Protein AF-A0A942UYP1-F1 (afdb_monomer_lite)

Structure (mmCIF, N/CA/C/O backbone):
data_AF-A0A942UYP1-F1
#
_entry.id   AF-A0A942UYP1-F1
#
loop_
_atom_site.group_PDB
_atom_site.id
_atom_site.type_symbol
_atom_site.label_atom_id
_atom_site.label_alt_id
_atom_site.label_comp_id
_atom_site.label_asym_id
_atom_site.label_entity_id
_atom_site.label_seq_id
_atom_site.pdbx_PDB_ins_code
_atom_site.Cartn_x
_atom_site.Cartn_y
_atom_site.Cartn_z
_atom_site.occupancy
_atom_site.B_iso_or_equiv
_atom_site.auth_seq_id
_atom_site.auth_comp_id
_atom_site.auth_asym_id
_atom_site.auth_atom_id
_atom_site.pdbx_PDB_model_num
ATOM 1 N N . MET A 1 1 ? 33.630 -5.503 1.774 1.00 28.89 1 MET A N 1
ATOM 2 C CA . MET A 1 1 ? 32.478 -6.294 1.281 1.00 28.89 1 MET A CA 1
ATOM 3 C C . MET A 1 1 ? 32.388 -7.596 2.057 1.00 28.89 1 MET A C 1
ATOM 5 O O . MET A 1 1 ? 33.402 -8.263 2.219 1.00 28.89 1 MET A O 1
ATOM 9 N N . ILE A 1 2 ? 31.202 -7.919 2.576 1.00 23.61 2 ILE A N 1
ATOM 10 C CA . ILE A 1 2 ? 30.919 -9.161 3.307 1.00 23.61 2 ILE A CA 1
ATOM 11 C C . ILE A 1 2 ? 31.262 -10.349 2.395 1.00 23.61 2 ILE A C 1
ATOM 13 O O . ILE A 1 2 ? 30.694 -10.474 1.311 1.00 23.61 2 ILE A O 1
ATOM 17 N N . ARG A 1 3 ? 32.218 -11.189 2.818 1.00 21.17 3 ARG A N 1
ATOM 18 C CA . ARG A 1 3 ? 32.547 -12.465 2.167 1.00 21.17 3 ARG A CA 1
ATOM 19 C C . ARG A 1 3 ? 31.289 -13.334 2.144 1.00 21.17 3 ARG A C 1
ATOM 21 O O . ARG A 1 3 ? 30.814 -13.743 3.200 1.00 21.17 3 ARG A O 1
ATOM 28 N N . ILE A 1 4 ? 30.767 -13.625 0.958 1.00 25.39 4 ILE A N 1
ATOM 29 C CA . ILE A 1 4 ? 29.778 -14.687 0.780 1.00 25.39 4 ILE A CA 1
ATOM 30 C C . ILE A 1 4 ? 30.574 -15.964 0.528 1.00 25.39 4 ILE A C 1
ATOM 32 O O . ILE A 1 4 ? 31.126 -16.160 -0.552 1.00 25.39 4 ILE A O 1
ATOM 36 N N . ASN A 1 5 ? 30.675 -16.797 1.564 1.00 22.98 5 ASN A N 1
ATOM 37 C CA . ASN A 1 5 ? 31.061 -18.194 1.412 1.00 22.98 5 ASN A CA 1
ATOM 38 C C . ASN A 1 5 ? 30.050 -18.875 0.482 1.00 22.98 5 ASN A C 1
ATOM 40 O O . ASN A 1 5 ? 28.842 -18.794 0.708 1.00 22.98 5 ASN A O 1
ATOM 44 N N . ASN A 1 6 ? 30.559 -19.572 -0.530 1.00 27.86 6 ASN A N 1
ATOM 45 C CA . ASN A 1 6 ? 29.803 -20.363 -1.505 1.00 27.86 6 ASN A CA 1
ATOM 46 C C . ASN A 1 6 ? 29.171 -21.651 -0.922 1.00 27.86 6 ASN A C 1
ATOM 48 O O . ASN A 1 6 ? 28.859 -22.561 -1.678 1.00 27.86 6 ASN A O 1
ATOM 52 N N . ASP A 1 7 ? 28.912 -21.715 0.389 1.00 24.36 7 ASP A N 1
ATOM 53 C CA . ASP A 1 7 ? 28.390 -22.911 1.079 1.00 24.36 7 ASP A CA 1
ATOM 54 C C . ASP A 1 7 ? 26.941 -22.768 1.579 1.00 24.36 7 ASP A C 1
ATOM 56 O O . ASP A 1 7 ? 26.494 -23.477 2.481 1.00 24.36 7 ASP A O 1
ATOM 60 N N . PHE A 1 8 ? 26.148 -21.874 0.986 1.00 28.23 8 PHE A N 1
ATOM 61 C CA . PHE A 1 8 ? 24.704 -21.860 1.234 1.00 28.23 8 PHE A CA 1
ATOM 62 C C . PHE A 1 8 ? 23.998 -22.889 0.343 1.00 28.23 8 PHE A C 1
ATOM 64 O O . PHE A 1 8 ? 23.429 -22.560 -0.698 1.00 28.23 8 PHE A O 1
ATOM 71 N N . SER A 1 9 ? 24.031 -24.157 0.762 1.00 30.97 9 SER A N 1
ATOM 72 C CA . SER A 1 9 ? 23.191 -25.196 0.168 1.00 30.97 9 SER A CA 1
ATOM 73 C C . SER A 1 9 ? 21.706 -24.878 0.406 1.00 30.97 9 SER A C 1
ATOM 75 O O . SER A 1 9 ? 21.277 -24.504 1.503 1.00 30.97 9 SER A O 1
ATOM 77 N N . TYR A 1 10 ? 20.911 -25.030 -0.654 1.00 33.62 10 TYR A N 1
ATOM 78 C CA . TYR A 1 10 ? 19.473 -24.737 -0.733 1.00 33.62 10 TYR A CA 1
ATOM 79 C C . TYR A 1 10 ? 18.621 -25.433 0.358 1.00 33.62 10 TYR A C 1
ATOM 81 O O . TYR A 1 10 ? 17.510 -24.995 0.648 1.00 33.62 10 TYR A O 1
ATOM 89 N N . GLN A 1 11 ? 19.141 -26.478 1.013 1.00 29.27 11 GLN A N 1
ATOM 90 C CA . GLN A 1 11 ? 18.455 -27.245 2.061 1.00 29.27 11 GLN A CA 1
ATOM 91 C C . GLN A 1 11 ? 18.391 -26.543 3.427 1.00 29.27 11 GLN A C 1
ATOM 93 O O . GLN A 1 11 ? 17.412 -26.713 4.154 1.00 29.27 11 GLN A O 1
ATOM 98 N N . ASN A 1 12 ? 19.366 -25.699 3.782 1.00 29.81 12 ASN A N 1
ATOM 99 C CA . ASN A 1 12 ? 19.384 -25.063 5.108 1.00 29.81 12 ASN A CA 1
ATOM 100 C C . ASN A 1 12 ? 18.363 -23.920 5.262 1.00 29.81 12 ASN A C 1
ATOM 102 O O . ASN A 1 12 ? 18.037 -23.524 6.381 1.00 29.81 12 ASN A O 1
ATOM 106 N N . TYR A 1 13 ? 17.799 -23.420 4.157 1.00 33.75 13 TYR A N 1
ATOM 107 C CA . TYR A 1 13 ? 16.750 -22.397 4.178 1.00 33.75 13 TYR A CA 1
ATOM 108 C C . TYR A 1 13 ? 15.371 -22.963 4.572 1.00 33.75 13 TYR A C 1
ATOM 110 O O . TYR A 1 13 ? 14.548 -22.240 5.132 1.00 33.75 13 TYR A O 1
ATOM 118 N N . TYR A 1 14 ? 15.136 -24.262 4.343 1.00 33.25 14 TYR A N 1
ATOM 119 C CA . TYR A 1 14 ? 13.863 -24.932 4.642 1.00 33.25 14 TYR A CA 1
ATOM 120 C C . TYR A 1 14 ? 13.693 -25.261 6.136 1.00 33.25 14 TYR A C 1
ATOM 122 O O . TYR A 1 14 ? 12.599 -25.121 6.683 1.00 33.25 14 TYR A O 1
ATOM 130 N N . ASN A 1 15 ? 14.776 -25.619 6.834 1.00 30.41 15 ASN A N 1
ATOM 131 C CA . ASN A 1 15 ? 14.701 -26.066 8.232 1.00 30.41 15 ASN A CA 1
ATOM 132 C C . ASN A 1 15 ? 14.490 -24.930 9.250 1.00 30.41 15 ASN A C 1
ATOM 134 O O . ASN A 1 15 ? 13.972 -25.170 10.338 1.00 30.41 15 ASN A O 1
ATOM 138 N N . LEU A 1 16 ? 14.813 -23.679 8.905 1.00 29.95 16 LEU A N 1
ATOM 139 C CA . LEU A 1 16 ? 14.657 -22.533 9.815 1.00 29.95 16 LEU A CA 1
ATOM 140 C C . LEU A 1 16 ? 13.214 -22.004 9.925 1.00 29.95 16 LEU A C 1
ATOM 142 O O . LEU A 1 16 ? 12.932 -21.207 10.819 1.00 29.95 16 LEU A O 1
ATOM 146 N N . LEU A 1 17 ? 12.294 -22.447 9.059 1.00 30.95 17 LEU A N 1
ATOM 147 C CA . LEU A 1 17 ? 10.883 -22.037 9.093 1.00 30.95 17 LEU A CA 1
ATOM 148 C C . LEU A 1 17 ? 9.957 -23.034 9.814 1.00 30.95 17 LEU A C 1
ATOM 150 O O . LEU A 1 17 ? 8.815 -22.675 10.092 1.00 30.95 17 LEU A O 1
ATOM 154 N N . TYR A 1 18 ? 10.419 -24.243 10.161 1.00 36.41 18 TYR A N 1
ATOM 155 C CA . TYR A 1 18 ? 9.525 -25.328 10.599 1.00 36.41 18 TYR A CA 1
ATOM 156 C C . TYR A 1 18 ? 10.048 -26.206 11.747 1.00 36.41 18 TYR A C 1
ATOM 158 O O . TYR A 1 18 ? 9.911 -27.425 11.735 1.00 36.41 18 TYR A O 1
ATOM 166 N N . THR A 1 19 ? 10.522 -25.595 12.833 1.00 30.91 19 THR A N 1
ATOM 167 C CA . THR A 1 19 ? 10.559 -26.278 14.139 1.00 30.91 19 THR A CA 1
ATOM 168 C C . THR A 1 19 ? 9.730 -25.530 15.172 1.00 30.91 19 THR A C 1
ATOM 170 O O . THR A 1 19 ? 10.252 -24.731 15.949 1.00 30.91 19 THR A O 1
ATOM 173 N N . LYS A 1 20 ? 8.423 -25.815 15.189 1.00 30.75 20 LYS A N 1
ATOM 174 C CA . LYS A 1 20 ? 7.624 -25.940 16.419 1.00 30.75 20 LYS A CA 1
ATOM 175 C C . LYS A 1 20 ? 6.321 -26.696 16.132 1.00 30.75 20 LYS A C 1
ATOM 177 O O . LYS A 1 20 ? 5.358 -26.127 15.637 1.00 30.75 20 LYS A O 1
ATOM 182 N N . ASN A 1 21 ? 6.376 -27.994 16.435 1.00 34.41 21 ASN A N 1
ATOM 183 C CA . ASN A 1 21 ? 5.303 -28.930 16.778 1.00 34.41 21 ASN A CA 1
ATOM 184 C C . ASN A 1 21 ? 3.865 -28.517 16.435 1.00 34.41 21 ASN A C 1
ATOM 186 O O . ASN A 1 21 ? 3.233 -27.774 17.185 1.00 34.41 21 ASN A O 1
ATOM 190 N N . ILE A 1 22 ? 3.304 -29.147 15.401 1.00 29.05 22 ILE A N 1
ATOM 191 C CA . ILE A 1 22 ? 1.862 -29.378 15.318 1.00 29.05 22 ILE A CA 1
ATOM 192 C C . ILE A 1 22 ? 1.651 -30.888 15.284 1.00 29.05 22 ILE A C 1
ATOM 194 O O . ILE A 1 22 ? 2.068 -31.579 14.355 1.00 29.05 22 ILE A O 1
ATOM 198 N N . ASN A 1 23 ? 1.045 -31.381 16.363 1.00 27.30 23 ASN A N 1
ATOM 199 C CA . ASN A 1 23 ? 0.582 -32.750 16.503 1.00 27.30 23 ASN A CA 1
ATOM 200 C C . ASN A 1 23 ? -0.397 -33.099 15.378 1.00 27.30 23 ASN A C 1
ATOM 202 O O . ASN A 1 23 ? -1.292 -32.324 15.038 1.00 27.30 23 ASN A O 1
ATOM 206 N N . LYS A 1 24 ? -0.215 -34.305 14.839 1.00 36.44 24 LYS A N 1
ATOM 207 C CA . LYS A 1 24 ? -1.120 -34.979 13.911 1.00 36.44 24 LYS A CA 1
ATOM 208 C C . LYS A 1 24 ? -2.517 -35.077 14.524 1.00 36.44 24 LYS A C 1
ATOM 210 O O . LYS A 1 24 ? -2.667 -35.683 15.578 1.00 36.44 24 LYS A O 1
ATOM 215 N N . ASN A 1 25 ? -3.506 -34.510 13.840 1.00 33.94 25 ASN A N 1
ATOM 216 C CA . ASN A 1 25 ? -4.802 -35.119 13.519 1.00 33.94 25 ASN A CA 1
ATOM 217 C C . ASN A 1 25 ? -5.828 -34.021 13.250 1.00 33.94 25 ASN A C 1
ATOM 219 O O . ASN A 1 25 ? -6.285 -33.350 14.166 1.00 33.94 25 ASN A O 1
ATOM 223 N N . THR A 1 26 ? -6.215 -33.874 11.988 1.00 26.30 26 THR A N 1
ATOM 224 C CA . THR A 1 26 ? -7.598 -33.599 11.573 1.00 26.30 26 THR A CA 1
ATOM 225 C C . THR A 1 26 ? -7.652 -33.752 10.057 1.00 26.30 26 THR A C 1
ATOM 227 O O . THR A 1 26 ? -7.012 -33.021 9.306 1.00 26.30 26 THR A O 1
ATOM 230 N N . LYS A 1 27 ? -8.355 -34.797 9.617 1.00 34.25 27 LYS A N 1
ATOM 231 C CA . LYS A 1 27 ? -8.715 -35.020 8.219 1.00 34.25 27 LYS A CA 1
ATOM 232 C C . LYS A 1 27 ? -9.798 -34.018 7.798 1.00 34.25 27 LYS A C 1
ATOM 234 O O . LYS A 1 27 ? -10.674 -33.695 8.592 1.00 34.25 27 LYS A O 1
ATOM 239 N N . HIS A 1 28 ? -9.743 -33.688 6.508 1.00 33.47 28 HIS A N 1
ATOM 240 C CA . HIS A 1 28 ? -10.755 -33.062 5.649 1.00 33.47 28 HIS A CA 1
ATOM 241 C C . HIS A 1 28 ? -10.955 -31.539 5.722 1.00 33.47 28 HIS A C 1
ATOM 243 O O . HIS A 1 28 ? -11.710 -31.031 6.541 1.00 33.47 28 HIS A O 1
ATOM 249 N N . SER A 1 29 ? -10.444 -30.848 4.695 1.00 29.17 29 SER A N 1
ATOM 250 C CA . SER A 1 29 ? -11.296 -30.011 3.838 1.00 29.17 29 SER A CA 1
ATOM 251 C C . SER A 1 29 ? -10.717 -29.862 2.418 1.00 29.17 29 SER A C 1
ATOM 253 O O . SER A 1 29 ? -9.527 -29.626 2.223 1.00 29.17 29 SER A O 1
ATOM 255 N N . SER A 1 30 ? -11.595 -30.103 1.437 1.00 34.62 30 SER A N 1
ATOM 256 C CA . SER A 1 30 ? -11.577 -29.694 0.020 1.00 34.62 30 SER A CA 1
ATOM 257 C C . SER A 1 30 ? -10.226 -29.356 -0.635 1.00 34.62 30 SER A C 1
ATOM 259 O O . SER A 1 30 ? -9.868 -28.189 -0.807 1.00 34.62 30 SER A O 1
ATOM 261 N N . THR A 1 31 ? -9.518 -30.370 -1.124 1.00 31.19 31 THR A N 1
ATOM 262 C CA . THR A 1 31 ? -8.586 -30.194 -2.243 1.00 31.19 31 THR A CA 1
ATOM 263 C C . THR A 1 31 ? -9.382 -30.258 -3.543 1.00 31.19 31 THR A C 1
ATOM 265 O O . THR A 1 31 ? -9.951 -31.308 -3.841 1.00 31.19 31 THR A O 1
ATOM 268 N N . ASN A 1 32 ? -9.406 -29.174 -4.328 1.00 31.98 32 ASN A N 1
ATOM 269 C CA . ASN A 1 32 ? -9.738 -29.283 -5.753 1.00 31.98 32 ASN A CA 1
ATOM 270 C C . ASN A 1 32 ? -8.881 -30.416 -6.352 1.00 31.98 32 ASN A C 1
ATOM 272 O O . ASN A 1 32 ? -7.693 -30.491 -6.006 1.00 31.98 32 ASN A O 1
ATOM 276 N N . PRO A 1 33 ? -9.446 -31.305 -7.189 1.00 30.64 33 PRO A N 1
ATOM 277 C CA . PRO A 1 33 ? -8.673 -32.374 -7.807 1.00 30.64 33 PRO A CA 1
ATOM 278 C C . PRO A 1 33 ? -7.471 -31.778 -8.545 1.00 30.64 33 PRO A C 1
ATOM 280 O O . PRO A 1 33 ? -7.566 -30.689 -9.111 1.00 30.64 33 PRO A O 1
ATOM 283 N N . ILE A 1 34 ? -6.339 -32.483 -8.526 1.00 42.53 34 ILE A N 1
ATOM 284 C CA . ILE A 1 34 ? -5.062 -32.028 -9.106 1.00 42.53 34 ILE A CA 1
ATOM 285 C C . ILE A 1 34 ? -5.237 -31.568 -10.568 1.00 42.53 34 ILE A C 1
ATOM 287 O O . ILE A 1 34 ? -4.615 -30.590 -10.968 1.00 42.53 34 ILE A O 1
ATOM 291 N N . SER A 1 35 ? -6.156 -32.195 -11.312 1.00 36.09 35 SER A N 1
ATOM 292 C CA . SER A 1 35 ? -6.497 -31.860 -12.701 1.00 36.09 35 SER A CA 1
ATOM 293 C C . SER A 1 35 ? -7.104 -30.465 -12.902 1.00 36.09 35 SER A C 1
ATOM 295 O O . SER A 1 35 ? -6.873 -29.850 -13.935 1.00 36.09 35 SER A O 1
ATOM 297 N N . PHE A 1 36 ? -7.854 -29.935 -11.930 1.00 39.41 36 PHE A N 1
ATOM 298 C CA . PHE A 1 36 ? -8.491 -28.614 -12.052 1.00 39.41 36 PHE A CA 1
ATOM 299 C C . PHE A 1 36 ? -7.519 -27.464 -11.764 1.00 39.41 36 PHE A C 1
ATOM 301 O O . PHE A 1 36 ? -7.704 -26.359 -12.265 1.00 39.41 36 PHE A O 1
ATOM 308 N N . LYS A 1 37 ? -6.479 -27.706 -10.956 1.00 56.03 37 LYS A N 1
ATOM 309 C CA . LYS A 1 37 ? -5.437 -26.702 -10.687 1.00 56.03 37 LYS A CA 1
ATOM 310 C C . LYS A 1 37 ? -4.553 -26.477 -11.913 1.00 56.03 37 LYS A C 1
ATOM 312 O O . LYS A 1 37 ? -4.340 -25.333 -12.302 1.00 56.03 37 LYS A O 1
ATOM 317 N N . SER A 1 38 ? -4.145 -27.563 -12.576 1.00 61.38 38 SER A N 1
ATOM 318 C CA . SER A 1 38 ? -3.373 -27.481 -13.820 1.00 61.38 38 SER A CA 1
ATOM 319 C C . SER A 1 38 ? -4.124 -26.729 -14.919 1.00 61.38 38 SER A C 1
ATOM 321 O O . SER A 1 38 ? -3.530 -25.885 -15.579 1.00 61.38 38 SER A O 1
ATOM 323 N N . GLU A 1 39 ? -5.432 -26.958 -15.061 1.00 68.62 39 GLU A N 1
ATOM 324 C CA . GLU A 1 39 ? -6.259 -26.290 -16.075 1.00 68.62 39 GLU A CA 1
ATOM 325 C C . GLU A 1 39 ? -6.380 -24.773 -15.831 1.00 68.62 39 GLU A C 1
ATOM 327 O O . GLU A 1 39 ? -6.242 -23.973 -16.757 1.00 68.62 39 GLU A O 1
ATOM 332 N N . GLN A 1 40 ? -6.549 -24.351 -14.572 1.00 78.19 40 GLN A N 1
ATOM 333 C CA . GLN A 1 40 ? -6.568 -22.929 -14.196 1.00 78.19 40 GLN A CA 1
ATOM 334 C C . GLN A 1 40 ? -5.213 -22.256 -14.437 1.00 78.19 40 GLN A C 1
ATOM 336 O O . GLN A 1 40 ? -5.143 -21.155 -14.984 1.00 78.19 40 GLN A O 1
ATOM 341 N N . LEU A 1 41 ? -4.112 -22.919 -14.073 1.00 84.00 41 LEU A N 1
ATOM 342 C CA . LEU A 1 41 ? -2.776 -22.390 -14.329 1.00 84.00 41 LEU A CA 1
ATOM 343 C C . LEU A 1 41 ? -2.496 -22.247 -15.831 1.00 84.00 41 LEU A C 1
ATOM 345 O O . LEU A 1 41 ? -1.959 -21.223 -16.258 1.00 84.00 41 LEU A O 1
ATOM 349 N N . GLU A 1 42 ? -2.861 -23.245 -16.633 1.00 87.00 42 GLU A N 1
ATOM 350 C CA . GLU A 1 42 ? -2.698 -23.210 -18.087 1.00 87.00 42 GLU A CA 1
ATOM 351 C C . GLU A 1 42 ? -3.504 -22.075 -18.717 1.00 87.00 42 GLU A C 1
ATOM 353 O O . GLU A 1 42 ? -2.946 -21.296 -19.497 1.00 87.00 42 GLU A O 1
ATOM 358 N N . LYS A 1 43 ? -4.770 -21.913 -18.312 1.00 89.56 43 LYS A N 1
ATOM 359 C CA . LYS A 1 43 ? -5.618 -20.801 -18.751 1.00 89.56 43 LYS A CA 1
ATOM 360 C C . LYS A 1 43 ? -4.991 -19.451 -18.398 1.00 89.56 43 LYS A C 1
ATOM 362 O O . LYS A 1 43 ? -4.823 -18.612 -19.280 1.00 89.56 43 LYS A O 1
ATOM 367 N N . PHE A 1 44 ? -4.579 -19.259 -17.144 1.00 91.50 44 PHE A N 1
ATOM 368 C CA . PHE A 1 44 ? -3.925 -18.027 -16.695 1.00 91.50 44 PHE A CA 1
ATOM 369 C C . PHE A 1 44 ? -2.651 -17.717 -17.493 1.00 91.50 44 PHE A C 1
ATOM 371 O O . PHE A 1 44 ? -2.444 -16.584 -17.927 1.00 91.50 44 PHE A O 1
ATOM 378 N N . ILE A 1 45 ? -1.788 -18.715 -17.708 1.00 91.25 45 ILE A N 1
ATOM 379 C CA . ILE A 1 45 ? -0.555 -18.548 -18.489 1.00 91.25 45 ILE A CA 1
ATOM 380 C C . ILE A 1 45 ? -0.873 -18.194 -19.944 1.00 91.25 45 ILE A C 1
ATOM 382 O O . ILE A 1 45 ? -0.152 -17.382 -20.526 1.00 91.25 45 ILE A O 1
ATOM 386 N N . SER A 1 46 ? -1.913 -18.792 -20.529 1.00 89.88 46 SER A N 1
ATOM 387 C CA . SER A 1 46 ? -2.354 -18.478 -21.889 1.00 89.88 46 SER A CA 1
ATOM 388 C C . SER A 1 46 ? -2.827 -17.029 -21.991 1.00 89.88 46 SER A C 1
ATOM 390 O O . SER A 1 46 ? -2.241 -16.268 -22.754 1.00 89.88 46 SER A O 1
ATOM 392 N N . GLU A 1 47 ? -3.786 -16.619 -21.150 1.00 92.62 47 GLU A N 1
ATOM 393 C CA . GLU A 1 47 ? -4.299 -15.239 -21.110 1.00 92.62 47 GLU A CA 1
ATOM 394 C C . GLU A 1 47 ? -3.153 -14.229 -20.925 1.00 92.62 47 GLU A C 1
ATOM 396 O O . GLU A 1 47 ? -3.068 -13.231 -21.637 1.00 92.62 47 GLU A O 1
ATOM 401 N N . MET A 1 48 ? -2.206 -14.521 -20.025 1.00 92.31 48 MET A N 1
ATOM 402 C CA . MET A 1 48 ? -1.048 -13.662 -19.765 1.00 92.31 48 MET A CA 1
ATOM 403 C C . MET A 1 48 ? -0.103 -13.508 -20.967 1.00 92.31 48 MET A C 1
ATOM 405 O O . MET A 1 48 ? 0.499 -12.447 -21.119 1.00 92.31 48 MET A O 1
ATOM 409 N N . LYS A 1 49 ? 0.080 -14.537 -21.806 1.00 88.81 49 LYS A N 1
ATOM 410 C CA . LYS A 1 49 ? 0.973 -14.467 -22.985 1.00 88.81 49 LYS A CA 1
ATOM 411 C C . LYS A 1 49 ? 0.434 -13.556 -24.082 1.00 88.81 49 LYS A C 1
ATOM 413 O O . LYS A 1 49 ? 1.238 -12.953 -24.804 1.00 88.81 49 LYS A O 1
ATOM 418 N N . ASP A 1 50 ? -0.888 -13.472 -24.170 1.00 88.94 50 ASP A N 1
ATOM 419 C CA . ASP A 1 50 ? -1.611 -12.731 -25.201 1.00 88.94 50 ASP A CA 1
ATOM 420 C C . ASP A 1 50 ? -1.812 -11.255 -24.829 1.00 88.94 50 ASP A C 1
ATOM 422 O O . ASP A 1 50 ? -2.191 -10.439 -25.671 1.00 88.94 50 ASP A O 1
ATOM 426 N N . LEU A 1 51 ? -1.496 -10.870 -23.586 1.00 92.44 51 LEU A N 1
ATOM 427 C CA . LEU A 1 51 ? -1.559 -9.476 -23.164 1.00 92.44 51 LEU A CA 1
ATOM 428 C C . LEU A 1 51 ? -0.579 -8.601 -23.955 1.00 92.44 51 LEU A C 1
ATOM 430 O O . LEU A 1 51 ? 0.621 -8.867 -24.045 1.00 92.44 51 LEU A O 1
ATOM 434 N N . GLU A 1 52 ? -1.100 -7.487 -24.463 1.00 89.38 52 GLU A N 1
ATOM 435 C CA . GLU A 1 52 ? -0.313 -6.443 -25.114 1.00 89.38 52 GLU A CA 1
ATOM 436 C C . GLU A 1 52 ? -0.031 -5.260 -24.188 1.00 89.38 52 GLU A C 1
ATOM 438 O O . GLU A 1 52 ? -0.750 -5.016 -23.221 1.00 89.38 52 GLU A O 1
ATOM 443 N N . ASP A 1 53 ? 0.985 -4.472 -24.537 1.00 88.69 53 ASP A N 1
ATOM 444 C CA . ASP A 1 53 ? 1.312 -3.198 -23.888 1.00 88.69 53 ASP A CA 1
ATOM 445 C C . ASP A 1 53 ? 1.617 -3.317 -22.385 1.00 88.69 53 ASP A C 1
ATOM 447 O O . ASP A 1 53 ? 1.382 -2.393 -21.609 1.00 88.69 53 ASP A O 1
ATOM 451 N N . ILE A 1 54 ? 2.165 -4.464 -21.976 1.00 95.12 54 ILE A N 1
ATOM 452 C CA . ILE A 1 54 ? 2.618 -4.706 -20.605 1.00 95.12 54 ILE A CA 1
ATOM 453 C C . ILE A 1 54 ? 4.100 -4.361 -20.489 1.00 95.12 54 ILE A C 1
ATOM 455 O O . ILE A 1 54 ? 4.924 -4.922 -21.217 1.00 95.12 54 ILE A O 1
ATOM 459 N N . HIS A 1 55 ? 4.471 -3.486 -19.558 1.00 94.94 55 HIS A N 1
ATOM 460 C CA . HIS A 1 55 ? 5.871 -3.170 -19.292 1.00 94.94 55 HIS A CA 1
ATOM 461 C C . HIS A 1 55 ? 6.559 -4.305 -18.536 1.00 94.94 55 HIS A C 1
ATOM 463 O O . HIS A 1 55 ? 6.077 -4.786 -17.517 1.00 94.94 55 HIS A O 1
ATOM 469 N N . CYS A 1 56 ? 7.742 -4.708 -18.995 1.00 93.44 56 CYS A N 1
ATOM 470 C CA . CYS A 1 56 ? 8.554 -5.708 -18.322 1.00 93.44 56 CYS A CA 1
ATOM 471 C C . CYS A 1 56 ? 8.893 -5.236 -16.896 1.00 93.44 56 CYS A C 1
ATOM 473 O O . CYS A 1 56 ? 9.520 -4.184 -16.736 1.00 93.44 56 CYS A O 1
ATOM 475 N N . PRO A 1 57 ? 8.591 -6.033 -15.858 1.00 90.94 57 PRO A N 1
ATOM 476 C CA . PRO A 1 57 ? 8.794 -5.623 -14.473 1.00 90.94 57 PRO A CA 1
ATOM 477 C C . PRO A 1 57 ? 10.275 -5.454 -14.116 1.00 90.94 57 PRO A C 1
ATOM 479 O O . PRO A 1 57 ? 10.584 -4.767 -13.152 1.00 90.94 57 PRO A O 1
ATOM 482 N N . LEU A 1 58 ? 11.206 -6.033 -14.887 1.00 89.00 58 LEU A N 1
ATOM 483 C CA . LEU A 1 58 ? 12.642 -5.842 -14.671 1.00 89.00 58 LEU A CA 1
ATOM 484 C C . LEU A 1 58 ? 13.198 -4.605 -15.374 1.00 89.00 58 LEU A C 1
ATOM 486 O O . LEU A 1 58 ? 13.792 -3.756 -14.720 1.00 89.00 58 LEU A O 1
ATOM 490 N N . CYS A 1 59 ? 13.051 -4.511 -16.696 1.00 89.19 59 CYS A N 1
ATOM 491 C CA . CYS A 1 59 ? 13.744 -3.486 -17.483 1.00 89.19 59 CYS A CA 1
ATOM 492 C C . CYS A 1 59 ? 12.844 -2.346 -17.973 1.00 89.19 59 CYS A C 1
ATOM 494 O O . CYS A 1 59 ? 13.340 -1.453 -18.652 1.00 89.19 59 CYS A O 1
ATOM 496 N N . GLY A 1 60 ? 11.537 -2.399 -17.702 1.00 91.69 60 GLY A N 1
ATOM 497 C CA . GLY A 1 60 ? 10.578 -1.365 -18.094 1.00 91.69 60 GLY A CA 1
ATOM 498 C C . GLY A 1 60 ? 10.293 -1.273 -19.596 1.00 91.69 60 GLY A C 1
ATOM 499 O O . GLY A 1 60 ? 9.573 -0.374 -20.005 1.00 91.69 60 GLY A O 1
ATOM 500 N N . VAL A 1 61 ? 10.829 -2.168 -20.438 1.00 93.25 61 VAL A N 1
ATOM 501 C CA . VAL A 1 61 ? 10.489 -2.191 -21.874 1.00 93.25 61 VAL A CA 1
ATOM 502 C C . VAL A 1 61 ? 9.075 -2.725 -22.054 1.00 93.25 61 VAL A C 1
ATOM 504 O O . VAL A 1 61 ? 8.700 -3.684 -21.378 1.00 93.25 61 VAL A O 1
ATOM 507 N N . MET A 1 62 ? 8.307 -2.151 -22.971 1.00 95.62 62 MET A N 1
ATOM 508 C CA . MET A 1 62 ? 6.991 -2.682 -23.299 1.00 95.62 62 MET A CA 1
ATOM 509 C C . MET A 1 62 ? 7.147 -4.020 -24.026 1.00 95.62 62 MET A C 1
ATOM 511 O O . MET A 1 62 ? 7.970 -4.155 -24.935 1.00 95.62 62 MET A O 1
ATOM 515 N N . THR A 1 63 ? 6.407 -5.030 -23.584 1.00 94.75 63 THR A N 1
ATOM 516 C CA . THR A 1 63 ? 6.436 -6.363 -24.188 1.00 94.75 63 THR A CA 1
ATOM 517 C C . THR A 1 63 ? 5.602 -6.409 -25.465 1.00 94.75 63 THR A C 1
ATOM 519 O O . THR A 1 63 ? 4.662 -5.632 -25.642 1.00 94.75 63 THR A O 1
ATOM 522 N N . VAL A 1 64 ? 5.969 -7.314 -26.371 1.00 92.56 64 VAL A N 1
ATOM 523 C CA . VAL A 1 64 ? 5.311 -7.509 -27.668 1.00 92.56 64 VAL A CA 1
ATOM 524 C C . VAL A 1 64 ? 4.724 -8.917 -27.707 1.00 92.56 64 VAL A C 1
ATOM 526 O O . VAL A 1 64 ? 5.478 -9.887 -27.624 1.00 92.56 64 VAL A O 1
ATOM 529 N N . SER A 1 65 ? 3.401 -9.044 -27.835 1.00 91.38 65 SER A N 1
ATOM 530 C CA . SER A 1 65 ? 2.739 -10.345 -28.015 1.00 91.38 65 SER A CA 1
ATOM 531 C C . SER A 1 65 ? 3.230 -11.038 -29.293 1.00 91.38 65 SER A C 1
ATOM 533 O O . SER A 1 65 ? 3.768 -10.395 -30.198 1.00 91.38 65 SER A O 1
ATOM 535 N N . GLN A 1 66 ? 3.045 -12.355 -29.406 1.00 89.88 66 GLN A N 1
ATOM 536 C CA . GLN A 1 66 ? 3.437 -13.082 -30.622 1.00 89.88 66 GLN A CA 1
ATOM 537 C C . GLN A 1 66 ? 2.702 -12.566 -31.868 1.00 89.88 66 GLN A C 1
ATOM 539 O O . GLN A 1 66 ? 3.300 -12.454 -32.938 1.00 89.88 66 GLN A O 1
ATOM 544 N N . GLU A 1 67 ? 1.425 -12.208 -31.729 1.00 90.56 67 GLU A N 1
ATOM 545 C CA . GLU A 1 67 ? 0.631 -11.645 -32.821 1.00 90.56 67 GLU A CA 1
ATOM 546 C C . GLU A 1 67 ? 1.132 -10.252 -33.227 1.00 90.56 67 GLU A C 1
ATOM 548 O O . GLU A 1 67 ? 1.402 -10.009 -34.406 1.00 90.56 67 GLU A O 1
ATOM 553 N N . LYS A 1 68 ? 1.340 -9.353 -32.257 1.00 92.38 68 LYS A N 1
ATOM 554 C CA . LYS A 1 68 ? 1.871 -8.007 -32.512 1.00 92.38 68 LYS A CA 1
ATOM 555 C C . LYS A 1 68 ? 3.273 -8.051 -33.099 1.00 92.38 68 LYS A C 1
ATOM 557 O O . LYS A 1 68 ? 3.589 -7.261 -33.981 1.00 92.38 68 LYS A O 1
ATOM 562 N N . TYR A 1 69 ? 4.101 -8.996 -32.652 1.00 92.69 69 TYR A N 1
ATOM 563 C CA . TYR A 1 69 ? 5.433 -9.206 -33.203 1.00 92.69 69 TYR A CA 1
ATOM 564 C C . TYR A 1 69 ? 5.345 -9.502 -34.698 1.00 92.69 69 TYR A C 1
ATOM 566 O O . TYR A 1 69 ? 5.971 -8.791 -35.475 1.00 92.69 69 TYR A O 1
ATOM 574 N N . LYS A 1 70 ? 4.518 -10.475 -35.109 1.00 92.06 70 LYS A N 1
ATOM 575 C CA . LYS A 1 70 ? 4.309 -10.804 -36.530 1.00 92.06 70 LYS A CA 1
ATOM 576 C C . LYS A 1 70 ? 3.838 -9.588 -37.331 1.00 92.06 70 LYS A C 1
ATOM 578 O O . LYS A 1 70 ? 4.493 -9.239 -38.303 1.00 92.06 70 LYS A O 1
ATOM 583 N N . LYS A 1 71 ? 2.811 -8.871 -36.851 1.00 94.06 71 LYS A N 1
ATOM 584 C CA . LYS A 1 71 ? 2.299 -7.649 -37.503 1.00 94.06 71 LYS A CA 1
ATOM 585 C C . LYS A 1 71 ? 3.383 -6.588 -37.707 1.00 94.06 71 LYS A C 1
ATOM 587 O O . LYS A 1 71 ? 3.473 -6.004 -38.780 1.00 94.06 71 LYS A O 1
ATOM 592 N N . LEU A 1 72 ? 4.222 -6.352 -36.696 1.00 94.38 72 LEU A N 1
ATOM 593 C CA . LEU A 1 72 ? 5.325 -5.392 -36.785 1.00 94.38 72 LEU A CA 1
ATOM 594 C C . LEU A 1 72 ? 6.418 -5.846 -37.762 1.00 94.38 72 LEU A C 1
ATOM 596 O O . LEU A 1 72 ? 7.025 -5.002 -38.416 1.00 94.38 72 LEU A O 1
ATOM 600 N N . ILE A 1 73 ? 6.674 -7.154 -37.873 1.00 93.00 73 ILE A N 1
ATOM 601 C CA . ILE A 1 73 ? 7.615 -7.692 -38.865 1.00 93.00 73 ILE A CA 1
ATOM 602 C C . ILE A 1 73 ? 7.041 -7.556 -40.277 1.00 93.00 73 ILE A C 1
ATOM 604 O O . ILE A 1 73 ? 7.770 -7.159 -41.182 1.00 93.00 73 ILE A O 1
ATOM 608 N N . ASP A 1 74 ? 5.756 -7.831 -40.477 1.00 91.94 74 ASP A N 1
ATOM 609 C CA . ASP A 1 74 ? 5.103 -7.686 -41.782 1.00 91.94 74 ASP A CA 1
ATOM 610 C C . ASP A 1 74 ? 5.056 -6.215 -42.218 1.00 91.94 74 ASP A C 1
ATOM 612 O O . ASP A 1 74 ? 5.372 -5.885 -43.361 1.00 91.94 74 ASP A O 1
ATOM 616 N N . GLU A 1 75 ? 4.749 -5.301 -41.294 1.00 93.81 75 GLU A N 1
ATOM 617 C CA . GLU A 1 75 ? 4.813 -3.861 -41.544 1.00 93.81 75 GLU A CA 1
ATOM 618 C C . GLU A 1 75 ? 6.237 -3.416 -41.911 1.00 93.81 75 GLU A C 1
ATOM 620 O O . GLU A 1 75 ? 6.421 -2.659 -42.862 1.00 93.81 75 GLU A O 1
ATOM 625 N N . ALA A 1 76 ? 7.252 -3.937 -41.216 1.00 91.81 76 ALA A N 1
ATOM 626 C CA . ALA A 1 76 ? 8.648 -3.652 -41.525 1.00 91.81 76 ALA A CA 1
ATOM 627 C C . ALA A 1 76 ? 9.068 -4.127 -42.927 1.00 91.81 76 ALA A C 1
ATOM 629 O O . ALA A 1 76 ? 9.874 -3.468 -43.580 1.00 91.81 76 ALA A O 1
ATOM 630 N N . GLY A 1 77 ? 8.489 -5.228 -43.419 1.00 88.50 77 GLY A N 1
ATOM 631 C CA . GLY A 1 77 ? 8.709 -5.721 -44.784 1.00 88.50 77 GLY A CA 1
ATOM 632 C C . GLY A 1 77 ? 8.183 -4.787 -45.879 1.00 88.50 77 GLY A C 1
ATOM 633 O O . GLY A 1 77 ? 8.621 -4.883 -47.022 1.00 88.50 77 GLY A O 1
ATOM 634 N N . ASN A 1 78 ? 7.286 -3.859 -45.535 1.00 89.88 78 ASN A N 1
ATOM 635 C CA . ASN A 1 78 ? 6.700 -2.896 -46.467 1.00 89.88 78 ASN A CA 1
ATOM 636 C C . ASN A 1 78 ? 7.414 -1.535 -46.486 1.00 89.88 78 ASN A C 1
ATOM 638 O O . ASN A 1 78 ? 6.992 -0.647 -47.225 1.00 89.88 78 ASN A O 1
ATOM 642 N N . ILE A 1 79 ? 8.475 -1.355 -45.694 1.00 90.31 79 ILE A N 1
ATOM 643 C CA . ILE A 1 79 ? 9.260 -0.116 -45.656 1.00 90.31 79 ILE A CA 1
ATOM 644 C C . ILE A 1 79 ? 10.010 0.054 -46.983 1.00 90.31 79 ILE A C 1
ATOM 646 O O . ILE A 1 79 ? 10.769 -0.826 -47.389 1.00 90.31 79 ILE A O 1
ATOM 650 N N . LYS A 1 80 ? 9.808 1.197 -47.648 1.00 86.81 80 LYS A N 1
ATOM 651 C CA . LYS A 1 80 ? 10.421 1.531 -48.946 1.00 86.81 80 LYS A CA 1
ATOM 652 C C . LYS A 1 80 ? 11.393 2.699 -48.863 1.00 86.81 80 LYS A C 1
ATOM 654 O O . LYS A 1 80 ? 12.298 2.794 -49.689 1.00 86.81 80 LYS A O 1
ATOM 659 N N . THR A 1 81 ? 11.209 3.591 -47.893 1.00 92.44 81 THR A N 1
ATOM 660 C CA . THR A 1 81 ? 12.031 4.799 -47.741 1.00 92.44 81 THR A CA 1
ATOM 661 C C . THR A 1 81 ? 12.757 4.835 -46.401 1.00 92.44 81 THR A C 1
ATOM 663 O O . THR A 1 81 ? 12.336 4.239 -45.407 1.00 92.44 81 THR A O 1
ATOM 666 N N . SER A 1 82 ? 13.862 5.573 -46.352 1.00 93.75 82 SER A N 1
ATOM 667 C CA . SER A 1 82 ? 14.627 5.782 -45.123 1.00 93.75 82 SER A CA 1
ATOM 668 C C . SER A 1 82 ? 13.833 6.602 -44.088 1.00 93.75 82 SER A C 1
ATOM 670 O O . SER A 1 82 ? 13.919 6.335 -42.886 1.00 93.75 82 SER A O 1
ATOM 672 N N . GLN A 1 83 ? 12.955 7.510 -44.535 1.00 94.69 83 GLN A N 1
ATOM 673 C CA . GLN A 1 83 ? 12.009 8.236 -43.680 1.00 94.69 83 GLN A CA 1
ATOM 674 C C . GLN A 1 83 ? 10.969 7.309 -43.045 1.00 94.69 83 GLN A C 1
ATOM 676 O O . GLN A 1 83 ? 10.674 7.454 -41.857 1.00 94.69 83 GLN A O 1
ATOM 681 N N . GLU A 1 84 ? 10.404 6.363 -43.802 1.00 94.25 84 GLU A N 1
ATOM 682 C CA . GLU A 1 84 ? 9.498 5.340 -43.259 1.00 94.25 84 GLU A CA 1
ATOM 683 C C . GLU A 1 84 ? 10.205 4.476 -42.216 1.00 94.25 84 GLU A C 1
ATOM 685 O O . GLU A 1 84 ? 9.647 4.240 -41.145 1.00 94.25 84 GLU A O 1
ATOM 690 N N . PHE A 1 85 ? 11.455 4.082 -42.480 1.00 94.81 85 PHE A N 1
ATOM 691 C CA . PHE A 1 85 ? 12.263 3.318 -41.533 1.00 94.81 85 PHE A CA 1
ATOM 692 C C . PHE A 1 85 ? 12.479 4.072 -40.213 1.00 94.81 85 PHE A C 1
ATOM 694 O O . PHE A 1 85 ? 12.170 3.553 -39.139 1.00 94.81 85 PHE A O 1
ATOM 701 N N . SER A 1 86 ? 12.937 5.327 -40.269 1.00 95.88 86 SER A N 1
ATOM 702 C CA . SER A 1 86 ? 13.147 6.139 -39.062 1.00 95.88 86 SER A CA 1
ATOM 703 C C . SER A 1 86 ? 11.837 6.409 -38.306 1.00 95.88 86 SER A C 1
ATOM 705 O O . SER A 1 86 ? 11.787 6.280 -37.077 1.00 95.88 86 SER A O 1
ATOM 707 N N . LYS A 1 87 ? 10.734 6.685 -39.021 1.00 95.88 87 LYS A N 1
ATOM 708 C CA . LYS A 1 87 ? 9.396 6.825 -38.418 1.00 95.88 87 LYS A CA 1
ATOM 709 C C . LYS A 1 87 ? 8.939 5.538 -37.733 1.00 95.88 87 LYS A C 1
ATOM 711 O O . LYS A 1 87 ? 8.378 5.607 -36.639 1.00 95.88 87 LYS A O 1
ATOM 716 N N . PHE A 1 88 ? 9.195 4.376 -38.337 1.00 96.25 88 PHE A N 1
ATOM 717 C CA . PHE A 1 88 ? 8.876 3.081 -37.742 1.00 96.25 88 PHE A CA 1
ATOM 718 C C . PHE A 1 88 ? 9.627 2.881 -36.422 1.00 96.25 88 PHE A C 1
ATOM 720 O O . PHE A 1 88 ? 9.008 2.509 -35.419 1.00 96.25 88 PHE A O 1
ATOM 727 N N . LEU A 1 89 ? 10.938 3.154 -36.405 1.00 95.56 89 LEU A N 1
ATOM 728 C CA . LEU A 1 89 ? 11.765 3.046 -35.201 1.00 95.56 89 LEU A CA 1
ATOM 729 C C . LEU A 1 89 ? 11.249 3.956 -34.080 1.00 95.56 89 LEU A C 1
ATOM 731 O O . LEU A 1 89 ? 11.090 3.512 -32.943 1.00 95.56 89 LEU A O 1
ATOM 735 N N . GLU A 1 90 ? 10.930 5.210 -34.403 1.00 95.50 90 GLU A N 1
ATOM 736 C CA . GLU A 1 90 ? 10.439 6.182 -33.427 1.00 95.50 90 GLU A CA 1
ATOM 737 C C . GLU A 1 90 ? 9.070 5.799 -32.857 1.00 95.50 90 GLU A C 1
ATOM 739 O O . GLU A 1 90 ? 8.877 5.827 -31.639 1.00 95.50 90 GLU A O 1
ATOM 744 N N . ARG A 1 91 ? 8.123 5.407 -33.715 1.00 95.88 91 ARG A N 1
ATOM 745 C CA . ARG A 1 91 ? 6.769 5.021 -33.292 1.00 95.88 91 ARG A CA 1
ATOM 746 C C . ARG A 1 91 ? 6.791 3.796 -32.375 1.00 95.88 91 ARG A C 1
ATOM 748 O O . ARG A 1 91 ? 6.015 3.729 -31.428 1.00 95.88 91 ARG A O 1
ATOM 755 N N . ASN A 1 92 ? 7.700 2.855 -32.626 1.00 95.19 92 ASN A N 1
ATOM 756 C CA . ASN A 1 92 ? 7.799 1.586 -31.901 1.00 95.19 92 ASN A CA 1
ATOM 757 C C . ASN A 1 92 ? 8.872 1.579 -30.798 1.00 95.19 92 ASN A C 1
ATOM 759 O O . ASN A 1 92 ? 9.196 0.528 -30.240 1.00 95.19 92 ASN A O 1
ATOM 763 N N . LYS A 1 93 ? 9.420 2.745 -30.442 1.00 94.62 93 LYS A N 1
ATOM 764 C CA . LYS A 1 93 ? 10.546 2.875 -29.506 1.00 94.62 93 LYS A CA 1
ATOM 765 C C . LYS A 1 93 ? 10.281 2.334 -28.095 1.00 94.62 93 LYS A C 1
ATOM 767 O O . LYS A 1 93 ? 11.225 2.048 -27.365 1.00 94.62 93 LYS A O 1
ATOM 772 N N . SER A 1 94 ? 9.021 2.244 -27.663 1.00 94.06 94 SER A N 1
ATOM 773 C CA . SER A 1 94 ? 8.622 1.675 -26.361 1.00 94.06 94 SER A CA 1
ATOM 774 C C . SER A 1 94 ? 8.864 0.164 -26.283 1.00 94.06 94 SER A C 1
ATOM 776 O O . SER A 1 94 ? 9.129 -0.353 -25.198 1.00 94.06 94 SER A O 1
ATOM 778 N N . TYR A 1 95 ? 8.834 -0.522 -27.428 1.00 94.19 95 TYR A N 1
ATOM 779 C CA . TYR A 1 95 ? 9.097 -1.955 -27.561 1.00 94.19 95 TYR A CA 1
ATOM 780 C C . TYR A 1 95 ? 10.585 -2.275 -27.739 1.00 94.19 95 TYR A C 1
ATOM 782 O O . T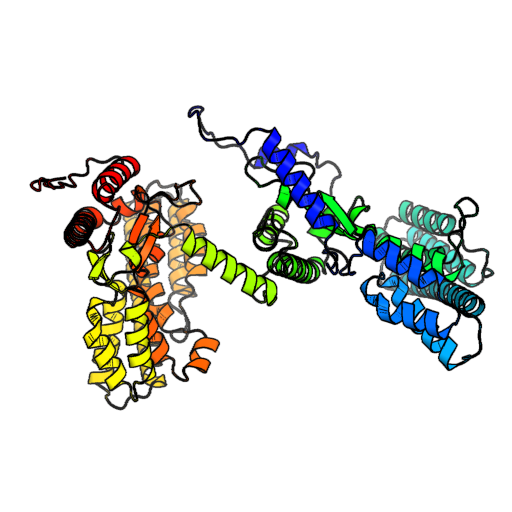YR A 1 95 ? 10.954 -3.437 -27.884 1.00 94.19 95 TYR A O 1
ATOM 790 N N . MET A 1 96 ? 11.463 -1.273 -27.761 1.00 92.06 96 MET A N 1
ATOM 791 C CA . MET A 1 96 ? 12.892 -1.463 -28.000 1.00 92.06 96 MET A CA 1
ATOM 792 C C . MET A 1 96 ? 13.676 -1.286 -26.704 1.00 92.06 96 MET A C 1
ATOM 794 O O . MET A 1 96 ? 13.408 -0.385 -25.907 1.00 92.06 96 MET A O 1
ATOM 798 N N . LYS A 1 97 ? 14.675 -2.148 -26.483 1.00 88.38 97 LYS A N 1
ATOM 799 C CA . LYS A 1 97 ? 15.579 -2.022 -25.332 1.00 88.38 97 LYS A CA 1
ATOM 800 C C . LYS A 1 97 ? 16.254 -0.643 -25.359 1.00 88.38 97 LYS A C 1
ATOM 802 O O . LYS A 1 97 ? 16.633 -0.160 -26.421 1.00 88.38 97 LYS A O 1
ATOM 807 N N . ASN A 1 98 ? 16.484 -0.049 -24.186 1.00 84.94 98 ASN A N 1
ATOM 808 C CA . ASN A 1 98 ? 17.119 1.270 -24.071 1.00 84.94 98 ASN A CA 1
ATOM 809 C C . ASN A 1 98 ? 18.486 1.372 -24.772 1.00 84.94 98 ASN A C 1
ATOM 811 O O . ASN A 1 98 ? 18.848 2.443 -25.245 1.00 84.94 98 ASN A O 1
ATOM 815 N N . SER A 1 99 ? 19.211 0.261 -24.927 1.00 85.19 99 SER A N 1
ATOM 816 C CA . SER A 1 99 ? 20.474 0.228 -25.674 1.00 85.19 99 SER A CA 1
ATOM 817 C C . SER A 1 99 ? 20.329 0.503 -27.179 1.00 85.19 99 SER A C 1
ATOM 819 O O . SER A 1 99 ? 21.346 0.667 -27.848 1.00 85.19 99 SER A O 1
ATOM 821 N N . PHE A 1 100 ? 19.105 0.549 -27.716 1.00 89.88 100 PHE A N 1
ATOM 822 C CA . PHE A 1 100 ? 18.811 0.932 -29.101 1.00 89.88 100 PHE A CA 1
ATOM 823 C C . PHE A 1 100 ? 18.373 2.393 -29.252 1.00 89.88 100 PHE A C 1
ATOM 825 O O . PHE A 1 100 ? 18.231 2.845 -30.381 1.00 89.88 100 PHE A O 1
ATOM 832 N N . ARG A 1 101 ? 18.191 3.161 -28.164 1.00 89.81 101 ARG A N 1
ATOM 833 C CA . ARG A 1 101 ? 17.817 4.590 -28.249 1.00 89.81 101 ARG A CA 1
ATOM 834 C C . ARG A 1 101 ? 18.755 5.400 -29.151 1.00 89.81 101 ARG A C 1
ATOM 836 O O . ARG A 1 101 ? 18.228 6.085 -30.024 1.00 89.81 101 ARG A O 1
ATOM 843 N N . PRO A 1 102 ? 20.090 5.231 -29.063 1.00 89.88 102 PRO A N 1
ATOM 844 C CA . PRO A 1 102 ? 20.998 5.961 -29.941 1.00 89.88 102 PRO A CA 1
ATOM 845 C C . PRO A 1 102 ? 20.818 5.609 -31.416 1.00 89.88 102 PRO A C 1
ATOM 847 O O . PRO A 1 102 ? 20.998 6.461 -32.268 1.00 89.88 102 PRO A O 1
ATOM 850 N N . VAL A 1 103 ? 20.408 4.379 -31.753 1.00 91.56 103 VAL A N 1
ATOM 851 C CA . VAL A 1 103 ? 20.112 4.007 -33.149 1.00 91.56 103 VAL A CA 1
ATOM 852 C C . VAL A 1 103 ? 18.924 4.812 -33.679 1.00 91.56 103 VAL A C 1
ATOM 854 O O . VAL A 1 103 ? 18.948 5.281 -34.813 1.00 91.56 103 VAL A O 1
ATOM 857 N N . ILE A 1 104 ? 17.897 5.009 -32.850 1.00 93.44 104 ILE A N 1
ATOM 858 C CA . ILE A 1 104 ? 16.711 5.794 -33.209 1.00 93.44 104 ILE A CA 1
ATOM 859 C C . ILE A 1 104 ? 17.089 7.271 -33.380 1.00 93.44 104 ILE A C 1
ATOM 861 O O . ILE A 1 104 ? 16.710 7.884 -34.374 1.00 93.44 104 ILE A O 1
ATOM 865 N N . GLU A 1 105 ? 17.863 7.826 -32.446 1.00 94.12 105 GLU A N 1
ATOM 866 C CA . GLU A 1 105 ? 18.343 9.215 -32.481 1.00 94.12 105 GLU A CA 1
ATOM 867 C C . GLU A 1 105 ? 19.243 9.466 -33.699 1.00 94.12 105 GLU A C 1
ATOM 869 O O . GLU A 1 105 ? 18.919 10.315 -34.529 1.00 94.12 105 GLU A O 1
ATOM 874 N N . ASN A 1 106 ? 20.269 8.632 -33.891 1.00 94.44 106 ASN A N 1
ATOM 875 C CA . ASN A 1 106 ? 21.172 8.698 -35.041 1.00 94.44 106 ASN A CA 1
ATOM 876 C C . ASN A 1 106 ? 20.415 8.579 -36.369 1.00 94.44 106 ASN A C 1
ATOM 878 O O . ASN A 1 106 ? 20.792 9.227 -37.340 1.00 94.44 106 ASN A O 1
ATOM 882 N N . SER A 1 107 ? 19.329 7.794 -36.433 1.00 95.75 107 SER A N 1
ATOM 883 C CA . SER A 1 107 ? 18.552 7.671 -37.674 1.00 95.75 107 SER A CA 1
ATOM 884 C C . SER A 1 107 ? 17.945 9.006 -38.100 1.00 95.75 107 SER A C 1
ATOM 886 O O . SER A 1 107 ? 17.915 9.321 -39.286 1.00 95.75 107 SER A O 1
ATOM 888 N N . LYS A 1 108 ? 17.507 9.817 -37.132 1.00 95.56 108 LYS A N 1
ATOM 889 C CA . LYS A 1 108 ? 16.951 11.147 -37.390 1.00 95.56 108 LYS A CA 1
ATOM 890 C C . LYS A 1 108 ? 18.046 12.140 -37.742 1.00 95.56 108 LYS A C 1
ATOM 892 O O . LYS A 1 108 ? 17.859 12.933 -38.656 1.00 95.56 108 LYS A O 1
ATOM 897 N N . GLU A 1 109 ? 19.174 12.088 -37.037 1.00 95.12 109 GLU A N 1
ATOM 898 C CA . GLU A 1 109 ? 20.318 12.967 -37.298 1.00 95.12 109 GLU A CA 1
ATOM 899 C C . GLU A 1 109 ? 20.879 12.764 -38.709 1.00 95.12 109 GLU A C 1
ATOM 901 O O . GLU A 1 109 ? 21.078 13.735 -39.436 1.00 95.12 109 GLU A O 1
ATOM 906 N N . ILE A 1 110 ? 21.056 11.508 -39.129 1.00 95.38 110 ILE A N 1
ATOM 907 C CA . ILE A 1 110 ? 21.527 11.170 -40.477 1.00 95.38 110 ILE A CA 1
ATOM 908 C C . ILE A 1 110 ? 20.533 11.672 -41.530 1.00 95.38 110 ILE A C 1
ATOM 910 O O . ILE A 1 110 ? 20.942 12.282 -42.513 1.00 95.38 110 ILE A O 1
ATOM 914 N N . LEU A 1 111 ? 19.227 11.483 -41.325 1.00 95.25 111 LEU A N 1
ATOM 915 C CA . LEU A 1 111 ? 18.213 11.954 -42.276 1.00 95.25 111 LEU A CA 1
ATOM 916 C C . LEU A 1 111 ? 18.063 13.476 -42.316 1.00 95.25 111 LEU A C 1
ATOM 918 O O . LEU A 1 111 ? 17.668 14.016 -43.344 1.00 95.25 111 LEU A O 1
ATOM 922 N N . ALA A 1 112 ? 18.387 14.175 -41.228 1.00 94.25 112 ALA A N 1
ATOM 923 C CA . ALA A 1 112 ? 18.426 15.633 -41.219 1.00 94.25 112 ALA A CA 1
ATOM 924 C C . ALA A 1 112 ? 19.591 16.182 -42.062 1.00 94.25 112 ALA A C 1
ATOM 926 O O . ALA A 1 112 ? 19.467 17.252 -42.650 1.00 94.25 112 ALA A O 1
ATOM 927 N N . GLN A 1 113 ? 20.710 15.453 -42.126 1.00 93.81 113 GLN A N 1
ATOM 928 C CA . GLN A 1 113 ? 21.899 15.837 -42.897 1.00 93.81 113 GLN A CA 1
ATOM 929 C C . GLN A 1 113 ? 21.849 15.335 -44.345 1.00 93.81 113 GLN A C 1
ATOM 931 O O . GLN A 1 113 ? 22.312 16.011 -45.259 1.00 93.81 113 GLN A O 1
ATOM 936 N N . THR A 1 114 ? 21.282 14.149 -44.548 1.00 92.06 114 THR A N 1
ATOM 937 C CA . THR A 1 114 ? 21.226 13.431 -45.826 1.00 92.06 114 THR A CA 1
ATOM 938 C C . THR A 1 114 ? 19.832 12.822 -46.020 1.00 92.06 114 THR A C 1
ATOM 940 O O . THR A 1 114 ? 19.639 11.631 -45.775 1.00 92.06 114 THR A O 1
ATOM 943 N N . PRO A 1 115 ? 18.828 13.626 -46.419 1.00 89.06 115 PRO A N 1
ATOM 944 C CA . PRO A 1 115 ? 17.443 13.165 -46.526 1.00 89.06 115 PRO A CA 1
ATOM 945 C C . PRO A 1 115 ? 17.219 12.163 -47.671 1.00 89.06 115 PRO A C 1
ATOM 947 O O . PRO A 1 115 ? 16.383 11.272 -47.541 1.00 89.06 115 PRO A O 1
ATOM 950 N N . ASP A 1 116 ? 17.988 12.243 -48.759 1.00 90.06 116 ASP A N 1
ATOM 951 C CA . ASP A 1 116 ? 17.754 11.467 -49.989 1.00 90.06 116 ASP A CA 1
ATOM 952 C C . ASP A 1 116 ? 18.559 10.154 -50.060 1.00 90.06 116 ASP A C 1
ATOM 954 O O . ASP A 1 116 ? 19.063 9.763 -51.112 1.00 90.06 116 ASP A O 1
ATOM 958 N N . ILE A 1 117 ? 18.707 9.456 -48.931 1.00 93.12 117 ILE A N 1
ATOM 959 C CA . ILE A 1 117 ? 19.387 8.151 -48.869 1.00 93.12 117 ILE A CA 1
ATOM 960 C C . ILE A 1 117 ? 18.391 6.991 -48.849 1.00 93.12 117 ILE A C 1
ATOM 962 O O . ILE A 1 117 ? 17.271 7.109 -48.343 1.00 93.12 117 ILE A O 1
ATOM 966 N N . THR A 1 118 ? 18.813 5.833 -49.356 1.00 90.50 118 THR A N 1
ATOM 967 C CA . THR A 1 118 ? 18.015 4.601 -49.272 1.00 90.50 118 THR A CA 1
ATOM 968 C C . THR A 1 118 ? 17.977 4.059 -47.840 1.00 90.50 118 THR A C 1
ATOM 970 O O . THR A 1 118 ? 18.835 4.386 -47.015 1.00 90.50 118 THR A O 1
ATOM 973 N N . ALA A 1 119 ? 16.991 3.214 -47.531 1.00 87.19 119 ALA A N 1
ATOM 974 C CA . ALA A 1 119 ? 16.900 2.575 -46.219 1.00 87.19 119 ALA A CA 1
ATOM 975 C C . ALA A 1 119 ? 18.110 1.657 -45.925 1.00 87.19 119 ALA A C 1
ATOM 977 O O . ALA A 1 119 ? 18.622 1.683 -44.805 1.00 87.19 119 ALA A O 1
ATOM 978 N N . ASP A 1 120 ? 18.651 0.967 -46.936 1.00 85.31 120 ASP A N 1
ATOM 979 C CA . ASP A 1 120 ? 19.863 0.146 -46.800 1.00 85.31 120 ASP A CA 1
ATOM 980 C C . ASP A 1 120 ? 21.097 1.004 -46.490 1.00 85.31 120 ASP A C 1
ATOM 982 O O . ASP A 1 120 ? 21.872 0.689 -45.585 1.00 85.31 120 ASP A O 1
ATOM 986 N N . THR A 1 121 ? 21.248 2.138 -47.184 1.00 89.38 121 THR A N 1
ATOM 987 C CA . THR A 1 121 ? 22.325 3.101 -46.912 1.00 89.38 121 THR A CA 1
ATOM 988 C C . THR A 1 121 ? 22.214 3.659 -45.494 1.00 89.38 121 THR A C 1
ATOM 990 O O . THR A 1 121 ? 23.204 3.677 -44.765 1.00 89.38 121 THR A O 1
ATOM 993 N N . LEU A 1 122 ? 21.009 4.043 -45.056 1.00 92.75 122 LEU A N 1
ATOM 994 C CA . LEU A 1 122 ? 20.775 4.489 -43.682 1.00 92.75 122 LEU A CA 1
ATOM 995 C C . LEU A 1 122 ? 21.151 3.399 -42.667 1.00 92.75 122 LEU A C 1
ATOM 997 O O . LEU A 1 122 ? 21.803 3.684 -41.665 1.00 92.75 122 LEU A O 1
ATOM 1001 N N . LEU A 1 123 ? 20.770 2.145 -42.918 1.00 89.81 123 LEU A N 1
ATOM 1002 C CA . LEU A 1 123 ? 21.090 1.026 -42.035 1.00 89.81 123 LEU A CA 1
ATOM 1003 C C . LEU A 1 123 ? 22.607 0.780 -41.946 1.00 89.81 123 LEU A C 1
ATOM 1005 O O . LEU A 1 123 ? 23.115 0.471 -40.865 1.00 89.81 123 LEU A O 1
ATOM 1009 N N . HIS A 1 124 ? 23.335 0.960 -43.051 1.00 88.81 124 HIS A N 1
ATOM 1010 C CA . HIS A 1 124 ? 24.795 0.895 -43.079 1.00 88.81 124 HIS A CA 1
ATOM 1011 C C . HIS A 1 124 ? 25.447 2.016 -42.253 1.00 88.81 124 HIS A C 1
ATOM 1013 O O . HIS A 1 124 ? 26.324 1.743 -41.431 1.00 88.81 124 HIS A O 1
ATOM 1019 N N . GLU A 1 125 ? 24.981 3.257 -42.395 1.00 91.06 125 GLU A N 1
ATOM 1020 C CA . GLU A 1 125 ? 25.475 4.392 -41.603 1.00 91.06 125 GLU A CA 1
ATOM 1021 C C . GLU A 1 125 ? 25.180 4.221 -40.105 1.00 91.06 125 GLU A C 1
ATOM 1023 O O . GLU A 1 125 ? 26.037 4.461 -39.250 1.00 91.06 125 GLU A O 1
ATOM 1028 N N . LEU A 1 126 ? 23.996 3.707 -39.761 1.00 92.50 126 LEU A N 1
ATOM 1029 C CA . LEU A 1 126 ? 23.644 3.358 -38.383 1.00 92.50 126 LEU A CA 1
ATOM 1030 C C . LEU A 1 126 ? 24.557 2.273 -37.805 1.00 92.50 126 LEU A C 1
ATOM 1032 O O . LEU A 1 126 ? 24.945 2.345 -36.634 1.00 92.50 126 LEU A O 1
ATOM 1036 N N . TYR A 1 127 ? 24.933 1.283 -38.616 1.00 89.69 127 TYR A N 1
ATOM 1037 C CA . TYR A 1 127 ? 25.917 0.283 -38.223 1.00 89.69 127 TYR A CA 1
ATOM 1038 C C . TYR A 1 127 ? 27.274 0.936 -37.924 1.00 89.69 127 TYR A C 1
ATOM 1040 O O . TYR A 1 127 ? 27.829 0.686 -36.849 1.00 89.69 127 TYR A O 1
ATOM 1048 N N . ILE A 1 128 ? 27.769 1.820 -38.799 1.00 87.00 128 ILE A N 1
ATOM 1049 C CA . ILE A 1 128 ? 29.025 2.561 -38.586 1.00 87.00 128 ILE A CA 1
ATOM 1050 C C . ILE A 1 128 ? 28.965 3.355 -37.276 1.00 87.00 128 ILE A C 1
ATOM 1052 O O . ILE A 1 128 ? 29.853 3.206 -36.433 1.00 87.00 128 ILE A O 1
ATOM 1056 N N . LYS A 1 129 ? 27.887 4.114 -37.048 1.00 89.69 129 LYS A N 1
ATOM 1057 C CA . LYS A 1 129 ? 27.659 4.852 -35.794 1.00 89.69 129 LYS A CA 1
ATOM 1058 C C . LYS A 1 129 ? 27.676 3.936 -34.572 1.00 89.69 129 LYS A C 1
ATOM 1060 O O . LYS A 1 129 ? 28.274 4.272 -33.555 1.00 89.69 129 LYS A O 1
ATOM 1065 N N . SER A 1 130 ? 27.079 2.747 -34.659 1.00 87.19 130 SER A N 1
ATOM 1066 C CA . SER A 1 130 ? 27.084 1.790 -33.544 1.00 87.19 130 SER A CA 1
ATOM 1067 C C . SER A 1 130 ? 28.492 1.259 -33.214 1.00 87.19 130 SER A C 1
ATOM 1069 O O . SER A 1 130 ? 28.809 1.031 -32.046 1.00 87.19 130 SER A O 1
ATOM 1071 N N . ILE A 1 131 ? 29.367 1.115 -34.217 1.00 84.50 131 ILE A N 1
ATOM 1072 C CA . ILE A 1 131 ? 30.783 0.762 -34.023 1.00 84.50 131 ILE A CA 1
ATOM 1073 C C . ILE A 1 131 ? 31.537 1.911 -33.339 1.00 84.50 131 ILE A C 1
ATOM 1075 O O . ILE A 1 131 ? 32.356 1.669 -32.448 1.00 84.50 131 ILE A O 1
ATOM 1079 N N . GLU A 1 132 ? 31.238 3.161 -33.699 1.00 86.06 132 GLU A N 1
ATOM 1080 C CA . GLU A 1 132 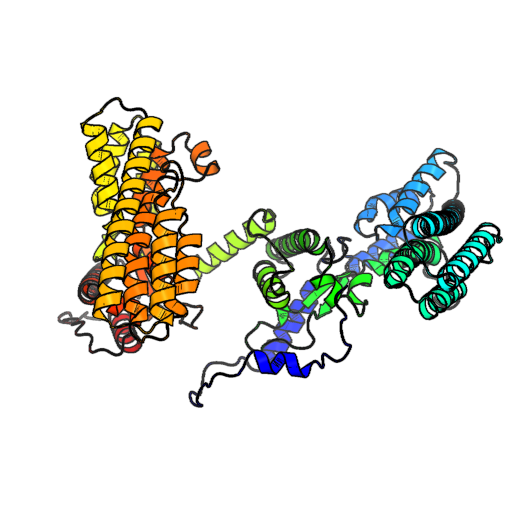? 31.785 4.342 -33.018 1.00 86.06 132 GLU A CA 1
ATOM 1081 C C . GLU A 1 132 ? 31.377 4.384 -31.539 1.00 86.06 132 GLU A C 1
ATOM 1083 O O . GLU A 1 132 ? 32.213 4.673 -30.682 1.00 86.06 132 GLU A O 1
ATOM 1088 N N . GLU A 1 133 ? 30.140 4.003 -31.202 1.00 86.81 133 GLU A N 1
ATOM 1089 C CA . GLU A 1 133 ? 29.702 3.899 -29.805 1.00 86.81 133 GLU A CA 1
ATOM 1090 C C . GLU A 1 133 ? 30.467 2.829 -29.011 1.00 86.81 133 GLU A C 1
ATOM 1092 O O . GLU A 1 133 ? 30.773 3.043 -27.837 1.00 86.81 133 GLU A O 1
ATOM 1097 N N . ILE A 1 134 ? 30.803 1.689 -29.629 1.00 85.81 134 ILE A N 1
ATOM 1098 C CA . ILE A 1 134 ? 31.647 0.662 -28.994 1.00 85.81 134 ILE A CA 1
ATOM 1099 C C . ILE A 1 134 ? 33.036 1.235 -28.706 1.00 85.81 134 ILE A C 1
ATOM 1101 O O . ILE A 1 134 ? 33.547 1.083 -27.597 1.00 85.81 134 ILE A O 1
ATOM 1105 N N . ARG A 1 135 ? 33.640 1.928 -29.678 1.00 83.69 135 ARG A N 1
ATOM 1106 C CA . ARG A 1 135 ? 34.954 2.567 -29.504 1.00 83.69 135 ARG A CA 1
ATOM 1107 C C . ARG A 1 135 ? 34.929 3.618 -28.403 1.00 83.69 135 ARG A C 1
ATOM 1109 O O . ARG A 1 135 ? 35.838 3.642 -27.575 1.00 83.69 135 ARG A O 1
ATOM 1116 N N . LYS A 1 136 ? 33.872 4.430 -28.347 1.00 86.69 136 LYS A N 1
ATOM 1117 C CA . LYS A 1 136 ? 33.659 5.389 -27.261 1.00 86.69 136 LYS A CA 1
ATOM 1118 C C . LYS A 1 136 ? 33.579 4.680 -25.908 1.00 86.69 136 LYS A C 1
ATOM 1120 O O . LYS A 1 136 ? 34.323 5.040 -25.009 1.00 86.69 136 LYS A O 1
ATOM 1125 N N . ALA A 1 137 ? 32.797 3.606 -25.789 1.00 87.38 137 ALA A N 1
ATOM 1126 C CA . ALA A 1 137 ? 32.708 2.828 -24.550 1.00 87.38 137 ALA A CA 1
ATOM 1127 C C . ALA A 1 137 ? 34.054 2.200 -24.127 1.00 87.38 137 ALA A C 1
ATOM 1129 O O . ALA A 1 137 ? 34.356 2.127 -22.936 1.00 87.38 137 ALA A O 1
ATOM 1130 N N . ILE A 1 138 ? 34.885 1.766 -25.083 1.00 87.12 138 ILE A N 1
ATOM 1131 C CA . ILE A 1 138 ? 36.258 1.293 -24.823 1.00 87.12 138 ILE A CA 1
ATOM 1132 C C . ILE A 1 138 ? 37.154 2.449 -24.357 1.00 87.12 138 ILE A C 1
ATOM 1134 O O . ILE A 1 138 ? 37.985 2.262 -23.470 1.00 87.12 138 ILE A O 1
ATOM 1138 N N . SER A 1 139 ? 36.985 3.644 -24.924 1.00 85.44 139 SER A N 1
ATOM 1139 C CA . SER A 1 139 ? 37.680 4.860 -24.488 1.00 85.44 139 SER A CA 1
ATOM 1140 C C . SER A 1 139 ? 37.308 5.262 -23.070 1.00 85.44 139 SER A C 1
ATOM 1142 O O . SER A 1 139 ? 38.194 5.458 -22.241 1.00 85.44 139 SER A O 1
ATOM 1144 N N . ASP A 1 140 ? 36.017 5.281 -22.762 1.00 85.75 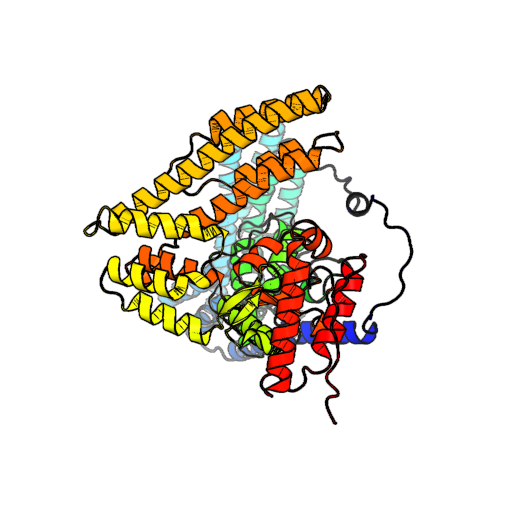140 ASP A N 1
ATOM 1145 C CA . ASP A 1 140 ? 35.508 5.569 -21.423 1.00 85.75 140 ASP A CA 1
ATOM 1146 C C . ASP A 1 140 ? 36.004 4.517 -20.415 1.00 85.75 140 ASP A C 1
ATOM 1148 O O . ASP A 1 140 ? 36.381 4.847 -19.293 1.00 85.75 140 ASP A O 1
ATOM 1152 N N . SER A 1 141 ? 36.093 3.250 -20.837 1.00 86.75 141 SER A N 1
ATOM 1153 C CA . SER A 1 141 ? 36.669 2.158 -20.041 1.00 86.75 141 SER A CA 1
ATOM 1154 C C . SER A 1 141 ? 38.158 2.374 -19.738 1.00 86.75 141 SER A C 1
ATOM 1156 O O . SER A 1 141 ? 38.603 2.130 -18.618 1.00 86.75 141 SER A O 1
ATOM 1158 N N . ALA A 1 142 ? 38.937 2.846 -20.715 1.00 85.12 142 ALA A N 1
ATOM 1159 C CA . ALA A 1 142 ? 40.350 3.161 -20.516 1.00 85.12 142 ALA A CA 1
ATOM 1160 C C . ALA A 1 142 ? 40.534 4.348 -19.555 1.00 85.12 142 ALA A C 1
ATOM 1162 O O . ALA A 1 142 ? 41.331 4.250 -18.624 1.00 85.12 142 ALA A O 1
ATOM 1163 N N . ALA A 1 143 ? 39.740 5.410 -19.723 1.00 84.75 143 ALA A N 1
ATOM 1164 C CA . ALA A 1 143 ? 39.746 6.569 -18.832 1.00 84.75 143 ALA A CA 1
ATOM 1165 C C . ALA A 1 143 ? 39.327 6.200 -17.397 1.00 84.75 143 ALA A C 1
ATOM 1167 O O . ALA A 1 143 ? 39.929 6.664 -16.431 1.00 84.75 143 ALA A O 1
ATOM 1168 N N . TYR A 1 144 ? 38.341 5.311 -17.238 1.00 87.44 144 TYR A N 1
ATOM 1169 C CA . TYR A 1 144 ? 37.960 4.790 -15.924 1.00 87.44 144 TYR A CA 1
ATOM 1170 C C . TYR A 1 144 ? 39.112 4.039 -15.242 1.00 87.44 144 TYR A C 1
ATOM 1172 O O . TYR A 1 144 ? 39.291 4.184 -14.036 1.00 87.44 144 TYR A O 1
ATOM 1180 N N . LEU A 1 145 ? 39.919 3.270 -15.983 1.00 86.06 145 LEU A N 1
ATOM 1181 C CA . LEU A 1 145 ? 41.103 2.618 -15.412 1.00 86.06 145 LEU A CA 1
ATOM 1182 C C . LEU A 1 145 ? 42.153 3.624 -14.933 1.00 86.06 145 LEU A C 1
ATOM 1184 O O . LEU A 1 145 ? 42.762 3.378 -13.895 1.00 86.06 145 LEU A O 1
ATOM 1188 N N . ASP A 1 146 ? 42.348 4.739 -15.647 1.00 83.00 146 ASP A N 1
ATOM 1189 C CA . ASP A 1 146 ? 43.267 5.803 -15.214 1.00 83.00 146 ASP A CA 1
ATOM 1190 C C . ASP A 1 146 ? 42.820 6.397 -13.872 1.00 83.00 146 ASP A C 1
ATOM 1192 O O . ASP A 1 146 ? 43.619 6.503 -12.940 1.00 83.00 146 ASP A O 1
ATOM 1196 N N . ILE A 1 147 ? 41.524 6.697 -13.744 1.00 82.69 147 ILE A N 1
ATOM 1197 C CA . ILE A 1 147 ? 40.920 7.196 -12.501 1.00 82.69 147 ILE A CA 1
ATOM 1198 C C . ILE A 1 147 ? 41.049 6.150 -11.389 1.00 82.69 147 ILE A C 1
ATOM 1200 O O . ILE A 1 147 ? 41.569 6.443 -10.314 1.00 82.69 147 ILE A O 1
ATOM 1204 N N . ALA A 1 148 ? 40.657 4.901 -11.655 1.00 81.94 148 ALA A N 1
ATOM 1205 C CA . ALA A 1 148 ? 40.729 3.830 -10.671 1.00 81.94 148 ALA A CA 1
ATOM 1206 C C . ALA A 1 148 ? 42.166 3.630 -10.165 1.00 81.94 148 ALA A C 1
ATOM 1208 O O . ALA A 1 148 ? 42.355 3.433 -8.965 1.00 81.94 148 ALA A O 1
ATOM 1209 N N . LYS A 1 149 ? 43.171 3.714 -11.050 1.00 83.69 149 LYS A N 1
ATOM 1210 C CA . LYS A 1 149 ? 44.597 3.611 -10.704 1.00 83.69 149 LYS A CA 1
ATOM 1211 C C . LYS A 1 149 ? 45.068 4.749 -9.794 1.00 83.69 149 LYS A C 1
ATOM 1213 O O . LYS A 1 149 ? 45.911 4.504 -8.939 1.00 83.69 149 LYS A O 1
ATOM 1218 N N . GLN A 1 150 ? 44.538 5.961 -9.966 1.00 80.69 150 GLN A N 1
ATOM 1219 C CA . GLN A 1 150 ? 44.862 7.123 -9.127 1.00 80.69 150 GLN A CA 1
ATOM 1220 C C . GLN A 1 150 ? 44.161 7.078 -7.763 1.00 80.69 150 GLN A C 1
ATOM 1222 O O . GLN A 1 150 ? 44.750 7.451 -6.753 1.00 80.69 150 GLN A O 1
ATOM 1227 N N . GLU A 1 151 ? 42.913 6.614 -7.726 1.00 77.56 151 GLU A N 1
ATOM 1228 C CA . GLU A 1 151 ? 42.072 6.641 -6.523 1.00 77.56 151 GLU A CA 1
ATOM 1229 C C . GLU A 1 151 ? 42.284 5.441 -5.587 1.00 77.56 151 GLU A C 1
ATOM 1231 O O . GLU A 1 151 ? 41.908 5.493 -4.416 1.00 77.56 151 GLU A O 1
ATOM 1236 N N . ASN A 1 152 ? 42.873 4.345 -6.076 1.00 73.94 152 ASN A N 1
ATOM 1237 C CA . ASN A 1 152 ? 43.033 3.112 -5.308 1.00 73.94 152 ASN A CA 1
ATOM 1238 C C . ASN A 1 152 ? 44.509 2.765 -5.081 1.00 73.94 152 ASN A C 1
ATOM 1240 O O . ASN A 1 152 ? 45.313 2.731 -6.010 1.00 73.94 152 ASN A O 1
ATOM 1244 N N . ASN A 1 153 ? 44.846 2.373 -3.848 1.00 80.44 153 ASN A N 1
ATOM 1245 C CA . ASN A 1 153 ? 46.167 1.840 -3.503 1.00 80.44 153 ASN A CA 1
ATOM 1246 C C . ASN A 1 153 ? 46.329 0.389 -3.995 1.00 80.44 153 ASN A C 1
ATOM 1248 O O . ASN A 1 153 ? 46.210 -0.564 -3.223 1.00 80.44 153 ASN A O 1
ATOM 1252 N N . PHE A 1 154 ? 46.581 0.212 -5.293 1.00 86.50 154 PHE A N 1
ATOM 1253 C CA . PHE A 1 154 ? 46.874 -1.094 -5.889 1.00 86.50 154 PHE A CA 1
ATOM 1254 C C . PHE A 1 154 ? 48.298 -1.570 -5.587 1.00 86.50 154 PHE A C 1
ATOM 1256 O O . PHE A 1 154 ? 49.237 -0.772 -5.553 1.00 86.50 154 PHE A O 1
ATOM 1263 N N . SER A 1 155 ? 48.472 -2.889 -5.448 1.00 89.00 155 SER A N 1
ATOM 1264 C CA . SER A 1 155 ? 49.799 -3.507 -5.377 1.00 89.00 155 SER A CA 1
ATOM 1265 C C . SER A 1 155 ? 50.572 -3.293 -6.683 1.00 89.00 155 SER A C 1
ATOM 1267 O O . SER A 1 155 ? 49.984 -3.086 -7.744 1.00 89.00 155 SER A O 1
ATOM 1269 N N . LEU A 1 156 ? 51.902 -3.396 -6.638 1.00 89.56 156 LEU A N 1
ATOM 1270 C CA . LEU A 1 156 ? 52.744 -3.243 -7.832 1.00 89.56 156 LEU A CA 1
ATOM 1271 C C . LEU A 1 156 ? 52.376 -4.250 -8.944 1.00 89.56 156 LEU A C 1
ATOM 1273 O O . LEU A 1 156 ? 52.496 -3.954 -10.131 1.00 89.56 156 LEU A O 1
ATOM 1277 N N . LYS A 1 157 ? 51.906 -5.441 -8.557 1.00 91.31 157 LYS A N 1
ATOM 1278 C CA . LYS A 1 157 ? 51.404 -6.470 -9.475 1.00 91.31 157 LYS A CA 1
ATOM 1279 C C . LYS A 1 157 ? 50.080 -6.052 -10.119 1.00 91.31 157 LYS A C 1
ATOM 1281 O O . LYS A 1 157 ? 49.956 -6.138 -11.337 1.00 91.31 157 LYS A O 1
ATOM 1286 N N . ASP A 1 158 ? 49.130 -5.556 -9.330 1.00 90.56 158 ASP A N 1
ATOM 1287 C CA . ASP A 1 158 ? 47.844 -5.070 -9.839 1.00 90.56 158 ASP A CA 1
ATOM 1288 C C . ASP A 1 158 ? 48.017 -3.850 -10.753 1.00 90.56 158 ASP A C 1
ATOM 1290 O O . ASP A 1 158 ? 47.352 -3.764 -11.781 1.00 90.56 158 ASP A O 1
ATOM 1294 N N . GLN A 1 159 ? 48.954 -2.948 -10.443 1.00 89.44 159 GLN A N 1
ATOM 1295 C CA . GLN A 1 159 ? 49.283 -1.811 -11.310 1.00 89.44 159 GLN A CA 1
ATOM 1296 C C . GLN A 1 159 ? 49.786 -2.270 -12.685 1.00 89.44 159 GLN A C 1
ATOM 1298 O O . GLN A 1 159 ? 49.316 -1.756 -13.696 1.00 89.44 159 GLN A O 1
ATOM 1303 N N . LYS A 1 160 ? 50.661 -3.287 -12.742 1.00 92.69 160 LYS A N 1
ATOM 1304 C CA . LYS A 1 160 ? 51.123 -3.872 -14.014 1.00 92.69 160 LYS A CA 1
ATOM 1305 C C . LYS A 1 160 ? 49.980 -4.490 -14.822 1.00 92.69 160 LYS A C 1
ATOM 1307 O O . LYS A 1 160 ? 49.937 -4.320 -16.035 1.00 92.69 160 LYS A O 1
ATOM 1312 N N . LEU A 1 161 ? 49.054 -5.186 -14.160 1.00 93.06 161 LEU A N 1
ATOM 1313 C CA . LEU A 1 161 ? 47.873 -5.770 -14.807 1.00 93.06 161 LEU A CA 1
ATOM 1314 C C . LEU A 1 161 ? 46.917 -4.690 -15.340 1.00 93.06 161 LEU A C 1
ATOM 1316 O O . LEU A 1 161 ? 46.352 -4.841 -16.424 1.00 93.06 161 LEU A O 1
ATOM 1320 N N . ILE A 1 162 ? 46.751 -3.588 -14.605 1.00 90.50 162 ILE A N 1
ATOM 1321 C CA . ILE A 1 162 ? 45.980 -2.426 -15.063 1.00 90.50 162 ILE A CA 1
ATOM 1322 C C . ILE A 1 162 ? 46.650 -1.794 -16.286 1.00 90.50 162 ILE A C 1
ATOM 1324 O O . ILE A 1 162 ? 45.963 -1.565 -17.279 1.00 90.50 162 ILE A O 1
ATOM 1328 N N . ASP A 1 163 ? 47.968 -1.591 -16.261 1.00 90.88 163 ASP A N 1
ATOM 1329 C CA . ASP A 1 163 ? 48.726 -1.035 -17.391 1.00 90.88 163 ASP A CA 1
ATOM 1330 C C . ASP A 1 163 ? 48.639 -1.927 -18.637 1.00 90.88 163 ASP A C 1
ATOM 1332 O O . ASP A 1 163 ? 48.450 -1.444 -19.756 1.00 90.88 163 ASP A O 1
ATOM 1336 N N . GLU A 1 164 ? 48.711 -3.247 -18.454 1.00 92.38 164 GLU A N 1
ATOM 1337 C CA . GLU A 1 164 ? 48.495 -4.220 -19.524 1.00 92.38 164 GLU A CA 1
ATOM 1338 C C . GLU A 1 164 ? 47.088 -4.087 -20.126 1.00 92.38 164 GLU A C 1
ATOM 1340 O O . GLU A 1 164 ? 46.933 -4.001 -21.348 1.00 92.38 164 GLU A O 1
ATOM 1345 N N . CYS A 1 165 ? 46.065 -4.022 -19.269 1.00 91.19 165 CYS A N 1
ATOM 1346 C CA . CYS A 1 165 ? 44.682 -3.841 -19.692 1.00 91.19 165 CYS A CA 1
ATOM 1347 C C . CYS A 1 165 ? 44.516 -2.526 -20.468 1.00 91.19 165 CYS A C 1
ATOM 1349 O O . CYS A 1 165 ? 43.984 -2.528 -21.576 1.00 91.19 165 CYS A O 1
ATOM 1351 N N . GLN A 1 166 ? 45.048 -1.416 -19.953 1.00 88.94 166 GLN A N 1
ATOM 1352 C CA . GLN A 1 166 ? 45.003 -0.107 -20.606 1.00 88.94 166 GLN A CA 1
ATOM 1353 C C . GLN A 1 166 ? 45.670 -0.111 -21.982 1.00 88.94 166 GLN A C 1
ATOM 1355 O O . GLN A 1 166 ? 45.111 0.430 -22.938 1.00 88.94 166 GLN A O 1
ATOM 1360 N N . ASN A 1 167 ? 46.840 -0.737 -22.111 1.00 88.56 167 ASN A N 1
ATOM 1361 C CA . ASN A 1 167 ? 47.533 -0.850 -23.392 1.00 88.56 167 ASN A CA 1
ATOM 1362 C C . ASN A 1 167 ? 46.713 -1.655 -24.405 1.00 88.56 167 ASN A C 1
ATOM 1364 O O . ASN A 1 167 ? 46.586 -1.250 -25.561 1.00 88.56 167 ASN A O 1
ATOM 1368 N N . ALA A 1 168 ? 46.081 -2.746 -23.968 1.00 88.62 168 ALA A N 1
ATOM 1369 C CA . ALA A 1 168 ? 45.182 -3.510 -24.821 1.00 88.62 168 ALA A CA 1
ATOM 1370 C C . ALA A 1 168 ? 43.946 -2.692 -25.247 1.00 88.62 168 ALA A C 1
ATOM 1372 O O . ALA A 1 168 ? 43.591 -2.702 -26.425 1.00 88.62 168 ALA A O 1
ATOM 1373 N N . LEU A 1 169 ? 43.332 -1.918 -24.340 1.00 86.56 169 LEU A N 1
ATOM 1374 C CA . LEU A 1 169 ? 42.216 -1.020 -24.678 1.00 86.56 169 LEU A CA 1
ATOM 1375 C C . LEU A 1 169 ? 42.626 0.056 -25.697 1.00 86.56 169 LEU A C 1
ATOM 1377 O O . LEU A 1 169 ? 41.899 0.288 -26.661 1.00 86.56 169 LEU A O 1
ATOM 1381 N N . LYS A 1 170 ? 43.810 0.662 -25.543 1.00 84.06 170 LYS A N 1
ATOM 1382 C CA . LYS A 1 170 ? 44.366 1.633 -26.505 1.00 84.06 170 LYS A CA 1
ATOM 1383 C C . LYS A 1 170 ? 44.621 1.006 -27.877 1.00 84.06 170 LYS A C 1
ATOM 1385 O O . LYS A 1 170 ? 44.395 1.651 -28.898 1.00 84.06 170 LYS A O 1
ATOM 1390 N N . ASN A 1 171 ? 45.045 -0.255 -27.926 1.00 83.56 171 ASN A N 1
ATOM 1391 C CA . ASN A 1 171 ? 45.203 -0.976 -29.189 1.00 83.56 171 ASN A CA 1
ATOM 1392 C C . ASN A 1 171 ? 43.849 -1.245 -29.859 1.00 83.56 171 ASN A C 1
ATOM 1394 O O . ASN A 1 171 ? 43.719 -1.044 -31.064 1.00 83.56 171 ASN A O 1
ATOM 1398 N N . TYR A 1 172 ? 42.816 -1.597 -29.088 1.00 81.38 172 TYR A N 1
ATOM 1399 C CA . TYR A 1 172 ? 41.461 -1.755 -29.622 1.00 81.38 172 TYR A CA 1
ATOM 1400 C C . TYR A 1 172 ? 40.862 -0.451 -30.165 1.00 81.38 172 TYR A C 1
ATOM 1402 O O . TYR A 1 172 ? 40.098 -0.493 -31.125 1.00 81.38 172 TYR A O 1
ATOM 1410 N N . GLN A 1 173 ? 41.232 0.708 -29.611 1.00 75.56 173 GLN A N 1
ATOM 1411 C CA . GLN A 1 173 ? 40.831 2.013 -30.157 1.00 75.56 173 GLN A CA 1
ATOM 1412 C C . GLN A 1 173 ? 41.448 2.288 -31.536 1.00 75.56 173 GLN A C 1
ATOM 1414 O O . GLN A 1 173 ? 40.814 2.926 -32.373 1.00 75.56 173 GLN A O 1
ATOM 1419 N N . LYS A 1 174 ? 42.679 1.811 -31.764 1.00 74.50 174 LYS A N 1
ATOM 1420 C CA . LYS A 1 174 ? 43.448 2.023 -33.002 1.00 74.50 174 LYS A CA 1
ATOM 1421 C C . LYS A 1 174 ? 43.181 0.970 -34.080 1.00 74.50 174 LYS A C 1
ATOM 1423 O O . LYS A 1 174 ? 43.514 1.202 -35.238 1.00 74.50 174 LYS A O 1
ATOM 1428 N N . ALA A 1 175 ? 42.618 -0.181 -33.713 1.00 67.00 175 ALA A N 1
ATOM 1429 C CA . ALA A 1 175 ? 42.326 -1.265 -34.642 1.00 67.00 175 ALA A CA 1
ATOM 1430 C C . ALA A 1 175 ? 41.246 -0.873 -35.669 1.00 67.00 175 ALA A C 1
ATOM 1432 O O . ALA A 1 175 ? 40.286 -0.156 -35.355 1.00 67.00 175 ALA A O 1
ATOM 1433 N N . ASP A 1 176 ? 41.389 -1.373 -36.900 1.00 64.19 176 ASP A N 1
ATOM 1434 C CA . ASP A 1 176 ? 40.423 -1.158 -37.981 1.00 64.19 176 ASP A CA 1
ATOM 1435 C C . ASP A 1 176 ? 39.016 -1.676 -37.605 1.00 64.19 176 ASP A C 1
ATOM 1437 O O . ASP A 1 176 ? 38.865 -2.575 -36.771 1.00 64.19 176 ASP A O 1
ATOM 1441 N N . ARG A 1 177 ? 37.974 -1.084 -38.208 1.00 59.00 177 ARG A N 1
ATOM 1442 C CA . ARG A 1 177 ? 36.541 -1.268 -37.905 1.00 59.00 177 ARG A CA 1
ATOM 1443 C C . ARG A 1 177 ? 36.105 -2.743 -37.896 1.00 59.00 177 ARG A C 1
ATOM 1445 O O . ARG A 1 177 ? 35.116 -3.065 -37.244 1.00 59.00 177 ARG A O 1
ATOM 1452 N N . SER A 1 178 ? 36.828 -3.627 -38.583 1.00 55.91 178 SER A N 1
ATOM 1453 C CA . SER A 1 178 ? 36.523 -5.055 -38.734 1.00 55.91 178 SER A CA 1
ATOM 1454 C C . SER A 1 178 ? 37.152 -5.991 -37.690 1.00 55.91 178 SER A C 1
ATOM 1456 O O . SER A 1 178 ? 36.764 -7.154 -37.642 1.00 55.91 178 SER A O 1
ATOM 1458 N N . ASN A 1 179 ? 38.100 -5.534 -36.860 1.00 59.12 179 ASN A N 1
ATOM 1459 C CA . ASN A 1 179 ? 38.991 -6.439 -36.105 1.00 59.12 179 ASN A CA 1
ATOM 1460 C C . ASN A 1 179 ? 38.708 -6.540 -34.592 1.00 59.12 179 ASN A C 1
ATOM 1462 O O . ASN A 1 179 ? 39.490 -7.150 -33.863 1.00 59.12 179 ASN A O 1
ATOM 1466 N N . PHE A 1 180 ? 37.613 -5.960 -34.089 1.00 70.19 180 PHE A N 1
ATOM 1467 C CA . PHE A 1 180 ? 37.273 -6.046 -32.664 1.00 70.19 180 PHE A CA 1
ATOM 1468 C C . PHE A 1 180 ? 36.414 -7.280 -32.341 1.00 70.19 180 PHE A C 1
ATOM 1470 O O . PHE A 1 180 ? 35.216 -7.308 -32.634 1.00 70.19 180 PHE A O 1
ATOM 1477 N N . ASP A 1 181 ? 37.007 -8.281 -31.683 1.00 76.38 181 ASP A N 1
ATOM 1478 C CA . ASP A 1 181 ? 36.300 -9.465 -31.183 1.00 76.38 181 ASP A CA 1
ATOM 1479 C C . ASP A 1 181 ? 35.947 -9.354 -29.688 1.00 76.38 181 ASP A C 1
ATOM 1481 O O . ASP A 1 181 ? 36.801 -9.164 -28.816 1.00 76.38 181 ASP A O 1
ATOM 1485 N N . ILE A 1 182 ? 34.662 -9.551 -29.368 1.00 76.75 182 ILE A N 1
ATOM 1486 C CA . ILE A 1 182 ? 34.179 -9.520 -27.982 1.00 76.75 182 ILE A CA 1
ATOM 1487 C C . ILE A 1 182 ? 34.729 -10.670 -27.149 1.00 76.75 182 ILE A C 1
ATOM 1489 O O . ILE A 1 182 ? 34.805 -10.536 -25.928 1.00 76.75 182 ILE A O 1
ATOM 1493 N N . ASN A 1 183 ? 35.011 -11.824 -27.760 1.00 81.06 183 ASN A N 1
ATOM 1494 C CA . ASN A 1 183 ? 35.482 -12.968 -26.995 1.00 81.06 183 ASN A CA 1
ATOM 1495 C C . ASN A 1 183 ? 36.911 -12.694 -26.539 1.00 81.06 183 ASN A C 1
ATOM 1497 O O . ASN A 1 183 ? 37.153 -12.760 -25.338 1.00 81.06 183 ASN A O 1
ATOM 1501 N N . THR A 1 184 ? 37.773 -12.195 -27.432 1.00 84.25 184 THR A N 1
ATOM 1502 C CA . THR A 1 184 ? 39.113 -11.714 -27.056 1.00 84.25 184 THR A CA 1
ATOM 1503 C C . THR A 1 184 ? 39.050 -10.615 -25.983 1.00 84.25 184 THR A C 1
ATOM 1505 O O . THR A 1 184 ? 39.794 -10.654 -25.003 1.00 84.25 184 THR A O 1
ATOM 1508 N N . TYR A 1 185 ? 38.116 -9.660 -26.090 1.00 86.12 185 TYR A N 1
ATOM 1509 C CA . TYR A 1 185 ? 37.914 -8.632 -25.058 1.00 86.12 185 TYR A CA 1
ATOM 1510 C C . TYR A 1 185 ? 37.489 -9.222 -23.699 1.00 86.12 185 TYR A C 1
ATOM 1512 O O . TYR A 1 185 ? 38.032 -8.864 -22.653 1.00 86.12 185 TYR A O 1
ATOM 1520 N N . LYS A 1 186 ? 36.528 -10.154 -23.689 1.00 84.50 186 LYS A N 1
ATOM 1521 C CA . LYS A 1 186 ? 36.064 -10.825 -22.464 1.00 84.50 186 LYS A CA 1
ATOM 1522 C C . LYS A 1 186 ? 37.154 -11.686 -21.838 1.00 84.50 186 LYS A C 1
ATOM 1524 O O . LYS A 1 186 ? 37.264 -11.691 -20.616 1.00 84.50 186 LYS A O 1
ATOM 1529 N N . GLU A 1 187 ? 37.926 -12.398 -22.651 1.00 88.69 187 GLU A N 1
ATOM 1530 C CA . GLU A 1 187 ? 39.048 -13.230 -22.217 1.00 88.69 187 GLU A CA 1
ATOM 1531 C C . GLU A 1 187 ? 40.148 -12.385 -21.587 1.00 88.69 187 GLU A C 1
ATOM 1533 O O . GLU A 1 187 ? 40.603 -12.715 -20.493 1.00 88.69 187 GLU A O 1
ATOM 1538 N N . LEU A 1 188 ? 40.500 -11.253 -22.208 1.00 89.94 188 LEU A N 1
ATOM 1539 C CA . LEU A 1 188 ? 41.410 -10.267 -21.629 1.00 89.94 188 LEU A CA 1
ATOM 1540 C C . LEU A 1 188 ? 40.930 -9.834 -20.241 1.00 89.94 188 LEU A C 1
ATOM 1542 O O . LEU A 1 188 ? 41.661 -9.995 -19.266 1.00 89.94 188 LEU A O 1
ATOM 1546 N N . LEU A 1 189 ? 39.694 -9.334 -20.131 1.00 90.00 189 LEU A N 1
ATOM 1547 C CA . LEU A 1 189 ? 39.163 -8.865 -18.850 1.00 90.00 189 LEU A CA 1
ATOM 1548 C C . LEU A 1 189 ? 39.127 -9.984 -17.802 1.00 90.00 189 LEU A C 1
ATOM 1550 O O . LEU A 1 189 ? 39.533 -9.780 -16.662 1.00 90.00 189 LEU A O 1
ATOM 1554 N N . SER A 1 190 ? 38.660 -11.177 -18.173 1.00 88.31 190 SER A N 1
ATOM 1555 C CA . SER A 1 190 ? 38.599 -12.322 -17.263 1.00 88.31 190 SER A CA 1
ATOM 1556 C C . SER A 1 190 ? 39.986 -12.761 -16.790 1.00 88.31 190 SER A C 1
ATOM 1558 O O . SER A 1 190 ? 40.157 -13.038 -15.601 1.00 88.31 190 SER A O 1
ATOM 1560 N N . ARG A 1 191 ? 40.986 -12.770 -17.679 1.00 93.62 191 ARG A N 1
ATOM 1561 C CA . ARG A 1 191 ? 42.377 -13.079 -17.336 1.00 93.62 191 ARG A CA 1
ATOM 1562 C C . ARG A 1 191 ? 42.942 -12.055 -16.360 1.00 93.62 191 ARG A C 1
ATOM 1564 O O . ARG A 1 191 ? 43.420 -12.456 -15.301 1.00 93.62 191 ARG A O 1
ATOM 1571 N N . ILE A 1 192 ? 42.830 -10.763 -16.668 1.00 90.75 192 ILE A N 1
ATOM 1572 C CA . ILE A 1 192 ? 43.323 -9.678 -15.807 1.00 90.75 192 ILE A CA 1
ATOM 1573 C C . ILE A 1 192 ? 42.712 -9.786 -14.404 1.00 90.75 192 ILE A C 1
ATOM 1575 O O . ILE A 1 192 ? 43.432 -9.878 -13.413 1.00 90.75 192 ILE A O 1
ATOM 1579 N N . ILE A 1 193 ? 41.388 -9.904 -14.308 1.00 87.75 193 ILE A N 1
ATOM 1580 C CA . ILE A 1 193 ? 40.679 -9.981 -13.021 1.00 87.75 193 ILE A CA 1
ATOM 1581 C C . ILE A 1 193 ? 41.017 -11.239 -12.220 1.00 87.75 193 ILE A C 1
ATOM 1583 O O . ILE A 1 193 ? 41.064 -11.194 -10.988 1.00 87.75 193 ILE A O 1
ATOM 1587 N N . SER A 1 194 ? 41.266 -12.368 -12.888 1.00 88.31 194 SER A N 1
ATOM 1588 C CA . SER A 1 194 ? 41.669 -13.598 -12.199 1.00 88.31 194 SER A CA 1
ATOM 1589 C C . SER A 1 194 ? 43.017 -13.455 -11.485 1.00 88.31 194 SER A C 1
ATOM 1591 O O . SER A 1 194 ? 43.210 -14.057 -10.430 1.00 88.31 194 SER A O 1
ATOM 1593 N N . GLN A 1 195 ? 43.911 -12.616 -12.019 1.00 91.88 195 GLN A N 1
ATOM 1594 C CA . GLN A 1 195 ? 45.268 -12.411 -11.508 1.00 91.88 195 GLN A CA 1
ATOM 1595 C C . GLN A 1 195 ? 45.380 -11.251 -10.512 1.00 91.88 195 GLN A C 1
ATOM 1597 O O . GLN A 1 195 ? 46.363 -11.198 -9.769 1.00 91.88 195 GLN A O 1
ATOM 1602 N N . MET A 1 196 ? 44.383 -10.359 -10.478 1.00 88.62 196 MET A N 1
ATOM 1603 C CA . MET A 1 196 ? 44.343 -9.234 -9.546 1.00 88.62 196 MET A CA 1
ATOM 1604 C C . MET A 1 196 ? 44.093 -9.673 -8.100 1.00 88.62 196 MET A C 1
ATOM 1606 O O . MET A 1 196 ? 43.233 -10.518 -7.812 1.00 88.62 196 MET A O 1
ATOM 1610 N N . GLU A 1 197 ? 44.795 -9.025 -7.178 1.00 89.06 197 GLU A N 1
ATOM 1611 C CA . GLU A 1 197 ? 44.702 -9.242 -5.731 1.00 89.06 197 GLU A CA 1
ATOM 1612 C C . GLU A 1 197 ? 43.716 -8.277 -5.062 1.00 89.06 197 GLU A C 1
ATOM 1614 O O . GLU A 1 197 ? 43.119 -8.614 -4.036 1.00 89.06 197 GLU A O 1
ATOM 1619 N N . SER A 1 198 ? 43.486 -7.109 -5.666 1.00 81.81 198 SER A N 1
ATOM 1620 C CA . SER A 1 198 ? 42.588 -6.084 -5.144 1.00 81.81 198 SER A CA 1
ATOM 1621 C C . SER A 1 198 ? 41.173 -6.594 -4.891 1.00 81.81 198 SER A C 1
ATOM 1623 O O . SER A 1 198 ? 40.553 -7.280 -5.707 1.00 81.81 198 SER A O 1
ATOM 1625 N N . THR A 1 199 ? 40.611 -6.161 -3.764 1.00 80.44 199 THR A N 1
ATOM 1626 C CA . THR A 1 199 ? 39.208 -6.422 -3.420 1.00 80.44 199 THR A CA 1
ATOM 1627 C C . THR A 1 199 ? 38.221 -5.687 -4.337 1.00 80.44 199 THR A C 1
ATOM 1629 O O . THR A 1 199 ? 37.092 -6.152 -4.486 1.00 80.44 199 THR A O 1
ATOM 1632 N N . ASN A 1 200 ? 38.662 -4.627 -5.030 1.00 77.88 200 ASN A N 1
ATOM 1633 C CA . ASN A 1 200 ? 37.845 -3.829 -5.957 1.00 77.88 200 ASN A CA 1
ATOM 1634 C C . ASN A 1 200 ? 37.825 -4.389 -7.390 1.00 77.88 200 ASN A C 1
ATOM 1636 O O . ASN A 1 200 ? 37.149 -3.850 -8.264 1.00 77.88 200 ASN A O 1
ATOM 1640 N N . LYS A 1 201 ? 38.523 -5.502 -7.656 1.00 82.88 201 LYS A N 1
ATOM 1641 C CA . LYS A 1 201 ? 38.645 -6.078 -9.004 1.00 82.88 201 LYS A CA 1
ATOM 1642 C C . LYS A 1 201 ? 37.299 -6.374 -9.678 1.00 82.88 201 LYS A C 1
ATOM 1644 O O . LYS A 1 201 ? 37.149 -6.175 -10.878 1.00 82.88 201 LYS A O 1
ATOM 1649 N N . TRP A 1 202 ? 36.286 -6.797 -8.922 1.00 79.75 202 TRP A N 1
ATOM 1650 C CA . TRP A 1 202 ? 34.966 -7.099 -9.488 1.00 79.75 202 TRP A CA 1
ATOM 1651 C C . TRP A 1 202 ? 34.201 -5.856 -9.934 1.00 79.75 202 TRP A C 1
ATOM 1653 O O . TRP A 1 202 ? 33.541 -5.899 -10.967 1.00 79.75 202 TRP A O 1
ATOM 1663 N N . GLU A 1 203 ? 34.330 -4.750 -9.205 1.00 80.81 203 GLU A N 1
ATOM 1664 C CA . GLU A 1 203 ? 33.740 -3.476 -9.611 1.00 80.81 203 GLU A CA 1
ATOM 1665 C C . GLU A 1 203 ? 34.376 -2.985 -10.914 1.00 80.81 203 GLU A C 1
ATOM 1667 O O . GLU A 1 203 ? 33.669 -2.655 -11.867 1.00 80.81 203 GLU A O 1
ATOM 1672 N N . ILE A 1 204 ? 35.709 -3.049 -10.993 1.00 82.75 204 ILE A N 1
ATOM 1673 C CA . ILE A 1 204 ? 36.463 -2.703 -12.201 1.00 82.75 204 ILE A CA 1
ATOM 1674 C C . ILE A 1 204 ? 36.001 -3.571 -13.374 1.00 82.75 204 ILE A C 1
ATOM 1676 O O . ILE A 1 204 ? 35.664 -3.054 -14.436 1.00 82.75 204 ILE A O 1
ATOM 1680 N N . TYR A 1 205 ? 35.903 -4.887 -13.177 1.00 86.56 205 TYR A N 1
ATOM 1681 C CA . TYR A 1 205 ? 35.416 -5.806 -14.204 1.00 86.56 205 TYR A CA 1
ATOM 1682 C C . TYR A 1 205 ? 34.042 -5.412 -14.748 1.00 86.56 205 TYR A C 1
ATOM 1684 O O . TYR A 1 205 ? 33.841 -5.391 -15.962 1.00 86.56 205 TYR A O 1
ATOM 1692 N N . GLU A 1 206 ? 33.088 -5.121 -13.863 1.00 81.25 206 GLU A N 1
ATOM 1693 C CA . GLU A 1 206 ? 31.722 -4.769 -14.246 1.00 81.25 206 GLU A CA 1
ATOM 1694 C C . GLU A 1 206 ? 31.666 -3.433 -14.993 1.00 81.25 206 GLU A C 1
ATOM 1696 O O . GLU A 1 206 ? 31.001 -3.346 -16.030 1.00 81.25 206 GLU A O 1
ATOM 1701 N N . LYS A 1 207 ? 32.412 -2.426 -14.520 1.00 83.50 207 LYS A N 1
ATOM 1702 C CA . LYS A 1 207 ? 32.492 -1.094 -15.136 1.00 83.50 207 LYS A CA 1
ATOM 1703 C C . LYS A 1 207 ? 33.117 -1.114 -16.528 1.00 83.50 207 LYS A C 1
ATOM 1705 O O . LYS A 1 207 ? 32.652 -0.377 -17.389 1.00 83.50 207 LYS A O 1
ATOM 1710 N N . LEU A 1 208 ? 34.097 -1.985 -16.774 1.00 87.62 208 LEU A N 1
ATOM 1711 C CA . LEU A 1 208 ? 34.682 -2.168 -18.107 1.00 87.62 208 LEU A CA 1
ATOM 1712 C C . LEU A 1 208 ? 33.768 -3.004 -19.011 1.00 87.62 208 LEU A C 1
ATOM 1714 O O . LEU A 1 208 ? 33.481 -2.649 -20.152 1.00 87.62 208 LEU A O 1
ATOM 1718 N N . LYS A 1 209 ? 33.270 -4.132 -18.497 1.00 87.69 209 LYS A N 1
ATOM 1719 C CA . LYS A 1 209 ? 32.561 -5.122 -19.310 1.00 87.69 209 LYS A CA 1
ATOM 1720 C C . LYS A 1 209 ? 31.182 -4.658 -19.756 1.00 87.69 209 LYS A C 1
ATOM 1722 O O . LYS A 1 209 ? 30.828 -4.878 -20.915 1.00 87.69 209 LYS A O 1
ATOM 1727 N N . PHE A 1 210 ? 30.359 -4.132 -18.848 1.00 83.75 210 PHE A N 1
ATOM 1728 C CA . PHE A 1 210 ? 28.940 -3.923 -19.144 1.00 83.75 210 PHE A CA 1
ATOM 1729 C C . PHE A 1 210 ? 28.687 -2.900 -20.258 1.00 83.75 210 PHE A C 1
ATOM 1731 O O . PHE A 1 210 ? 27.943 -3.261 -21.175 1.00 83.75 210 PHE A O 1
ATOM 1738 N N . PRO A 1 211 ? 29.320 -1.707 -20.268 1.00 85.44 211 PRO A N 1
ATOM 1739 C CA . PRO A 1 211 ? 29.095 -0.721 -21.324 1.00 85.44 211 PRO A CA 1
ATOM 1740 C C . PRO A 1 211 ? 29.451 -1.261 -22.715 1.00 85.44 211 PRO A C 1
ATOM 1742 O O . PRO A 1 211 ? 28.657 -1.156 -23.649 1.00 85.44 211 PRO A O 1
ATOM 1745 N N . VAL A 1 212 ? 30.608 -1.922 -22.842 1.00 87.56 212 VAL A N 1
ATOM 1746 C CA . VAL A 1 212 ? 31.081 -2.478 -24.120 1.00 87.56 212 VAL A CA 1
ATOM 1747 C C . VAL A 1 212 ? 30.190 -3.630 -24.586 1.00 87.56 212 VAL A C 1
ATOM 1749 O O . VAL A 1 212 ? 29.743 -3.648 -25.733 1.00 87.56 212 VAL A O 1
ATOM 1752 N N . VAL A 1 213 ? 29.874 -4.584 -23.701 1.00 84.38 213 VAL A N 1
ATOM 1753 C CA . VAL A 1 213 ? 29.019 -5.732 -24.047 1.00 84.38 213 VAL A CA 1
ATOM 1754 C C . VAL A 1 213 ? 27.620 -5.282 -24.458 1.00 84.38 213 VAL A C 1
ATOM 1756 O O . VAL A 1 213 ? 27.057 -5.852 -25.393 1.00 84.38 213 VAL A O 1
ATOM 1759 N N . GLU A 1 214 ? 27.056 -4.276 -23.792 1.00 83.88 214 GLU A N 1
ATOM 1760 C CA . GLU A 1 214 ? 25.739 -3.745 -24.134 1.00 83.88 214 GLU A CA 1
ATOM 1761 C C . GLU A 1 214 ? 25.718 -3.104 -25.527 1.00 83.88 214 GLU A C 1
ATOM 1763 O O . GLU A 1 214 ? 24.841 -3.437 -26.328 1.00 83.88 214 GLU A O 1
ATOM 1768 N N . LYS A 1 215 ? 26.702 -2.257 -25.854 1.00 86.56 215 LYS A N 1
ATOM 1769 C CA . LYS A 1 215 ? 26.817 -1.652 -27.191 1.00 86.56 215 LYS A CA 1
ATOM 1770 C C . LYS A 1 215 ? 27.037 -2.702 -28.277 1.00 86.56 215 LYS A C 1
ATOM 1772 O O . LYS A 1 215 ? 26.355 -2.685 -29.297 1.00 86.56 215 LYS A O 1
ATOM 1777 N N . MET A 1 216 ? 27.880 -3.702 -28.018 1.00 83.06 216 MET A N 1
ATOM 1778 C CA . MET A 1 216 ? 28.087 -4.809 -28.955 1.00 83.06 216 MET A CA 1
ATOM 1779 C C . MET A 1 216 ? 26.845 -5.664 -29.180 1.00 83.06 216 MET A C 1
ATOM 1781 O O . MET A 1 216 ? 26.637 -6.155 -30.287 1.00 83.06 216 MET A O 1
ATOM 1785 N N . GLN A 1 217 ? 26.015 -5.873 -28.157 1.00 81.31 217 GLN A N 1
ATOM 1786 C CA . GLN A 1 217 ? 24.739 -6.558 -28.343 1.00 81.31 217 GLN A CA 1
ATOM 1787 C C . GLN A 1 217 ? 23.831 -5.782 -29.298 1.00 81.31 217 GLN A C 1
ATOM 1789 O O . GLN A 1 217 ? 23.229 -6.413 -30.165 1.00 81.31 217 GLN A O 1
ATOM 1794 N N . SER A 1 218 ? 23.777 -4.450 -29.190 1.00 82.31 218 SER A N 1
ATOM 1795 C CA . SER A 1 218 ? 23.030 -3.610 -30.132 1.00 82.31 218 SER A CA 1
ATOM 1796 C C . SER A 1 218 ? 23.609 -3.692 -31.551 1.00 82.31 218 SER A C 1
ATOM 1798 O O . SER A 1 218 ? 22.878 -4.006 -32.488 1.00 82.31 218 SER A O 1
ATOM 1800 N N . THR A 1 219 ? 24.925 -3.521 -31.712 1.00 85.62 219 THR A N 1
ATOM 1801 C CA . THR A 1 219 ? 25.611 -3.604 -33.016 1.00 85.62 219 THR A CA 1
ATOM 1802 C C . THR A 1 219 ? 25.457 -4.969 -33.680 1.00 85.62 219 THR A C 1
ATOM 1804 O O . THR A 1 219 ? 25.331 -5.070 -34.897 1.00 85.62 219 THR A O 1
ATOM 1807 N N . ARG A 1 220 ? 25.401 -6.053 -32.897 1.00 84.12 220 ARG A N 1
ATOM 1808 C CA . ARG A 1 220 ? 25.234 -7.400 -33.451 1.00 84.12 220 ARG A CA 1
ATOM 1809 C C . ARG A 1 220 ? 23.922 -7.604 -34.202 1.00 84.12 220 ARG A C 1
ATOM 1811 O O . ARG A 1 220 ? 23.854 -8.501 -35.034 1.00 84.12 220 ARG A O 1
ATOM 1818 N N . GLN A 1 221 ? 22.907 -6.786 -33.927 1.00 85.94 221 GLN A N 1
ATOM 1819 C CA . GLN A 1 221 ? 21.602 -6.917 -34.574 1.00 85.94 221 GLN A CA 1
ATOM 1820 C C . GLN A 1 221 ? 21.611 -6.469 -36.040 1.00 85.94 221 GLN A C 1
ATOM 1822 O O . GLN A 1 221 ? 20.687 -6.826 -36.767 1.00 85.94 221 GLN A O 1
ATOM 1827 N N . PHE A 1 222 ? 22.656 -5.752 -36.472 1.00 84.06 222 PHE A N 1
ATOM 1828 C CA . PHE A 1 222 ? 22.888 -5.377 -37.869 1.00 84.06 222 PHE A CA 1
ATOM 1829 C C . PHE A 1 222 ? 23.460 -6.528 -38.717 1.00 84.06 222 PHE A C 1
ATOM 1831 O O . PHE A 1 222 ? 23.446 -6.439 -39.942 1.00 84.06 222 PHE A O 1
ATOM 1838 N N . PHE A 1 223 ? 23.964 -7.609 -38.101 1.00 74.25 223 PHE A N 1
ATOM 1839 C CA . PHE A 1 223 ? 24.496 -8.755 -38.842 1.00 74.25 223 PHE A CA 1
ATOM 1840 C C . PHE A 1 223 ? 23.419 -9.798 -39.151 1.00 74.25 223 PHE A C 1
ATOM 1842 O O . PHE A 1 223 ? 22.571 -10.132 -38.320 1.00 74.25 223 PHE A O 1
ATOM 1849 N N . TYR A 1 224 ? 23.529 -10.378 -40.346 1.00 67.19 224 TYR A N 1
ATOM 1850 C CA . TYR A 1 224 ? 22.668 -11.448 -40.841 1.00 67.19 224 TYR A CA 1
ATOM 1851 C C . TYR A 1 224 ? 23.363 -12.796 -40.660 1.00 67.19 224 TYR A C 1
ATOM 1853 O O . TYR A 1 224 ? 24.514 -12.975 -41.061 1.00 67.19 224 TYR A O 1
ATOM 1861 N N . ASN A 1 225 ? 22.672 -13.764 -40.065 1.00 50.91 225 ASN A N 1
ATOM 1862 C CA . ASN A 1 225 ? 23.184 -15.124 -39.978 1.00 50.91 225 ASN A CA 1
ATOM 1863 C C . ASN A 1 225 ? 22.854 -15.836 -41.301 1.00 50.91 225 ASN A C 1
ATOM 1865 O O . ASN A 1 225 ? 21.678 -16.035 -41.593 1.00 50.91 225 ASN A O 1
ATOM 1869 N N . LYS A 1 226 ? 23.869 -16.204 -42.100 1.00 43.22 226 LYS A N 1
ATOM 1870 C CA . LYS A 1 226 ? 23.716 -16.809 -43.446 1.00 43.22 226 LYS A CA 1
ATOM 1871 C C . LYS A 1 226 ? 22.860 -18.093 -43.482 1.00 43.22 226 LYS A C 1
ATOM 1873 O O . LYS A 1 226 ? 22.453 -18.502 -44.560 1.00 43.22 226 LYS A O 1
ATOM 1878 N N . ASN A 1 227 ? 22.579 -18.701 -42.325 1.00 42.16 227 ASN A N 1
ATOM 1879 C CA . ASN A 1 227 ? 21.866 -19.976 -42.187 1.00 42.16 227 ASN A CA 1
ATOM 1880 C C . ASN A 1 227 ? 20.378 -19.848 -41.795 1.00 42.16 227 ASN A C 1
ATOM 1882 O O . ASN A 1 227 ? 19.753 -20.863 -41.505 1.00 42.16 227 ASN A O 1
ATOM 1886 N N . TYR A 1 228 ? 19.809 -18.640 -41.729 1.00 46.62 228 TYR A N 1
ATOM 1887 C CA . TYR A 1 228 ? 18.370 -18.451 -41.496 1.00 46.62 228 TYR A CA 1
ATOM 1888 C C . TYR A 1 228 ? 17.689 -18.027 -42.798 1.00 46.62 228 TYR A C 1
ATOM 1890 O O . TYR A 1 228 ? 18.166 -17.109 -43.462 1.00 46.62 228 TYR A O 1
ATOM 1898 N N . GLU A 1 229 ? 16.584 -18.692 -43.145 1.00 46.88 229 GLU A N 1
ATOM 1899 C CA . GLU A 1 229 ? 15.729 -18.343 -44.284 1.00 46.88 229 GLU A CA 1
ATOM 1900 C C . GLU A 1 229 ? 15.461 -16.832 -44.313 1.00 46.88 229 GLU A C 1
ATOM 1902 O O . GLU A 1 229 ? 15.015 -16.238 -43.323 1.00 46.88 229 GLU A O 1
ATOM 1907 N N . PHE A 1 230 ? 15.787 -16.209 -45.447 1.00 51.50 230 PHE A N 1
ATOM 1908 C CA . PHE A 1 230 ? 15.604 -14.783 -45.691 1.00 51.50 230 PHE A CA 1
ATOM 1909 C C . PHE A 1 230 ? 14.122 -14.424 -45.499 1.00 51.50 230 PHE A C 1
ATOM 1911 O O . PHE A 1 230 ? 13.274 -14.795 -46.306 1.00 51.50 230 PHE A O 1
ATOM 1918 N N . CYS A 1 231 ? 13.791 -13.703 -44.426 1.00 51.28 231 CYS A N 1
ATOM 1919 C CA . CYS A 1 231 ? 12.493 -13.044 -44.296 1.00 51.28 231 CYS A CA 1
ATOM 1920 C C . CYS A 1 231 ? 12.635 -11.624 -44.861 1.00 51.28 231 CYS A C 1
ATOM 1922 O O . CYS A 1 231 ? 13.046 -10.726 -44.131 1.00 51.28 231 CYS A O 1
ATOM 1924 N N . GLY A 1 232 ? 12.353 -11.462 -46.156 1.00 65.62 232 GLY A N 1
ATOM 1925 C CA . GLY A 1 232 ? 12.257 -10.168 -46.848 1.00 65.62 232 GLY A CA 1
ATOM 1926 C C . GLY A 1 232 ? 13.531 -9.311 -46.868 1.00 65.62 232 GLY A C 1
ATOM 1927 O O . GLY A 1 232 ? 14.603 -9.814 -47.196 1.00 65.62 232 GLY A O 1
ATOM 1928 N N . ASN A 1 233 ? 13.406 -7.999 -46.633 1.00 80.81 233 ASN A N 1
ATOM 1929 C CA . ASN A 1 233 ? 14.496 -7.023 -46.794 1.00 80.81 233 ASN A CA 1
ATOM 1930 C C . ASN A 1 233 ? 15.367 -6.861 -45.523 1.00 80.81 233 ASN A C 1
ATOM 1932 O O . ASN A 1 233 ? 15.098 -7.428 -44.458 1.00 80.81 233 ASN A O 1
ATOM 1936 N N . ARG A 1 234 ? 16.470 -6.113 -45.641 1.00 83.44 234 ARG A N 1
ATOM 1937 C CA . ARG A 1 234 ? 17.469 -5.935 -44.571 1.00 83.44 234 ARG A CA 1
ATOM 1938 C C . ARG A 1 234 ? 16.895 -5.209 -43.351 1.00 83.44 234 ARG A C 1
ATOM 1940 O O . ARG A 1 234 ? 17.185 -5.573 -42.211 1.00 83.44 234 ARG A O 1
ATOM 1947 N N . GLU A 1 235 ? 16.028 -4.238 -43.595 1.00 86.88 235 GLU A N 1
ATOM 1948 C CA . GLU A 1 235 ? 15.301 -3.441 -42.614 1.00 86.88 235 GLU A CA 1
ATOM 1949 C C . GLU A 1 235 ? 14.374 -4.320 -41.771 1.00 86.88 235 GLU A C 1
ATOM 1951 O O . GLU A 1 235 ? 14.410 -4.268 -40.537 1.00 86.88 235 GLU A O 1
ATOM 1956 N N . GLN A 1 236 ? 13.596 -5.184 -42.431 1.00 89.81 236 GLN A N 1
ATOM 1957 C CA . GLN A 1 236 ? 12.709 -6.150 -41.795 1.00 89.81 236 GLN A CA 1
ATOM 1958 C C . GLN A 1 236 ? 13.490 -7.095 -40.885 1.00 89.81 236 GLN A C 1
ATOM 1960 O O . GLN A 1 236 ? 13.094 -7.331 -39.741 1.00 89.81 236 GLN A O 1
ATOM 1965 N N . GLN A 1 237 ? 14.631 -7.600 -41.351 1.00 87.50 237 GLN A N 1
ATOM 1966 C CA . GLN A 1 237 ? 15.458 -8.506 -40.564 1.00 87.50 237 GLN A CA 1
ATOM 1967 C C . GLN A 1 237 ? 16.133 -7.804 -39.370 1.00 87.50 237 GLN A C 1
ATOM 1969 O O . GLN A 1 237 ? 16.207 -8.387 -38.283 1.00 87.50 237 GLN A O 1
ATOM 1974 N N . PHE A 1 238 ? 16.564 -6.549 -39.519 1.00 90.12 238 PHE A N 1
ATOM 1975 C CA . PHE A 1 238 ? 17.045 -5.736 -38.398 1.00 90.12 238 PHE A CA 1
ATOM 1976 C C . PHE A 1 238 ? 15.940 -5.510 -37.352 1.00 90.12 238 PHE A C 1
ATOM 1978 O O . PHE A 1 238 ? 16.145 -5.759 -36.160 1.00 90.12 238 PHE A O 1
ATOM 1985 N N . ILE A 1 239 ? 14.737 -5.123 -37.788 1.00 91.94 239 ILE A N 1
ATOM 1986 C CA . ILE A 1 239 ? 13.573 -4.922 -36.911 1.00 91.94 239 ILE A CA 1
ATOM 1987 C C . ILE A 1 239 ? 13.191 -6.227 -36.190 1.00 91.94 239 ILE A C 1
ATOM 1989 O O . ILE A 1 239 ? 12.950 -6.236 -34.978 1.00 91.94 239 ILE A O 1
ATOM 1993 N N . LYS A 1 240 ? 13.225 -7.359 -36.900 1.00 91.38 240 LYS A N 1
ATOM 1994 C CA . LYS A 1 240 ? 13.017 -8.702 -36.339 1.00 91.38 240 LYS A CA 1
ATOM 1995 C C . LYS A 1 240 ? 13.988 -9.004 -35.204 1.00 91.38 240 LYS A C 1
ATOM 1997 O O . LYS A 1 240 ? 13.563 -9.497 -34.154 1.00 91.38 240 LYS A O 1
ATOM 2002 N N . ASN A 1 241 ? 15.263 -8.676 -35.393 1.00 89.44 241 ASN A N 1
ATOM 2003 C CA . ASN A 1 241 ? 16.318 -8.888 -34.409 1.00 89.44 241 ASN A CA 1
ATOM 2004 C C . ASN A 1 241 ? 16.108 -8.037 -33.144 1.00 89.44 241 ASN A C 1
ATOM 2006 O O . ASN A 1 241 ? 16.152 -8.571 -32.034 1.00 89.44 241 ASN A O 1
ATOM 2010 N N . ILE A 1 242 ? 15.816 -6.739 -33.284 1.00 91.75 242 ILE A N 1
ATOM 2011 C CA . ILE A 1 242 ? 15.645 -5.841 -32.127 1.00 91.75 242 ILE A CA 1
ATOM 2012 C C . ILE A 1 242 ? 14.349 -6.117 -31.343 1.00 91.75 242 ILE A C 1
ATOM 2014 O O . ILE A 1 242 ? 14.359 -6.079 -30.112 1.00 91.75 242 ILE A O 1
ATOM 2018 N N . LEU A 1 243 ? 13.245 -6.460 -32.018 1.00 92.44 243 LEU A N 1
ATOM 2019 C CA . LEU A 1 243 ? 11.965 -6.750 -31.356 1.00 92.44 243 LEU A CA 1
ATOM 2020 C C . LEU A 1 243 ? 11.952 -8.128 -30.676 1.00 92.44 243 LEU A C 1
ATOM 2022 O O . LEU A 1 243 ? 11.174 -8.368 -29.755 1.00 92.44 243 LEU A O 1
ATOM 2026 N N . LYS A 1 244 ? 12.847 -9.048 -31.061 1.00 91.25 244 LYS A N 1
ATOM 2027 C CA . LYS A 1 244 ? 12.952 -10.369 -30.417 1.00 91.25 244 LYS A CA 1
ATOM 202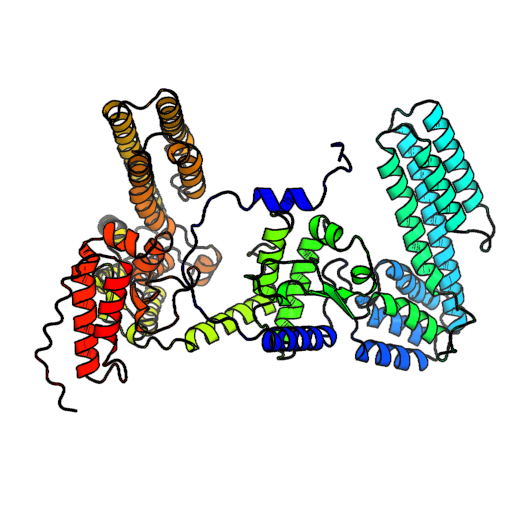8 C C . LYS A 1 244 ? 13.278 -10.270 -28.921 1.00 91.25 244 LYS A C 1
ATOM 2030 O O . LYS A 1 244 ? 12.909 -11.156 -28.149 1.00 91.25 244 LYS A O 1
ATOM 2035 N N . PHE A 1 245 ? 13.948 -9.196 -28.495 1.00 90.62 245 PHE A N 1
ATOM 2036 C CA . PHE A 1 245 ? 14.263 -8.949 -27.086 1.00 90.62 245 PHE A CA 1
ATOM 2037 C C . PHE A 1 245 ? 13.029 -8.594 -26.250 1.00 90.62 245 PHE A C 1
ATOM 2039 O O . PHE A 1 245 ? 13.012 -8.907 -25.057 1.00 90.62 245 PHE A O 1
ATOM 2046 N N . SER A 1 246 ? 12.026 -7.951 -26.854 1.00 92.81 246 SER A N 1
ATOM 2047 C CA . SER A 1 246 ? 10.804 -7.483 -26.192 1.00 92.81 246 SER A CA 1
ATOM 2048 C C . SER A 1 246 ? 9.621 -8.436 -26.311 1.00 92.81 246 SER A C 1
ATOM 2050 O O . SER A 1 246 ? 8.622 -8.212 -25.633 1.00 92.81 246 SER A O 1
ATOM 2052 N N . GLN A 1 247 ? 9.736 -9.521 -27.083 1.00 92.75 247 GLN A N 1
ATOM 2053 C CA . GLN A 1 247 ? 8.697 -10.552 -27.148 1.00 92.75 247 GLN A CA 1
ATOM 2054 C C . GLN A 1 247 ? 8.234 -10.995 -25.755 1.00 92.75 247 GLN A C 1
ATOM 2056 O O . GLN A 1 247 ? 9.053 -11.167 -24.845 1.00 92.75 247 GLN A O 1
ATOM 2061 N N . SER A 1 248 ? 6.925 -11.173 -25.606 1.00 92.94 248 SER A N 1
ATOM 2062 C CA . SER A 1 248 ? 6.290 -11.629 -24.379 1.00 92.94 248 SER A CA 1
ATOM 2063 C C . SER A 1 248 ? 6.785 -13.033 -24.020 1.00 92.94 248 SER A C 1
ATOM 2065 O O . SER A 1 248 ? 6.852 -13.942 -24.851 1.00 92.94 248 SER A O 1
ATOM 2067 N N . ASN A 1 249 ? 7.197 -13.209 -22.768 1.00 92.69 249 ASN A N 1
ATOM 2068 C CA . ASN A 1 249 ? 7.623 -14.491 -22.231 1.00 92.69 249 ASN A CA 1
ATOM 2069 C C . ASN A 1 249 ? 7.180 -14.602 -20.769 1.00 92.69 249 ASN A C 1
ATOM 2071 O O . ASN A 1 249 ? 7.278 -13.644 -20.002 1.00 92.69 249 ASN A O 1
ATOM 2075 N N . ILE A 1 250 ? 6.689 -15.775 -20.384 1.00 92.38 250 ILE A N 1
ATOM 2076 C CA . ILE A 1 250 ? 6.233 -16.045 -19.025 1.00 92.38 250 ILE A CA 1
ATOM 2077 C C . ILE A 1 250 ? 7.372 -16.687 -18.248 1.00 92.38 250 ILE A C 1
ATOM 2079 O O . ILE A 1 250 ? 7.876 -17.751 -18.608 1.00 92.38 250 ILE A O 1
ATOM 2083 N N . LYS A 1 251 ? 7.763 -16.045 -17.150 1.00 90.94 251 LYS A N 1
ATOM 2084 C CA . LYS A 1 251 ? 8.810 -16.534 -16.263 1.00 90.94 251 LYS A CA 1
ATOM 2085 C C . LYS A 1 251 ? 8.215 -16.999 -14.944 1.00 90.94 251 LYS A C 1
ATOM 2087 O O . LYS A 1 251 ? 7.564 -16.224 -14.247 1.00 90.94 251 LYS A O 1
ATOM 2092 N N . GLN A 1 252 ? 8.513 -18.242 -14.585 1.00 89.81 252 GLN A N 1
ATOM 2093 C CA . GLN A 1 252 ? 8.345 -18.736 -13.225 1.00 89.81 252 GLN A CA 1
ATOM 2094 C C . GLN A 1 252 ? 9.413 -18.105 -12.317 1.00 89.81 252 GLN A C 1
ATOM 2096 O O . GLN A 1 252 ? 10.605 -18.134 -12.646 1.00 89.81 252 GLN A O 1
ATOM 2101 N N . ILE A 1 253 ? 8.993 -17.518 -11.196 1.00 84.12 253 ILE A N 1
ATOM 2102 C CA . ILE A 1 253 ? 9.882 -16.785 -10.284 1.00 84.12 253 ILE A CA 1
ATOM 2103 C C . ILE A 1 253 ? 10.598 -17.732 -9.323 1.00 84.12 253 ILE A C 1
ATOM 2105 O O . ILE A 1 253 ? 11.795 -17.580 -9.098 1.00 84.12 253 ILE A O 1
ATOM 2109 N N . PHE A 1 254 ? 9.898 -18.728 -8.789 1.00 80.94 254 PHE A N 1
ATOM 2110 C CA . PHE A 1 254 ? 10.450 -19.735 -7.887 1.00 80.94 254 PHE A CA 1
ATOM 2111 C C . PHE A 1 254 ? 10.205 -21.133 -8.431 1.00 80.94 254 PHE A C 1
ATOM 2113 O O . PHE A 1 254 ? 9.105 -21.420 -8.893 1.00 80.94 254 PHE A O 1
ATOM 2120 N N . SER A 1 255 ? 11.192 -22.022 -8.333 1.00 78.81 255 SER A N 1
ATOM 2121 C CA . SER A 1 255 ? 11.013 -23.432 -8.704 1.00 78.81 255 SER A CA 1
ATOM 2122 C C . SER A 1 255 ? 9.927 -24.111 -7.871 1.00 78.81 255 SER A C 1
ATOM 2124 O O . SER A 1 255 ? 9.188 -24.939 -8.388 1.00 78.81 255 SER A O 1
ATOM 2126 N N . GLU A 1 256 ? 9.794 -23.712 -6.606 1.00 75.12 256 GLU A N 1
ATOM 2127 C CA . GLU A 1 256 ? 8.809 -24.233 -5.665 1.00 75.12 256 GLU A CA 1
ATOM 2128 C C . GLU A 1 256 ? 8.205 -23.091 -4.845 1.00 75.12 256 GLU A C 1
ATOM 2130 O O . GLU A 1 256 ? 8.899 -22.150 -4.452 1.00 75.12 256 GLU A O 1
ATOM 2135 N N . ILE A 1 257 ? 6.910 -23.193 -4.558 1.00 77.19 257 ILE A N 1
ATOM 2136 C CA . ILE A 1 257 ? 6.208 -22.322 -3.614 1.00 77.19 257 ILE A CA 1
ATOM 2137 C C . ILE A 1 257 ? 5.397 -23.180 -2.641 1.00 77.19 257 ILE A C 1
ATOM 2139 O O . ILE A 1 257 ? 5.111 -24.345 -2.909 1.00 77.19 257 ILE A O 1
ATOM 2143 N N . SER A 1 258 ? 5.015 -22.602 -1.501 1.00 70.62 258 SER A N 1
ATOM 2144 C CA . SER A 1 258 ? 4.164 -23.292 -0.527 1.00 70.62 258 SER A CA 1
ATOM 2145 C C . SER A 1 258 ? 2.856 -23.769 -1.178 1.00 70.62 258 SER A C 1
ATOM 2147 O O . SER A 1 258 ? 2.227 -22.977 -1.883 1.00 70.62 258 SER A O 1
ATOM 2149 N N . PRO A 1 259 ? 2.378 -24.996 -0.883 1.00 69.69 259 PRO A N 1
ATOM 2150 C CA . PRO A 1 259 ? 1.132 -25.530 -1.444 1.00 69.69 259 PRO A CA 1
ATOM 2151 C C . PRO A 1 259 ? -0.121 -24.746 -1.016 1.00 69.69 259 PRO A C 1
ATOM 2153 O O . PRO A 1 259 ? -1.205 -24.961 -1.556 1.00 69.69 259 PRO A O 1
ATOM 2156 N N . HIS A 1 260 ? 0.013 -23.846 -0.035 1.00 70.75 260 HIS A N 1
ATOM 2157 C CA . HIS A 1 260 ? -1.045 -22.945 0.425 1.00 70.75 260 HIS A CA 1
ATOM 2158 C C . HIS A 1 260 ? -1.089 -21.612 -0.341 1.00 70.75 260 HIS A C 1
ATOM 2160 O O . HIS A 1 260 ? -1.960 -20.785 -0.070 1.00 70.75 260 HIS A O 1
ATOM 2166 N N . ILE A 1 261 ? -0.145 -21.375 -1.255 1.00 71.69 261 ILE A N 1
ATOM 2167 C CA . ILE A 1 261 ? -0.098 -20.196 -2.121 1.00 71.69 261 ILE A CA 1
ATOM 2168 C C . ILE A 1 261 ? -0.649 -20.589 -3.492 1.00 71.69 261 ILE A C 1
ATOM 2170 O O . ILE A 1 261 ? -0.335 -21.656 -4.009 1.00 71.69 261 ILE A O 1
ATOM 2174 N N . ASP A 1 262 ? -1.471 -19.718 -4.075 1.00 79.06 262 ASP A N 1
ATOM 2175 C CA . ASP A 1 262 ? -1.970 -19.884 -5.440 1.00 79.06 262 ASP A CA 1
ATOM 2176 C C . ASP A 1 262 ? -0.805 -19.883 -6.441 1.00 79.06 262 ASP A C 1
ATOM 2178 O O . ASP A 1 262 ? -0.060 -18.906 -6.524 1.00 79.06 262 ASP A O 1
ATOM 2182 N N . GLU A 1 263 ? -0.637 -20.970 -7.190 1.00 85.94 263 GLU A N 1
ATOM 2183 C CA . GLU A 1 263 ? 0.501 -21.174 -8.093 1.00 85.94 263 GLU A CA 1
ATOM 2184 C C . GLU A 1 263 ? 0.623 -20.120 -9.194 1.00 85.94 263 GLU A C 1
ATOM 2186 O O . GLU A 1 263 ? 1.739 -19.760 -9.577 1.00 85.94 263 GLU A O 1
ATOM 2191 N N . ARG A 1 264 ? -0.496 -19.525 -9.621 1.00 89.75 264 ARG A N 1
ATOM 2192 C CA . ARG A 1 264 ? -0.527 -18.488 -10.662 1.00 89.75 264 ARG A CA 1
ATOM 2193 C C . ARG A 1 264 ? 0.275 -17.247 -10.265 1.00 89.75 264 ARG A C 1
ATOM 2195 O O . ARG A 1 264 ? 0.866 -16.590 -11.120 1.00 89.75 264 ARG A O 1
ATOM 2202 N N . ILE A 1 265 ? 0.393 -16.948 -8.964 1.00 88.69 265 ILE A N 1
ATOM 2203 C CA . ILE A 1 265 ? 1.157 -15.783 -8.477 1.00 88.69 265 ILE A CA 1
ATOM 2204 C C . ILE A 1 265 ? 2.663 -15.885 -8.745 1.00 88.69 265 ILE A C 1
ATOM 2206 O O . ILE A 1 265 ? 3.373 -14.881 -8.707 1.00 88.69 265 ILE A O 1
ATOM 2210 N N . ASN A 1 266 ? 3.152 -17.100 -8.997 1.00 89.06 266 ASN A N 1
ATOM 2211 C CA . ASN A 1 266 ? 4.558 -17.400 -9.219 1.00 89.06 266 ASN A CA 1
ATOM 2212 C C . ASN A 1 266 ? 4.998 -17.188 -10.677 1.00 89.06 266 ASN A C 1
ATOM 2214 O O . ASN A 1 266 ? 6.162 -17.411 -11.006 1.00 89.06 266 ASN A O 1
ATOM 2218 N N . TYR A 1 267 ? 4.089 -16.756 -11.551 1.00 92.06 267 TYR A N 1
ATOM 2219 C CA . TYR A 1 267 ? 4.365 -16.504 -12.959 1.00 92.06 267 TYR A CA 1
ATOM 2220 C C . TYR A 1 267 ? 4.230 -15.016 -13.270 1.00 92.06 267 TYR A C 1
ATOM 2222 O O . TYR A 1 267 ? 3.290 -14.348 -12.835 1.00 92.06 267 TYR A O 1
ATOM 2230 N N . MET A 1 268 ? 5.192 -14.476 -14.015 1.00 92.75 268 MET A N 1
ATOM 2231 C CA . MET A 1 268 ? 5.203 -13.076 -14.437 1.00 92.75 268 MET A CA 1
ATOM 2232 C C . MET A 1 268 ? 5.437 -12.974 -15.939 1.00 92.75 268 MET A C 1
ATOM 2234 O O . MET A 1 268 ? 6.293 -13.672 -16.486 1.00 92.75 268 MET A O 1
ATOM 2238 N N . LEU A 1 269 ? 4.703 -12.070 -16.588 1.00 94.50 269 LEU A N 1
ATOM 2239 C CA . LEU A 1 269 ? 4.961 -11.693 -17.968 1.00 94.50 269 LEU A CA 1
ATOM 2240 C C . LEU A 1 269 ? 6.155 -10.739 -18.021 1.00 94.50 269 LEU A C 1
ATOM 2242 O O . LEU A 1 269 ? 6.222 -9.735 -17.313 1.00 94.50 269 LEU A O 1
ATOM 2246 N N . MET A 1 270 ? 7.132 -11.079 -18.849 1.00 93.69 270 MET A N 1
ATOM 2247 C CA . MET A 1 270 ? 8.393 -10.364 -18.980 1.00 93.69 270 MET A CA 1
ATOM 2248 C C . MET A 1 270 ? 8.801 -10.300 -20.447 1.00 93.69 270 MET A C 1
ATOM 2250 O O . MET A 1 270 ? 8.328 -11.073 -21.277 1.00 93.69 270 MET A O 1
ATOM 2254 N N . CYS A 1 271 ? 9.729 -9.403 -20.773 1.00 93.06 271 CYS A N 1
ATOM 2255 C CA . CYS A 1 271 ? 10.369 -9.463 -22.078 1.00 93.06 271 CYS A CA 1
ATOM 2256 C C . CYS A 1 271 ? 11.296 -10.682 -22.166 1.00 93.06 271 CYS A C 1
ATOM 2258 O O . CYS A 1 271 ? 11.919 -11.082 -21.175 1.00 93.06 271 CYS A O 1
ATOM 2260 N N . ASN A 1 272 ? 11.434 -11.243 -23.362 1.00 91.56 272 ASN A N 1
ATOM 2261 C CA . ASN A 1 272 ? 12.235 -12.433 -23.622 1.00 91.56 272 ASN A CA 1
ATOM 2262 C C . ASN A 1 272 ? 13.693 -12.288 -23.144 1.00 91.56 272 ASN A C 1
ATOM 2264 O O . ASN A 1 272 ? 14.257 -13.213 -22.560 1.00 91.56 272 ASN A O 1
ATOM 2268 N N . ASN A 1 273 ? 14.276 -11.093 -23.295 1.00 89.25 273 ASN A N 1
ATOM 2269 C CA . ASN A 1 273 ? 15.616 -10.787 -22.793 1.00 89.25 273 ASN A CA 1
ATOM 2270 C C . ASN A 1 273 ? 15.745 -10.980 -21.273 1.00 89.25 273 ASN A C 1
ATOM 2272 O O . ASN A 1 273 ? 16.740 -11.506 -20.781 1.00 89.25 273 ASN A O 1
ATOM 2276 N N . CYS A 1 274 ? 14.741 -10.536 -20.519 1.00 90.19 274 CYS A N 1
ATOM 2277 C CA . CYS A 1 274 ? 14.735 -10.640 -19.066 1.00 90.19 274 CYS A CA 1
ATOM 2278 C C . CYS A 1 274 ? 14.267 -12.012 -18.578 1.00 90.19 274 CYS A C 1
ATOM 2280 O O . CYS A 1 274 ? 14.736 -12.454 -17.538 1.00 90.19 274 CYS A O 1
ATOM 2282 N N . ALA A 1 275 ? 13.378 -12.698 -19.295 1.00 89.50 275 ALA A N 1
ATOM 2283 C CA . ALA A 1 275 ? 12.916 -14.035 -18.923 1.00 89.50 275 ALA A CA 1
ATOM 2284 C C . ALA A 1 275 ? 14.005 -15.109 -19.119 1.00 89.50 275 ALA A C 1
ATOM 2286 O O . ALA A 1 275 ? 14.120 -16.037 -18.310 1.00 89.50 275 ALA A O 1
ATOM 2287 N N . GLY A 1 276 ? 14.821 -14.969 -20.170 1.00 83.62 276 GLY A N 1
ATOM 2288 C CA . GLY A 1 276 ? 15.893 -15.908 -20.514 1.00 83.62 276 GLY A CA 1
ATOM 2289 C C . GLY A 1 276 ? 17.145 -15.821 -19.633 1.00 83.62 276 GLY A C 1
ATOM 2290 O O . GLY A 1 276 ? 17.992 -16.711 -19.687 1.00 83.62 276 GLY A O 1
ATOM 2291 N N . ASP A 1 277 ? 17.284 -14.781 -18.807 1.00 79.31 277 ASP A N 1
ATOM 2292 C CA . ASP A 1 277 ? 18.441 -14.626 -17.923 1.00 79.31 277 ASP A CA 1
ATOM 2293 C C . ASP A 1 277 ? 18.377 -15.625 -16.745 1.00 79.31 277 ASP A C 1
ATOM 2295 O O . ASP A 1 277 ? 17.362 -15.805 -16.072 1.00 79.31 277 ASP A O 1
ATOM 2299 N N . LYS A 1 278 ? 19.489 -16.307 -16.456 1.00 76.12 278 LYS A N 1
ATOM 2300 C CA . LYS A 1 278 ? 19.580 -17.196 -15.284 1.00 76.12 278 LYS A CA 1
ATOM 2301 C C . LYS A 1 278 ? 19.560 -16.407 -13.969 1.00 76.12 278 LYS A C 1
ATOM 2303 O O . LYS A 1 278 ? 19.188 -16.948 -12.934 1.00 76.12 278 LYS A O 1
ATOM 2308 N N . LYS A 1 279 ? 19.935 -15.123 -14.004 1.00 78.62 279 LYS A N 1
ATOM 2309 C CA . LYS A 1 279 ? 19.978 -14.213 -12.849 1.00 78.62 279 LYS A CA 1
ATOM 2310 C C . LYS A 1 279 ? 18.706 -13.376 -12.678 1.00 78.62 279 LYS A C 1
ATOM 2312 O O . LYS A 1 279 ? 18.691 -12.499 -11.818 1.00 78.62 279 LYS A O 1
ATOM 2317 N N . THR A 1 280 ? 17.643 -13.618 -13.450 1.00 80.69 280 THR A N 1
ATOM 2318 C CA . THR A 1 280 ? 16.372 -12.865 -13.372 1.00 80.69 280 THR A CA 1
ATOM 2319 C C . THR A 1 280 ? 15.848 -12.765 -11.948 1.00 80.69 280 THR A C 1
ATOM 2321 O O . THR A 1 280 ? 15.529 -11.676 -11.489 1.00 80.69 280 THR A O 1
ATOM 2324 N N . ILE A 1 281 ? 15.846 -13.888 -11.229 1.00 76.19 281 ILE A N 1
ATOM 2325 C CA . ILE A 1 281 ? 15.405 -13.977 -9.836 1.00 76.19 281 ILE A CA 1
ATOM 2326 C C . ILE A 1 281 ? 16.213 -13.010 -8.961 1.00 76.19 281 ILE A C 1
ATOM 2328 O O . ILE A 1 281 ? 15.646 -12.146 -8.301 1.00 76.19 281 ILE A O 1
ATOM 2332 N N . TYR A 1 282 ? 17.545 -13.080 -9.027 1.00 77.69 282 TYR A N 1
ATOM 2333 C CA . TYR A 1 282 ? 18.432 -12.168 -8.299 1.00 77.69 282 TYR A CA 1
ATOM 2334 C C . TYR A 1 282 ? 18.156 -10.698 -8.649 1.00 77.69 282 TYR A C 1
ATOM 2336 O O . TYR A 1 282 ? 18.065 -9.852 -7.765 1.00 77.69 282 TYR A O 1
ATOM 2344 N N . LYS A 1 283 ? 17.952 -10.383 -9.931 1.00 78.06 283 LYS A N 1
ATOM 2345 C CA . LYS A 1 283 ? 17.624 -9.018 -10.362 1.00 78.06 283 LYS A CA 1
ATOM 2346 C C . LYS A 1 283 ? 16.296 -8.532 -9.780 1.00 78.06 283 LYS A C 1
ATOM 2348 O O . LYS A 1 283 ? 16.227 -7.381 -9.369 1.00 78.06 283 LYS A O 1
ATOM 2353 N N . ILE A 1 284 ? 15.285 -9.395 -9.667 1.00 76.69 284 ILE A N 1
ATOM 2354 C CA . ILE A 1 284 ? 14.012 -9.055 -9.007 1.00 76.69 284 ILE A CA 1
ATOM 2355 C C . ILE A 1 284 ? 14.242 -8.709 -7.527 1.00 76.69 284 ILE A C 1
ATOM 2357 O O . ILE A 1 284 ? 13.612 -7.799 -6.996 1.00 76.69 284 ILE A O 1
ATOM 2361 N N . PHE A 1 285 ? 15.165 -9.397 -6.853 1.00 74.81 285 PHE A N 1
ATOM 2362 C CA . PHE A 1 285 ? 15.451 -9.160 -5.437 1.00 74.81 285 PHE A CA 1
ATOM 2363 C C . PHE A 1 285 ? 16.251 -7.884 -5.147 1.00 74.81 285 PHE A C 1
ATOM 2365 O O . PHE A 1 285 ? 16.136 -7.361 -4.034 1.00 74.81 285 PHE A O 1
ATOM 2372 N N . TYR A 1 286 ? 17.069 -7.414 -6.098 1.00 74.56 286 TYR A N 1
ATOM 2373 C CA . TYR A 1 286 ? 18.132 -6.440 -5.807 1.00 74.56 286 TYR A CA 1
ATOM 2374 C C . TYR A 1 286 ? 18.289 -5.286 -6.815 1.00 74.56 286 TYR A C 1
ATOM 2376 O O . TYR A 1 286 ? 19.119 -4.412 -6.576 1.00 74.56 286 TYR A O 1
ATOM 2384 N N . SER A 1 287 ? 17.538 -5.237 -7.922 1.00 75.12 287 SER A N 1
ATOM 2385 C CA . SER A 1 287 ? 17.610 -4.100 -8.861 1.00 75.12 287 SER A CA 1
ATOM 2386 C C . SER A 1 287 ? 17.025 -2.825 -8.230 1.00 75.12 287 SER A C 1
ATOM 2388 O O . SER A 1 287 ? 15.930 -2.883 -7.669 1.00 75.12 287 SER A O 1
ATOM 2390 N N . PRO A 1 288 ? 17.698 -1.664 -8.332 1.00 72.88 288 PRO A N 1
ATOM 2391 C CA . PRO A 1 288 ? 17.158 -0.383 -7.862 1.00 72.88 288 PRO A CA 1
ATOM 2392 C C . PRO A 1 288 ? 15.828 0.002 -8.531 1.00 72.88 288 PRO A C 1
ATOM 2394 O O . PRO A 1 288 ? 14.939 0.569 -7.893 1.00 72.88 288 PRO A O 1
ATOM 2397 N N . GLU A 1 289 ? 15.670 -0.342 -9.809 1.00 81.94 289 GLU A N 1
ATOM 2398 C CA . GLU A 1 289 ? 14.553 0.060 -10.666 1.00 81.94 289 GLU A CA 1
ATOM 2399 C C . GLU A 1 289 ? 13.314 -0.835 -10.504 1.00 81.94 289 GLU A C 1
ATOM 2401 O O . GLU A 1 289 ? 12.209 -0.434 -10.884 1.00 81.94 289 GLU A O 1
ATOM 2406 N N . ILE A 1 290 ? 13.464 -2.023 -9.895 1.00 84.50 290 ILE A N 1
ATOM 2407 C CA . ILE A 1 290 ? 12.392 -3.028 -9.779 1.00 84.50 290 ILE A CA 1
ATOM 2408 C C . ILE A 1 290 ? 11.130 -2.463 -9.137 1.00 84.50 290 ILE A C 1
ATOM 2410 O O . ILE A 1 290 ? 10.023 -2.762 -9.566 1.00 84.50 290 ILE A O 1
ATOM 2414 N N . ASN A 1 291 ? 11.278 -1.602 -8.130 1.00 85.00 291 ASN A N 1
ATOM 2415 C CA . ASN A 1 291 ? 10.138 -1.053 -7.403 1.00 85.00 291 ASN A CA 1
ATOM 2416 C C . ASN A 1 291 ? 9.282 -0.139 -8.283 1.00 85.00 291 ASN A C 1
ATOM 2418 O O . ASN A 1 291 ? 8.065 -0.113 -8.117 1.00 85.00 291 ASN A O 1
ATOM 2422 N N . GLN A 1 292 ? 9.901 0.618 -9.192 1.00 87.12 292 GLN A N 1
ATOM 2423 C CA . GLN A 1 292 ? 9.174 1.501 -10.098 1.00 87.12 292 GLN A CA 1
ATOM 2424 C C . GLN A 1 292 ? 8.565 0.706 -11.253 1.00 87.12 292 GLN A C 1
ATOM 2426 O O . GLN A 1 292 ? 7.374 0.842 -11.525 1.00 87.12 292 GLN A O 1
ATOM 2431 N N . ASN A 1 293 ? 9.344 -0.185 -11.865 1.00 89.69 293 ASN A N 1
ATOM 2432 C CA . ASN A 1 293 ? 8.887 -1.003 -12.987 1.00 89.69 293 ASN A CA 1
ATOM 2433 C C . ASN A 1 293 ? 7.762 -1.963 -12.577 1.00 89.69 293 ASN A C 1
ATOM 2435 O O . ASN A 1 293 ? 6.789 -2.125 -13.309 1.00 89.69 293 ASN A O 1
ATOM 2439 N N . LEU A 1 294 ? 7.829 -2.537 -11.372 1.00 88.69 294 LEU A N 1
ATOM 2440 C CA . LEU A 1 294 ? 6.778 -3.402 -10.842 1.00 88.69 294 LEU A CA 1
ATOM 2441 C C . LEU A 1 294 ? 5.461 -2.649 -10.608 1.00 88.69 294 LEU A C 1
ATOM 2443 O O . LEU A 1 294 ? 4.400 -3.219 -10.841 1.00 88.69 294 LEU A O 1
ATOM 2447 N N . LYS A 1 295 ? 5.499 -1.373 -10.195 1.00 88.38 295 LYS A N 1
ATOM 2448 C CA . LYS A 1 295 ? 4.275 -0.560 -10.068 1.00 88.38 295 LYS A CA 1
ATOM 2449 C C . LYS A 1 295 ? 3.591 -0.364 -11.419 1.00 88.38 295 LYS A C 1
ATOM 2451 O O . LYS A 1 295 ? 2.372 -0.494 -11.492 1.00 88.38 295 LYS A O 1
ATOM 2456 N N . VAL A 1 296 ? 4.372 -0.057 -12.459 1.00 91.38 296 VAL A N 1
ATOM 2457 C CA . VAL A 1 296 ? 3.862 0.095 -13.830 1.00 91.38 296 VAL A CA 1
ATOM 2458 C C . VAL A 1 296 ? 3.274 -1.231 -14.306 1.00 91.38 296 VAL A C 1
ATOM 2460 O O . VAL A 1 296 ? 2.102 -1.271 -14.655 1.00 91.38 296 VAL A O 1
ATOM 2463 N N . TYR A 1 297 ? 4.018 -2.331 -14.162 1.00 92.88 297 TYR A N 1
ATOM 2464 C CA . TYR A 1 297 ? 3.546 -3.679 -14.490 1.00 92.88 297 TYR A CA 1
ATOM 2465 C C . TYR A 1 297 ? 2.216 -4.027 -13.805 1.00 92.88 297 TYR A C 1
ATOM 2467 O O . TYR A 1 297 ? 1.275 -4.471 -14.454 1.00 92.88 297 TYR A O 1
ATOM 2475 N N . GLN A 1 298 ? 2.091 -3.791 -12.494 1.00 91.31 298 GLN A N 1
ATOM 2476 C CA . GLN A 1 298 ? 0.843 -4.049 -11.766 1.00 91.31 298 GLN A CA 1
ATOM 2477 C C . GLN A 1 298 ? -0.326 -3.217 -12.299 1.00 91.31 298 GLN A C 1
ATOM 2479 O O . GLN A 1 298 ? -1.456 -3.703 -12.317 1.00 91.31 298 GLN A O 1
ATOM 2484 N N . ASN A 1 299 ? -0.069 -1.973 -12.707 1.00 91.94 299 ASN A N 1
ATOM 2485 C CA . ASN A 1 299 ? -1.088 -1.106 -13.279 1.00 91.94 299 ASN A CA 1
ATOM 2486 C C . ASN A 1 299 ? -1.497 -1.557 -14.688 1.00 91.94 299 ASN A C 1
ATOM 2488 O O . ASN A 1 299 ? -2.689 -1.579 -14.980 1.00 91.94 299 ASN A O 1
ATOM 2492 N N . ASP A 1 300 ? -0.540 -1.972 -15.519 1.00 94.44 300 ASP A N 1
ATOM 2493 C CA . ASP A 1 300 ? -0.812 -2.509 -16.854 1.00 94.44 300 ASP A CA 1
ATOM 2494 C C . ASP A 1 300 ? -1.673 -3.773 -16.765 1.00 94.44 300 ASP A C 1
ATOM 2496 O O . ASP A 1 300 ? -2.704 -3.869 -17.427 1.00 94.44 300 ASP A O 1
ATOM 2500 N N . ILE A 1 301 ? -1.314 -4.713 -15.883 1.00 94.44 301 ILE A N 1
ATOM 2501 C CA . ILE A 1 301 ? -2.106 -5.930 -15.668 1.00 94.44 301 ILE A CA 1
ATOM 2502 C C . ILE A 1 301 ? -3.495 -5.594 -15.113 1.00 94.44 301 ILE A C 1
ATOM 2504 O O . ILE A 1 301 ? -4.489 -6.144 -15.580 1.00 94.44 301 ILE A O 1
ATOM 2508 N N . ALA A 1 302 ? -3.597 -4.658 -14.162 1.00 91.62 302 ALA A N 1
ATOM 2509 C CA . ALA A 1 302 ? -4.894 -4.224 -13.644 1.00 91.62 302 ALA A CA 1
ATOM 2510 C C . ALA A 1 302 ? -5.785 -3.626 -14.740 1.00 91.62 302 ALA A C 1
ATOM 2512 O O . ALA A 1 302 ? -6.979 -3.911 -14.777 1.00 91.62 302 ALA A O 1
ATOM 2513 N N . LYS A 1 303 ? -5.206 -2.847 -15.659 1.00 94.12 303 LYS A N 1
ATOM 2514 C CA . LYS A 1 303 ? -5.910 -2.335 -16.836 1.00 94.12 303 LYS A CA 1
ATOM 2515 C C . LYS A 1 303 ? -6.425 -3.477 -17.715 1.00 94.12 303 LYS A C 1
ATOM 2517 O O . LYS A 1 303 ? -7.572 -3.428 -18.133 1.00 94.12 303 LYS A O 1
ATOM 2522 N N . LYS A 1 304 ? -5.624 -4.521 -17.954 1.00 94.56 304 LYS A N 1
ATOM 2523 C CA . LYS A 1 304 ? -6.058 -5.679 -18.758 1.00 94.56 304 LYS A CA 1
ATOM 2524 C C . LYS A 1 304 ? -7.155 -6.509 -18.109 1.00 94.56 304 LYS A C 1
ATOM 2526 O O . LYS A 1 304 ? -8.013 -7.006 -18.826 1.00 94.56 304 LYS A O 1
ATOM 2531 N N . ILE A 1 305 ? -7.172 -6.604 -16.784 1.00 90.88 305 ILE A N 1
ATOM 2532 C CA . ILE A 1 305 ? -8.282 -7.228 -16.053 1.00 90.88 305 ILE A CA 1
ATOM 2533 C C . ILE A 1 305 ? -9.565 -6.405 -16.225 1.00 90.88 305 ILE A C 1
ATOM 2535 O O . ILE A 1 305 ? -10.610 -6.967 -16.519 1.00 90.88 305 ILE A O 1
ATOM 2539 N N . LEU A 1 306 ? -9.484 -5.075 -16.106 1.00 87.62 306 LEU A N 1
ATOM 2540 C CA . LEU A 1 306 ? -10.631 -4.182 -16.333 1.00 87.62 306 LEU A CA 1
ATOM 2541 C C . LEU A 1 306 ? -11.127 -4.192 -17.791 1.00 87.62 306 LEU A C 1
ATOM 2543 O O . LEU A 1 306 ? -12.291 -3.907 -18.036 1.00 87.62 306 LEU A O 1
ATOM 2547 N N . GLU A 1 307 ? -10.250 -4.506 -18.749 1.00 92.88 307 GLU A N 1
ATOM 2548 C CA . GLU A 1 307 ? -10.587 -4.750 -20.162 1.00 92.88 307 GLU A CA 1
ATOM 2549 C C . GLU A 1 307 ? -11.088 -6.188 -20.421 1.00 92.88 307 GLU A C 1
ATOM 2551 O O . GLU A 1 307 ? -11.242 -6.559 -21.582 1.00 92.88 307 GLU A O 1
ATOM 2556 N N . GLU A 1 308 ? -11.274 -7.010 -19.380 1.00 91.88 308 GLU A N 1
ATOM 2557 C CA . GLU A 1 308 ? -11.690 -8.424 -19.458 1.00 91.88 308 GLU A CA 1
ATOM 2558 C C . GLU A 1 308 ? -10.737 -9.330 -20.268 1.00 91.88 308 GLU A C 1
ATOM 2560 O O . GLU A 1 308 ? -11.104 -10.410 -20.723 1.00 91.88 308 GLU A O 1
ATOM 2565 N N . LYS A 1 309 ? -9.470 -8.924 -20.421 1.00 91.44 309 LYS A N 1
ATOM 2566 C CA . LYS A 1 309 ? -8.430 -9.685 -21.147 1.00 91.44 309 LYS A CA 1
ATOM 2567 C C . LYS A 1 309 ? -7.661 -10.677 -20.274 1.00 91.44 309 LYS A C 1
ATOM 2569 O O . LYS A 1 309 ? -6.881 -11.469 -20.790 1.00 91.44 309 LYS A O 1
ATOM 2574 N N . LEU A 1 310 ? -7.840 -10.602 -18.957 1.00 90.69 310 LEU A N 1
ATOM 2575 C CA . LEU A 1 310 ? -7.293 -11.541 -17.979 1.00 90.69 310 LEU A CA 1
ATOM 2576 C C . LEU A 1 310 ? -8.381 -11.808 -16.937 1.00 90.69 310 LEU A C 1
ATOM 2578 O O . LEU A 1 310 ? -8.644 -10.953 -16.091 1.00 90.69 310 LEU A O 1
ATOM 2582 N N . THR A 1 311 ? -9.021 -12.971 -17.017 1.00 87.12 311 THR A N 1
ATOM 2583 C CA . THR A 1 311 ? -10.234 -13.294 -16.246 1.00 87.12 311 THR A CA 1
ATOM 2584 C C . THR A 1 311 ? -9.969 -14.308 -15.144 1.00 87.12 311 THR A C 1
ATOM 2586 O O . THR A 1 311 ? -10.643 -14.308 -14.118 1.00 87.12 311 THR A O 1
ATOM 2589 N N . ASP A 1 312 ? -8.959 -15.162 -15.318 1.00 82.69 312 ASP A N 1
ATOM 2590 C CA . ASP A 1 312 ? -8.767 -16.314 -14.440 1.00 82.69 312 ASP A CA 1
ATOM 2591 C C . ASP A 1 312 ? -8.309 -15.925 -13.018 1.00 82.69 312 ASP A C 1
ATOM 2593 O O . ASP A 1 312 ? -8.637 -16.596 -12.034 1.00 82.69 312 ASP A O 1
ATOM 2597 N N . PHE A 1 313 ? -7.583 -14.806 -12.877 1.00 83.31 313 PHE A N 1
ATOM 2598 C CA . PHE A 1 313 ? -7.057 -14.353 -11.587 1.00 83.31 313 PHE A CA 1
ATOM 2599 C C . PHE A 1 313 ? -7.059 -12.824 -11.408 1.00 83.31 313 PHE A C 1
ATOM 2601 O O . PHE A 1 313 ? -6.015 -12.180 -11.298 1.00 83.31 313 PHE A O 1
ATOM 2608 N N . GLU A 1 314 ? -8.246 -12.232 -11.266 1.00 83.81 314 GLU A N 1
ATOM 2609 C CA . GLU A 1 314 ? -8.449 -10.775 -11.119 1.00 83.81 314 GLU A CA 1
ATOM 2610 C C . GLU A 1 314 ? -7.666 -10.130 -9.955 1.00 83.81 314 GLU A C 1
ATOM 2612 O O . GLU A 1 314 ? -7.330 -8.946 -9.971 1.00 83.81 314 GLU A O 1
ATOM 2617 N N . ARG A 1 315 ? -7.347 -10.894 -8.902 1.00 83.69 315 ARG A N 1
ATOM 2618 C CA . ARG A 1 315 ? -6.586 -10.384 -7.745 1.00 83.69 315 ARG A CA 1
ATOM 2619 C C . ARG A 1 315 ? -5.077 -10.392 -7.946 1.00 83.69 315 ARG A C 1
ATOM 2621 O O . ARG A 1 315 ? -4.380 -9.812 -7.110 1.00 83.69 315 ARG A O 1
ATOM 2628 N N . TYR A 1 316 ? -4.579 -10.994 -9.025 1.00 89.69 316 TYR A N 1
ATOM 2629 C CA . TYR A 1 316 ? -3.155 -11.157 -9.307 1.00 89.69 316 TYR A CA 1
ATOM 2630 C C . TYR A 1 316 ? -2.315 -9.897 -9.025 1.00 89.69 316 TYR A C 1
ATOM 2632 O O . TYR A 1 316 ? -1.395 -9.977 -8.199 1.00 89.69 316 TYR A O 1
ATOM 2640 N N . PRO A 1 317 ? -2.620 -8.707 -9.594 1.00 88.50 317 PRO A N 1
ATOM 2641 C CA . PRO A 1 317 ? -1.774 -7.536 -9.381 1.00 88.50 317 PRO A CA 1
ATOM 2642 C C . PRO A 1 317 ? -1.821 -7.040 -7.928 1.00 88.50 317 PRO A C 1
ATOM 2644 O O . PRO A 1 317 ? -0.837 -6.481 -7.445 1.00 88.50 317 PRO A O 1
ATOM 2647 N N . LEU A 1 318 ? -2.911 -7.281 -7.188 1.00 81.62 318 LEU A N 1
ATOM 2648 C CA . LEU A 1 318 ? -3.043 -6.896 -5.777 1.00 81.62 318 LEU A CA 1
ATOM 2649 C C . LEU A 1 318 ? -2.245 -7.820 -4.848 1.00 81.62 318 LEU A C 1
ATOM 2651 O O . LEU A 1 318 ? -1.694 -7.363 -3.841 1.00 81.62 318 LEU A O 1
ATOM 2655 N N . THR A 1 319 ? -2.167 -9.110 -5.175 1.00 84.19 319 THR A N 1
ATOM 2656 C CA . THR A 1 319 ? -1.462 -10.114 -4.368 1.00 84.19 319 THR A CA 1
ATOM 2657 C C . THR A 1 319 ? 0.029 -10.194 -4.684 1.00 84.19 319 THR A C 1
ATOM 2659 O O . THR A 1 319 ? 0.817 -10.492 -3.783 1.00 84.19 319 THR A O 1
ATOM 2662 N N . LEU A 1 320 ? 0.443 -9.855 -5.912 1.00 85.75 320 LEU A N 1
ATOM 2663 C CA . LEU A 1 320 ? 1.825 -10.008 -6.385 1.00 85.75 320 LEU A CA 1
ATOM 2664 C C . LEU A 1 320 ? 2.820 -9.199 -5.547 1.00 85.75 320 LEU A C 1
ATOM 2666 O O . LEU A 1 320 ? 3.851 -9.713 -5.123 1.00 85.75 320 LEU A O 1
ATOM 2670 N N . ALA A 1 321 ? 2.475 -7.952 -5.226 1.00 77.75 321 ALA A N 1
ATOM 2671 C CA . ALA A 1 321 ? 3.265 -7.090 -4.348 1.00 77.75 321 ALA A CA 1
ATOM 2672 C C . ALA A 1 321 ? 3.540 -7.731 -2.979 1.00 77.75 321 ALA A C 1
ATOM 2674 O O . ALA A 1 321 ? 4.661 -7.693 -2.471 1.00 77.75 321 ALA A O 1
ATOM 2675 N N . SER A 1 322 ? 2.511 -8.320 -2.365 1.00 77.94 322 SER A N 1
ATOM 2676 C CA . SER A 1 322 ? 2.636 -8.956 -1.050 1.00 77.94 322 SER A CA 1
ATOM 2677 C C . SER A 1 322 ? 3.449 -10.244 -1.121 1.00 77.94 322 SER A C 1
ATOM 2679 O O . SER A 1 322 ? 4.227 -10.526 -0.206 1.00 77.94 322 SER A O 1
ATOM 2681 N N . PHE A 1 323 ? 3.279 -11.003 -2.204 1.00 82.69 323 PHE A N 1
ATOM 2682 C CA . PHE A 1 323 ? 4.052 -12.204 -2.483 1.00 82.69 323 PHE A CA 1
ATOM 2683 C C . PHE A 1 323 ? 5.540 -11.870 -2.618 1.00 82.69 323 PHE A C 1
ATOM 2685 O O . PHE A 1 323 ? 6.348 -12.364 -1.831 1.00 82.69 323 PHE A O 1
ATOM 2692 N N . LEU A 1 324 ? 5.889 -10.941 -3.514 1.00 81.94 324 LEU A N 1
ATOM 2693 C CA . LEU A 1 324 ? 7.271 -10.520 -3.736 1.00 81.94 324 LEU A CA 1
ATOM 2694 C C . LEU A 1 324 ? 7.872 -9.902 -2.477 1.00 81.94 324 LEU A C 1
ATOM 2696 O O . LEU A 1 324 ? 8.941 -10.324 -2.061 1.00 81.94 324 LEU A O 1
ATOM 2700 N N . ARG A 1 325 ? 7.172 -8.993 -1.788 1.00 80.38 325 ARG A N 1
ATOM 2701 C CA . ARG A 1 325 ? 7.668 -8.400 -0.535 1.00 80.38 325 ARG A CA 1
ATOM 2702 C C . ARG A 1 325 ? 8.013 -9.457 0.515 1.00 80.38 325 ARG A C 1
ATOM 2704 O O . ARG A 1 325 ? 9.031 -9.328 1.196 1.00 80.38 325 ARG A O 1
ATOM 2711 N N . THR A 1 326 ? 7.159 -10.469 0.670 1.00 77.31 326 THR A N 1
ATOM 2712 C CA . THR A 1 326 ? 7.393 -11.580 1.604 1.00 77.31 326 THR A CA 1
ATOM 2713 C C . THR A 1 326 ? 8.603 -12.393 1.164 1.00 77.31 326 THR A C 1
ATOM 2715 O O . THR A 1 326 ? 9.528 -12.588 1.951 1.00 77.31 326 THR A O 1
ATOM 2718 N N . ALA A 1 327 ? 8.636 -12.792 -0.108 1.00 75.19 327 ALA A N 1
ATOM 2719 C CA . ALA A 1 327 ? 9.726 -13.579 -0.666 1.00 75.19 327 ALA A CA 1
ATOM 2720 C C . ALA A 1 327 ? 11.073 -12.840 -0.590 1.00 75.19 327 ALA A C 1
ATOM 2722 O O . ALA A 1 327 ? 12.106 -13.446 -0.320 1.00 75.19 327 ALA A O 1
ATOM 2723 N N . THR A 1 328 ? 11.067 -11.514 -0.756 1.00 73.94 328 THR A N 1
ATOM 2724 C CA . THR A 1 328 ? 12.260 -10.658 -0.768 1.00 73.94 328 THR A CA 1
ATOM 2725 C C . THR A 1 328 ? 12.640 -10.126 0.611 1.00 73.94 328 THR A C 1
ATOM 2727 O O . THR A 1 328 ? 13.460 -9.213 0.687 1.00 73.94 328 THR A O 1
ATOM 2730 N N . LYS A 1 329 ? 11.997 -10.588 1.695 1.00 75.88 329 LYS A N 1
ATOM 2731 C CA . LYS A 1 329 ? 12.185 -10.063 3.064 1.00 75.88 329 LYS A CA 1
ATOM 2732 C C . LYS A 1 329 ? 12.103 -8.529 3.147 1.00 75.88 329 LYS A C 1
ATOM 2734 O O . LYS A 1 329 ? 12.785 -7.896 3.945 1.00 75.88 329 LYS A O 1
ATOM 2739 N N . GLY A 1 330 ? 11.255 -7.921 2.316 1.00 75.31 330 GLY A N 1
ATOM 2740 C CA . GLY A 1 330 ? 11.052 -6.473 2.277 1.00 75.31 330 GLY A CA 1
ATOM 2741 C C . GLY A 1 330 ? 11.990 -5.665 1.372 1.00 75.31 330 GLY A C 1
ATOM 2742 O O . GLY A 1 330 ? 11.852 -4.442 1.367 1.00 75.31 330 GLY A O 1
ATOM 2743 N N . ASN A 1 331 ? 12.888 -6.291 0.597 1.00 75.19 331 ASN A N 1
ATOM 2744 C CA . ASN A 1 331 ? 13.705 -5.574 -0.399 1.00 75.19 331 ASN A CA 1
ATOM 2745 C C . ASN A 1 331 ? 12.854 -4.941 -1.511 1.00 75.19 331 ASN A C 1
ATOM 2747 O O . ASN A 1 331 ? 13.090 -3.794 -1.892 1.00 75.19 331 ASN A O 1
ATOM 2751 N N . VAL A 1 332 ? 11.817 -5.644 -1.975 1.00 75.56 332 VAL A N 1
ATOM 2752 C CA . VAL A 1 332 ? 10.797 -5.079 -2.859 1.00 75.56 332 VAL A CA 1
ATOM 2753 C C . VAL A 1 332 ? 9.780 -4.313 -2.013 1.00 75.56 332 VAL A C 1
ATOM 2755 O O . VAL A 1 332 ? 9.060 -4.872 -1.179 1.00 75.56 332 VAL A O 1
ATOM 2758 N N . LYS A 1 333 ? 9.742 -2.996 -2.226 1.00 69.88 333 LYS A N 1
ATOM 2759 C CA . LYS A 1 333 ? 8.918 -2.021 -1.506 1.00 69.88 333 LYS A CA 1
ATOM 2760 C C . LYS A 1 333 ? 7.873 -1.438 -2.450 1.00 69.88 333 LYS A C 1
ATOM 2762 O O . LYS A 1 333 ? 7.938 -0.279 -2.857 1.00 69.88 333 LYS A O 1
ATOM 2767 N N . THR A 1 334 ? 6.858 -2.222 -2.781 1.00 63.50 334 THR A N 1
ATOM 2768 C CA . THR A 1 334 ? 5.651 -1.677 -3.412 1.00 63.50 334 THR A CA 1
ATOM 2769 C C . THR A 1 334 ? 4.819 -0.985 -2.328 1.00 63.50 334 THR A C 1
ATOM 2771 O O . THR A 1 334 ? 4.078 -1.628 -1.575 1.00 63.50 334 THR A O 1
ATOM 2774 N N . ASN A 1 335 ? 5.001 0.327 -2.168 1.00 49.66 335 ASN A N 1
ATOM 2775 C CA . ASN A 1 335 ? 4.218 1.121 -1.221 1.00 49.66 335 ASN A CA 1
ATOM 2776 C C . ASN A 1 335 ? 2.723 1.082 -1.580 1.00 49.66 335 ASN A C 1
ATOM 2778 O O . ASN A 1 335 ? 2.351 1.093 -2.749 1.00 49.66 335 ASN A O 1
ATOM 2782 N N . ARG A 1 336 ? 1.850 1.082 -0.561 1.00 49.97 336 ARG A N 1
ATOM 2783 C CA . ARG A 1 336 ? 0.397 1.267 -0.753 1.00 49.97 336 ARG A CA 1
ATOM 2784 C C . ARG A 1 336 ? 0.037 2.695 -1.198 1.00 49.97 336 ARG A C 1
ATOM 2786 O O . ARG A 1 336 ? -1.058 2.884 -1.713 1.00 49.97 336 ARG A O 1
ATOM 2793 N N . ALA A 1 337 ? 0.931 3.664 -0.986 1.00 36.00 337 ALA A N 1
ATOM 2794 C CA . ALA A 1 337 ? 0.786 5.055 -1.406 1.00 36.00 337 ALA A CA 1
ATOM 2795 C C . ALA A 1 337 ? 1.314 5.227 -2.844 1.00 36.00 337 ALA A C 1
ATOM 2797 O O . ALA A 1 337 ? 2.473 4.896 -3.104 1.00 36.00 337 ALA A O 1
ATOM 2798 N N . GLY A 1 338 ? 0.459 5.703 -3.757 1.00 47.12 338 GLY A N 1
ATOM 2799 C CA . GLY A 1 338 ? 0.781 5.903 -5.180 1.00 47.12 338 GLY A CA 1
ATOM 2800 C C . GLY A 1 338 ? 0.349 4.767 -6.118 1.00 47.12 338 GLY A C 1
ATOM 2801 O O . GLY A 1 338 ? 1.073 4.456 -7.059 1.00 47.12 338 GLY A O 1
ATOM 2802 N N . ARG A 1 339 ? -0.787 4.104 -5.852 1.00 62.94 339 ARG A N 1
ATOM 2803 C CA . ARG A 1 339 ? -1.363 3.127 -6.796 1.00 62.94 339 ARG A CA 1
ATOM 2804 C C . ARG A 1 339 ? -1.735 3.844 -8.099 1.00 62.94 339 ARG A C 1
ATOM 2806 O O . ARG A 1 339 ? -2.354 4.900 -8.033 1.00 62.94 339 ARG A O 1
ATOM 2813 N N . GLY A 1 340 ? -1.372 3.270 -9.246 1.00 67.75 340 GLY A N 1
ATOM 2814 C CA . GLY A 1 340 ? -1.864 3.744 -10.540 1.00 67.75 340 GLY A CA 1
ATOM 2815 C C . GLY A 1 340 ? -3.391 3.635 -10.628 1.00 67.75 340 GLY A C 1
ATOM 2816 O O . GLY A 1 340 ? -4.003 2.833 -9.913 1.00 67.75 340 GLY A O 1
ATOM 2817 N N . GLU A 1 341 ? -4.001 4.464 -11.473 1.00 81.81 341 GLU A N 1
ATOM 2818 C CA . GLU A 1 341 ? -5.459 4.632 -11.573 1.00 81.81 341 GLU A CA 1
ATOM 2819 C C . GLU A 1 341 ? -6.196 3.305 -11.802 1.00 81.81 341 GLU A C 1
ATOM 2821 O O . GLU A 1 341 ? -7.170 3.010 -11.107 1.00 81.81 341 GLU A O 1
ATOM 2826 N N . SER A 1 342 ? -5.683 2.449 -12.691 1.00 84.44 342 SER A N 1
ATOM 2827 C CA . SER A 1 342 ? -6.287 1.147 -13.001 1.00 84.44 342 SER A CA 1
ATOM 2828 C C . SER A 1 342 ? -6.261 0.202 -11.799 1.00 84.44 342 SER A C 1
ATOM 2830 O O . SER A 1 342 ? -7.229 -0.509 -11.542 1.00 84.44 342 SER A O 1
ATOM 2832 N N . LEU A 1 343 ? -5.196 0.225 -10.994 1.00 80.25 343 LEU A N 1
ATOM 2833 C CA . LEU A 1 343 ? -5.113 -0.594 -9.781 1.00 80.25 343 LEU A CA 1
ATOM 2834 C C . LEU A 1 343 ? -6.074 -0.105 -8.680 1.00 80.25 343 LEU A C 1
ATOM 2836 O O . LEU A 1 343 ? -6.553 -0.905 -7.870 1.00 80.25 343 LEU A O 1
ATOM 2840 N N . ILE A 1 344 ? -6.357 1.202 -8.627 1.00 80.38 344 ILE A N 1
ATOM 2841 C CA . ILE A 1 344 ? -7.373 1.778 -7.732 1.00 80.38 344 ILE A CA 1
ATOM 2842 C C . ILE A 1 344 ? -8.768 1.334 -8.175 1.00 80.38 344 ILE A C 1
ATOM 2844 O O . ILE A 1 344 ? -9.521 0.827 -7.341 1.00 80.38 344 ILE A O 1
ATOM 2848 N N . ALA A 1 345 ? -9.078 1.473 -9.467 1.00 81.19 345 ALA A N 1
ATOM 2849 C CA . ALA A 1 345 ? -10.353 1.069 -10.051 1.00 81.19 345 ALA A CA 1
ATOM 2850 C C . ALA A 1 345 ? -10.618 -0.432 -9.855 1.00 81.19 345 ALA A C 1
ATOM 2852 O O . ALA A 1 345 ? -11.661 -0.803 -9.323 1.00 81.19 345 ALA A O 1
ATOM 2853 N N . LEU A 1 346 ? -9.633 -1.290 -10.143 1.00 80.62 346 LEU A N 1
ATOM 2854 C CA . LEU A 1 346 ? -9.732 -2.734 -9.916 1.00 80.62 346 LEU A CA 1
ATOM 2855 C C . LEU A 1 346 ? -10.004 -3.072 -8.442 1.00 80.62 346 LEU A C 1
ATOM 2857 O O . LEU A 1 346 ? -10.846 -3.907 -8.124 1.00 80.62 346 LEU A O 1
ATOM 2861 N N . ASN A 1 347 ? -9.324 -2.401 -7.510 1.00 78.88 347 ASN A N 1
ATOM 2862 C CA . ASN A 1 347 ? -9.558 -2.614 -6.082 1.00 78.88 347 ASN A CA 1
ATOM 2863 C C . ASN A 1 347 ? -10.956 -2.141 -5.636 1.00 78.88 347 ASN A C 1
ATOM 2865 O O . ASN A 1 347 ? -11.505 -2.698 -4.685 1.00 78.88 347 ASN A O 1
ATOM 2869 N N . ALA A 1 348 ? -11.523 -1.122 -6.289 1.00 74.75 348 ALA A N 1
ATOM 2870 C CA . ALA A 1 348 ? -12.898 -0.687 -6.058 1.00 74.75 348 ALA A CA 1
ATOM 2871 C C . ALA A 1 348 ? -13.908 -1.709 -6.606 1.00 74.75 348 ALA A C 1
ATOM 2873 O O . ALA A 1 348 ? -14.788 -2.108 -5.844 1.00 74.75 348 ALA A O 1
ATOM 2874 N N . MET A 1 349 ? -13.710 -2.186 -7.843 1.00 80.12 349 MET A N 1
ATOM 2875 C CA . MET A 1 349 ? -14.515 -3.224 -8.506 1.00 80.12 349 MET A CA 1
ATOM 2876 C C . MET A 1 349 ? -14.542 -4.522 -7.695 1.00 80.12 349 MET A C 1
ATOM 2878 O O . MET A 1 349 ? -15.608 -4.979 -7.300 1.00 80.12 349 MET A O 1
ATOM 2882 N N . ILE A 1 350 ? -13.375 -5.063 -7.330 1.00 70.00 350 ILE A N 1
ATOM 2883 C CA . ILE A 1 350 ? -13.277 -6.264 -6.484 1.00 70.00 350 ILE A CA 1
ATOM 2884 C C . ILE A 1 350 ? -13.919 -6.018 -5.115 1.00 70.00 350 ILE A C 1
ATOM 2886 O O . ILE A 1 350 ? -14.536 -6.908 -4.531 1.00 70.00 350 ILE A O 1
ATOM 2890 N N . GLY A 1 351 ? -13.760 -4.811 -4.569 1.00 59.84 351 GLY A N 1
ATOM 2891 C CA . GLY A 1 351 ? -14.419 -4.419 -3.330 1.00 59.84 351 GLY A CA 1
ATOM 2892 C C . GLY A 1 351 ? -15.943 -4.388 -3.455 1.00 59.84 351 GLY A C 1
ATOM 2893 O O . GLY A 1 351 ? -16.623 -4.635 -2.468 1.00 59.84 351 GLY A O 1
ATOM 2894 N N . GLU A 1 352 ? -16.479 -4.086 -4.634 1.00 60.25 352 GLU A N 1
ATOM 2895 C CA . GLU A 1 352 ? -17.908 -4.089 -4.942 1.00 60.25 352 GLU A CA 1
ATOM 2896 C C . GLU A 1 352 ? -18.444 -5.499 -5.184 1.00 60.25 352 GLU A C 1
ATOM 2898 O O . GLU A 1 352 ? -19.403 -5.881 -4.522 1.00 60.25 352 GLU A O 1
ATOM 2903 N N . GLN A 1 353 ? -17.758 -6.314 -5.987 1.00 59.47 353 GLN A N 1
ATOM 2904 C CA . GLN A 1 353 ? -18.066 -7.738 -6.167 1.00 59.47 353 GLN A CA 1
ATOM 2905 C C . GLN A 1 353 ? -18.071 -8.487 -4.824 1.00 59.47 353 GLN A C 1
ATOM 2907 O O . GLN A 1 353 ? -19.004 -9.218 -4.515 1.00 59.47 353 GLN A O 1
ATOM 2912 N N . GLN A 1 354 ? -17.086 -8.240 -3.950 1.00 53.50 354 GLN A N 1
ATOM 2913 C CA . GLN A 1 354 ? -17.061 -8.830 -2.601 1.00 53.50 354 GLN A CA 1
ATOM 2914 C C . GLN A 1 354 ? -18.207 -8.351 -1.703 1.00 53.50 354 GLN A C 1
ATOM 2916 O O . GLN A 1 354 ? -18.609 -9.079 -0.797 1.00 53.50 354 GLN A O 1
ATOM 2921 N N . ARG A 1 355 ? -18.702 -7.122 -1.904 1.00 50.09 355 ARG A N 1
ATOM 2922 C CA . ARG A 1 355 ? -19.910 -6.636 -1.223 1.00 50.09 355 ARG A CA 1
ATOM 2923 C C . ARG A 1 355 ? -21.167 -7.322 -1.767 1.00 50.09 355 ARG A C 1
ATOM 2925 O O . ARG A 1 355 ? -22.126 -7.451 -1.018 1.00 50.09 355 ARG A O 1
ATOM 2932 N N . GLN A 1 356 ? -21.150 -7.770 -3.023 1.00 47.94 356 GLN A N 1
ATOM 2933 C CA . GLN A 1 356 ? -22.251 -8.487 -3.673 1.00 47.94 356 GLN A CA 1
ATOM 2934 C C . GLN A 1 356 ? -22.252 -10.003 -3.373 1.00 47.94 356 GLN A C 1
ATOM 2936 O O . GLN A 1 356 ? -23.325 -10.583 -3.264 1.00 47.94 356 GLN A O 1
ATOM 2941 N N . GLU A 1 357 ? -21.095 -10.643 -3.143 1.00 45.88 357 GLU A N 1
ATOM 2942 C CA . GLU A 1 357 ? -20.988 -12.091 -2.840 1.00 45.88 357 GLU A CA 1
ATOM 2943 C C . GLU A 1 357 ? -21.517 -12.509 -1.452 1.00 45.88 357 GLU A C 1
ATOM 2945 O O . GLU A 1 357 ? -21.685 -13.697 -1.183 1.00 45.88 357 GLU A O 1
ATOM 2950 N N . ILE A 1 358 ? -21.797 -11.561 -0.554 1.00 52.06 358 ILE A N 1
ATOM 2951 C CA . ILE A 1 358 ? -22.521 -11.825 0.693 1.00 52.06 358 ILE A CA 1
ATOM 2952 C C . ILE A 1 358 ? -23.538 -10.703 0.887 1.00 52.06 358 ILE A C 1
ATOM 2954 O O . ILE A 1 358 ? -23.259 -9.700 1.548 1.00 52.06 358 ILE A O 1
ATOM 2958 N N . ALA A 1 359 ? -24.742 -10.889 0.356 1.00 64.00 359 ALA A N 1
ATOM 2959 C CA . ALA A 1 359 ? -25.902 -10.110 0.769 1.00 64.00 359 ALA A CA 1
ATOM 2960 C C . ALA A 1 359 ? -26.267 -10.495 2.216 1.00 64.00 359 ALA A C 1
ATOM 2962 O O . ALA A 1 359 ? -27.181 -11.276 2.460 1.00 64.00 359 ALA A O 1
ATOM 2963 N N . PHE A 1 360 ? -25.499 -10.020 3.203 1.00 86.12 360 PHE A N 1
ATOM 2964 C CA . PHE A 1 360 ? -25.881 -10.132 4.608 1.00 86.12 360 PHE A CA 1
ATOM 2965 C C . PHE A 1 360 ? -26.874 -9.018 4.927 1.00 86.12 360 PHE A C 1
ATOM 2967 O O . PHE A 1 360 ? -26.521 -7.979 5.484 1.00 86.12 360 PHE A O 1
ATOM 2974 N N . GLU A 1 361 ? -28.121 -9.263 4.538 1.00 88.94 361 GLU A N 1
ATOM 2975 C CA . GLU A 1 361 ? -29.232 -8.317 4.547 1.00 88.94 361 GLU A CA 1
ATOM 2976 C C . GLU A 1 361 ? -29.415 -7.536 5.861 1.00 88.94 361 GLU A C 1
ATOM 2978 O O . GLU A 1 361 ? -29.677 -6.334 5.788 1.00 88.94 361 GLU A O 1
ATOM 2983 N N . PRO A 1 362 ? -29.185 -8.106 7.067 1.00 92.62 362 PRO A N 1
ATOM 2984 C CA . PRO A 1 362 ? -29.297 -7.341 8.307 1.00 92.62 362 PRO A CA 1
ATOM 2985 C C . PRO A 1 362 ? -28.471 -6.043 8.334 1.00 92.62 362 PRO A C 1
ATOM 2987 O O . PRO A 1 362 ? -28.903 -5.057 8.922 1.00 92.62 362 PRO A O 1
ATOM 2990 N N . VAL A 1 363 ? -27.312 -5.979 7.665 1.00 91.19 363 VAL A N 1
ATOM 2991 C CA . VAL A 1 363 ? -26.462 -4.770 7.663 1.00 91.19 363 VAL A CA 1
ATOM 2992 C C . VAL A 1 363 ? -27.114 -3.561 6.968 1.00 91.19 363 VAL A C 1
ATOM 2994 O O . VAL A 1 363 ? -26.688 -2.421 7.174 1.00 91.19 363 VAL A O 1
ATOM 2997 N N . ASN A 1 364 ? -28.155 -3.792 6.162 1.00 90.31 364 ASN A N 1
ATOM 2998 C CA . ASN A 1 364 ? -28.869 -2.755 5.419 1.00 90.31 364 ASN A CA 1
ATOM 2999 C C . ASN A 1 364 ? -29.913 -2.009 6.270 1.00 90.31 364 ASN A C 1
ATOM 3001 O O . ASN A 1 364 ? -30.445 -0.986 5.831 1.00 90.31 364 ASN A O 1
ATOM 3005 N N . TYR A 1 365 ? -30.178 -2.454 7.502 1.00 92.75 365 TYR A N 1
ATOM 3006 C CA . TYR A 1 365 ? -31.186 -1.865 8.383 1.00 92.75 365 TYR A CA 1
ATOM 3007 C C . TYR A 1 365 ? -30.565 -1.081 9.542 1.00 92.75 365 TYR A C 1
ATOM 3009 O O . TYR A 1 365 ? -29.593 -1.500 10.168 1.00 92.75 365 TYR A O 1
ATOM 3017 N N . SER A 1 366 ? -31.159 0.074 9.840 1.00 92.94 366 SER A N 1
ATOM 3018 C CA . SER A 1 366 ? -30.878 0.846 11.056 1.00 92.94 366 SER A CA 1
ATOM 3019 C C . SER A 1 366 ? -31.652 0.265 12.249 1.00 92.94 366 SER A C 1
ATOM 3021 O O . SER A 1 366 ? -32.666 -0.407 12.071 1.00 92.94 366 SER A O 1
ATOM 3023 N N . GLY A 1 367 ? -31.191 0.532 13.472 1.00 92.25 367 GLY A N 1
ATOM 3024 C CA . GLY A 1 367 ? -31.857 0.101 14.709 1.00 92.25 367 GLY A CA 1
ATOM 3025 C C . GLY A 1 367 ? -31.541 -1.333 15.143 1.00 92.25 367 GLY A C 1
ATOM 3026 O O . GLY A 1 367 ? -31.990 -1.765 16.200 1.00 92.25 367 GLY A O 1
ATOM 3027 N N . ILE A 1 368 ? -30.734 -2.078 14.381 1.00 94.88 368 ILE A N 1
ATOM 3028 C CA . ILE A 1 368 ? -30.231 -3.379 14.835 1.00 94.88 368 ILE A CA 1
ATOM 3029 C C . ILE A 1 368 ? -29.148 -3.141 15.899 1.00 94.88 368 ILE A C 1
ATOM 3031 O O . ILE A 1 368 ? -28.175 -2.426 15.618 1.00 94.88 368 ILE A O 1
ATOM 3035 N N . PRO A 1 369 ? -29.268 -3.708 17.114 1.00 95.12 369 PRO A N 1
ATOM 3036 C CA . PRO A 1 369 ? -28.256 -3.545 18.146 1.00 95.12 369 PRO A CA 1
ATOM 3037 C C . PRO A 1 369 ? -26.973 -4.284 17.753 1.00 95.12 369 PRO A C 1
ATOM 3039 O O . PRO A 1 369 ? -26.996 -5.386 17.217 1.00 95.12 369 PRO A O 1
ATOM 3042 N N . CYS A 1 370 ? -25.823 -3.675 18.021 1.00 94.56 370 CYS A N 1
ATOM 3043 C CA . CYS A 1 370 ? -24.523 -4.296 17.805 1.00 94.56 370 CYS A CA 1
ATOM 3044 C C . CYS A 1 370 ? -24.406 -5.572 18.648 1.00 94.56 370 CYS A C 1
ATOM 3046 O O . CYS A 1 370 ? -24.484 -5.492 19.875 1.00 94.56 370 CYS A O 1
ATOM 3048 N N . ALA A 1 371 ? -24.099 -6.706 18.014 1.00 93.69 371 ALA A N 1
ATOM 3049 C CA . ALA A 1 371 ? -23.917 -7.988 18.698 1.00 93.69 371 ALA A CA 1
ATOM 3050 C C . ALA A 1 371 ? -22.846 -7.944 19.807 1.00 93.69 371 ALA A C 1
ATOM 3052 O O . ALA A 1 371 ? -22.868 -8.748 20.732 1.00 93.69 371 ALA A O 1
ATOM 3053 N N . CYS A 1 372 ? -21.915 -6.983 19.743 1.00 92.19 372 CYS A N 1
ATOM 3054 C CA . CYS A 1 372 ? -20.876 -6.812 20.752 1.00 92.19 372 CYS A CA 1
ATOM 3055 C C . CYS A 1 372 ? -21.274 -5.862 21.891 1.00 92.19 372 CYS A C 1
ATOM 3057 O O . CYS A 1 372 ? -21.243 -6.254 23.053 1.00 92.19 372 CYS A O 1
ATOM 3059 N N . CYS A 1 373 ? -21.632 -4.610 21.582 1.00 91.50 373 CYS A N 1
ATOM 3060 C CA . CYS A 1 373 ? -21.850 -3.573 22.601 1.00 91.50 373 CYS A CA 1
ATOM 3061 C C . CYS A 1 373 ? -23.320 -3.207 22.850 1.00 91.50 373 CYS A C 1
ATOM 3063 O O . CYS A 1 373 ? -23.581 -2.279 23.614 1.00 91.50 373 CYS A O 1
ATOM 3065 N N . GLY A 1 374 ? -24.269 -3.856 22.169 1.00 91.62 374 GLY A N 1
ATOM 3066 C CA . GLY A 1 374 ? -25.716 -3.673 22.346 1.00 91.62 374 GLY A CA 1
ATOM 3067 C C . GLY A 1 374 ? -26.280 -2.351 21.820 1.00 91.62 374 GLY A C 1
ATOM 3068 O O . GLY A 1 374 ? -27.489 -2.173 21.758 1.00 91.62 374 GLY A O 1
ATOM 3069 N N . LYS A 1 375 ? -25.422 -1.412 21.420 1.00 90.75 375 LYS A N 1
ATOM 3070 C CA . LYS A 1 375 ? -25.821 -0.113 20.873 1.00 90.75 375 LYS A CA 1
ATOM 3071 C C . LYS A 1 375 ? -26.453 -0.267 19.492 1.00 90.75 375 LYS A C 1
ATOM 3073 O O . LYS A 1 375 ? -25.881 -0.947 18.641 1.00 90.75 375 LYS A O 1
ATOM 3078 N N . GLU A 1 376 ? -27.553 0.436 19.255 1.00 92.81 376 GLU A N 1
ATOM 3079 C CA . GLU A 1 376 ? -28.194 0.509 17.942 1.00 92.81 376 GLU A CA 1
ATOM 3080 C C . GLU A 1 376 ? -27.230 1.010 16.861 1.00 92.81 376 GLU A C 1
ATOM 3082 O O . GLU A 1 376 ? -26.470 1.971 17.044 1.00 92.81 376 GLU A O 1
ATOM 3087 N N . THR A 1 377 ? -27.248 0.315 15.730 1.00 94.94 377 THR A N 1
ATOM 3088 C CA . THR A 1 377 ? -26.456 0.656 14.553 1.00 94.94 377 THR A CA 1
ATOM 3089 C C . THR A 1 377 ? -27.279 1.448 13.546 1.00 94.94 377 THR A C 1
ATOM 3091 O O . THR A 1 377 ? -28.509 1.422 13.556 1.00 94.94 377 THR A O 1
ATOM 3094 N N . ILE A 1 378 ? -26.587 2.174 12.674 1.00 95.38 378 ILE A N 1
ATOM 3095 C CA . ILE A 1 378 ? -27.190 2.905 11.558 1.00 95.38 378 ILE A CA 1
ATOM 3096 C C . ILE A 1 378 ? -26.704 2.311 10.238 1.00 95.38 378 ILE A C 1
ATOM 3098 O O . ILE A 1 378 ? -25.525 1.972 10.119 1.00 95.38 378 ILE A O 1
ATOM 3102 N N . ASN A 1 379 ? -27.578 2.189 9.243 1.00 91.75 379 ASN A N 1
ATOM 3103 C CA . ASN A 1 379 ? -27.185 1.737 7.910 1.00 91.75 379 ASN A CA 1
ATOM 3104 C C . ASN A 1 379 ? -26.448 2.843 7.123 1.00 91.75 379 ASN A C 1
ATOM 3106 O O . ASN A 1 379 ? -26.339 4.000 7.542 1.00 91.75 379 ASN A O 1
ATOM 3110 N N . HIS A 1 380 ? -25.926 2.496 5.943 1.00 88.12 380 HIS A N 1
ATOM 3111 C CA . HIS A 1 380 ? -25.182 3.453 5.122 1.00 88.12 380 HIS A CA 1
ATOM 3112 C C . HIS A 1 380 ? -26.041 4.635 4.648 1.00 88.12 380 HIS A C 1
ATOM 3114 O O . HIS A 1 380 ? -25.553 5.767 4.646 1.00 88.12 380 HIS A O 1
ATOM 3120 N N . LYS A 1 381 ? -27.297 4.374 4.262 1.00 87.25 381 LYS A N 1
ATOM 3121 C CA . LYS A 1 381 ? -28.225 5.370 3.708 1.00 87.25 381 LYS A CA 1
ATOM 3122 C C . LYS A 1 381 ? -28.551 6.456 4.731 1.00 87.25 381 LYS A C 1
ATOM 3124 O O . LYS A 1 381 ? -28.424 7.638 4.429 1.00 87.25 381 LYS A O 1
ATOM 3129 N N . ASP A 1 382 ? -28.917 6.067 5.945 1.00 91.69 382 ASP A N 1
ATOM 3130 C CA . ASP A 1 382 ? -29.265 6.999 7.014 1.00 91.69 382 ASP A CA 1
ATOM 3131 C C . ASP A 1 382 ? -28.024 7.731 7.540 1.00 91.69 382 ASP A C 1
ATOM 3133 O O . ASP A 1 382 ? -28.080 8.930 7.807 1.00 91.69 382 ASP A O 1
ATOM 3137 N N . LYS A 1 383 ? -26.862 7.061 7.581 1.00 94.00 383 LYS A N 1
ATOM 3138 C CA . LYS A 1 383 ? -25.579 7.718 7.874 1.00 94.00 383 LYS A CA 1
ATOM 3139 C C . LYS A 1 383 ? -25.275 8.837 6.868 1.00 94.00 383 LYS A C 1
ATOM 3141 O O . LYS A 1 383 ? -24.789 9.886 7.279 1.00 94.00 383 LYS A O 1
ATOM 3146 N N . CYS A 1 384 ? -25.559 8.646 5.576 1.00 90.06 384 CYS A N 1
ATOM 3147 C CA . CYS A 1 384 ? -25.365 9.700 4.573 1.00 90.06 384 CYS A CA 1
ATOM 3148 C C . CYS A 1 384 ? -26.272 10.913 4.824 1.00 90.06 384 CYS A C 1
ATOM 3150 O O . CYS A 1 384 ? -25.774 12.029 4.782 1.00 90.06 384 CYS A O 1
ATOM 3152 N N . LYS A 1 385 ? -27.535 10.716 5.226 1.00 93.88 385 LYS A N 1
ATOM 3153 C CA . LYS A 1 385 ? -28.426 11.835 5.590 1.00 93.88 385 LYS A CA 1
ATOM 3154 C C . LYS A 1 385 ? -27.853 12.687 6.728 1.00 93.88 385 LYS A C 1
ATOM 3156 O O . LYS A 1 385 ? -27.847 13.909 6.644 1.00 93.88 385 LYS A O 1
ATOM 3161 N N . ILE A 1 386 ? -27.311 12.052 7.773 1.00 95.25 386 ILE A N 1
ATOM 3162 C CA . ILE A 1 386 ? -26.663 12.776 8.883 1.00 95.25 386 ILE A CA 1
ATOM 3163 C C . ILE A 1 386 ? -25.409 13.509 8.392 1.00 95.25 386 ILE A C 1
ATOM 3165 O O . ILE A 1 386 ? -25.103 14.604 8.856 1.00 95.25 386 ILE A O 1
ATOM 3169 N N . TYR A 1 387 ? -24.663 12.922 7.456 1.00 94.38 387 TYR A N 1
ATOM 3170 C CA . TYR A 1 387 ? -23.494 13.583 6.879 1.00 94.38 387 TYR A CA 1
ATOM 3171 C C . TYR A 1 387 ? -23.890 14.830 6.095 1.00 94.38 387 TYR A C 1
ATOM 3173 O O . TYR A 1 387 ? -23.204 15.840 6.228 1.00 94.38 387 TYR A O 1
ATOM 3181 N N . ASP A 1 388 ? -24.990 14.779 5.348 1.00 93.38 388 ASP A N 1
ATOM 3182 C CA . ASP A 1 388 ? -25.527 15.926 4.617 1.00 93.38 388 ASP A CA 1
ATOM 3183 C C . ASP A 1 388 ? -26.005 17.028 5.582 1.00 93.38 388 ASP A C 1
ATOM 3185 O O . ASP A 1 388 ? -25.717 18.205 5.351 1.00 93.38 388 ASP A O 1
ATOM 3189 N N . GLU A 1 389 ? -26.627 16.660 6.717 1.00 97.25 389 GLU A N 1
ATOM 3190 C CA . GLU A 1 389 ? -26.937 17.594 7.818 1.00 97.25 389 GLU A CA 1
ATOM 3191 C C . GLU A 1 389 ? -25.652 18.275 8.342 1.00 97.25 389 GLU A C 1
ATOM 3193 O O . GLU A 1 389 ? -25.602 19.497 8.470 1.00 97.25 389 GLU A O 1
ATOM 3198 N N . ILE A 1 390 ? -24.579 17.509 8.593 1.00 96.12 390 ILE A N 1
ATOM 3199 C CA . ILE A 1 390 ? -23.291 18.043 9.083 1.00 96.12 390 ILE A CA 1
ATOM 3200 C C . ILE A 1 390 ? -22.625 18.960 8.048 1.00 96.12 390 ILE A C 1
ATOM 3202 O O . ILE A 1 390 ? -22.062 19.996 8.407 1.00 96.12 390 ILE A O 1
ATOM 3206 N N . ILE A 1 391 ? -22.658 18.588 6.767 1.00 93.44 391 ILE A N 1
ATOM 3207 C CA . ILE A 1 391 ? -22.075 19.382 5.677 1.00 93.44 391 ILE A CA 1
ATOM 3208 C C . ILE A 1 391 ? -22.797 20.725 5.563 1.00 93.44 391 ILE A C 1
ATOM 3210 O O . ILE A 1 391 ? -22.138 21.758 5.427 1.00 93.44 391 ILE A O 1
ATOM 3214 N N . SER A 1 392 ? -24.123 20.708 5.688 1.00 94.62 392 SER A N 1
ATOM 3215 C CA . SER A 1 392 ? -24.982 21.889 5.565 1.00 94.62 392 SER A CA 1
ATOM 3216 C C . SER A 1 392 ? -24.938 22.816 6.785 1.00 94.62 392 SER A C 1
ATOM 3218 O O . SER A 1 392 ? -25.368 23.964 6.684 1.00 94.62 392 SER A O 1
ATOM 3220 N N . ALA A 1 393 ? -24.408 22.353 7.922 1.00 96.00 393 ALA A N 1
ATOM 3221 C CA . ALA A 1 393 ? -24.310 23.150 9.140 1.00 96.00 393 ALA A CA 1
ATOM 3222 C C . ALA A 1 393 ? -23.448 24.410 8.934 1.00 96.00 393 ALA A C 1
ATOM 3224 O O . ALA A 1 393 ? -22.324 24.341 8.414 1.00 96.00 393 ALA A O 1
ATOM 3225 N N . LYS A 1 394 ? -23.966 25.563 9.368 1.00 93.31 394 LYS A N 1
ATOM 3226 C CA . LYS A 1 394 ? -23.360 26.891 9.161 1.00 93.31 394 LYS A CA 1
ATOM 3227 C C . LYS A 1 394 ? -22.350 27.277 10.235 1.00 93.31 394 LYS A C 1
ATOM 3229 O O . LYS A 1 394 ? -21.488 28.113 9.993 1.00 93.31 394 LYS A O 1
ATOM 3234 N N . ASN A 1 395 ? -22.475 26.713 11.431 1.00 93.62 395 ASN A N 1
ATOM 3235 C CA . ASN A 1 395 ? -21.671 27.079 12.594 1.00 93.62 395 ASN A CA 1
ATOM 3236 C C . ASN A 1 395 ? -21.488 25.885 13.547 1.00 93.62 395 ASN A C 1
ATOM 3238 O O . ASN A 1 395 ? -22.140 24.845 13.421 1.00 93.62 395 ASN A O 1
ATOM 3242 N N . LEU A 1 396 ? -20.597 26.047 14.528 1.00 96.19 396 LEU A N 1
ATOM 3243 C CA . LEU A 1 396 ? -20.278 25.010 15.513 1.00 96.19 396 LEU A CA 1
ATOM 3244 C C . LEU A 1 396 ? -21.476 24.611 16.388 1.00 96.19 396 LEU A C 1
ATOM 3246 O O . LEU A 1 396 ? -21.560 23.454 16.799 1.00 96.19 396 LEU A O 1
ATOM 3250 N N . SER A 1 397 ? -22.410 25.531 16.648 1.00 94.81 397 SER A N 1
ATOM 3251 C CA . SER A 1 397 ? -23.621 25.255 17.433 1.00 94.81 397 SER A CA 1
ATOM 3252 C C . SER A 1 397 ? -24.555 24.282 16.704 1.00 94.81 397 SER A C 1
ATOM 3254 O O . SER A 1 397 ? -25.025 23.307 17.289 1.00 94.81 397 SER A O 1
ATOM 3256 N N . GLU A 1 398 ? -24.748 24.462 15.396 1.00 96.50 398 GLU A N 1
ATOM 3257 C CA . GLU A 1 398 ? -25.526 23.533 14.569 1.00 96.50 398 GLU A CA 1
ATOM 3258 C C . GLU A 1 398 ? -24.892 22.135 14.530 1.00 96.50 398 GLU A C 1
ATOM 3260 O O . GLU A 1 398 ? -25.583 21.142 14.764 1.00 96.50 398 GLU A O 1
ATOM 3265 N N . ILE A 1 399 ? -23.569 22.044 14.339 1.00 96.56 399 ILE A N 1
ATOM 3266 C CA . ILE A 1 399 ? -22.843 20.761 14.394 1.00 96.56 399 ILE A CA 1
ATOM 3267 C C . ILE A 1 399 ? -23.043 20.092 15.761 1.00 96.56 399 ILE A C 1
ATOM 3269 O O . ILE A 1 399 ? -23.303 18.890 15.848 1.00 96.56 399 ILE A O 1
ATOM 3273 N N . ASN A 1 400 ? -22.951 20.870 16.838 1.00 96.81 400 ASN A N 1
ATOM 3274 C CA . ASN A 1 400 ? -23.147 20.397 18.200 1.00 96.81 400 ASN A CA 1
ATOM 3275 C C . ASN A 1 400 ? -24.551 19.818 18.422 1.00 96.81 400 ASN A C 1
ATOM 3277 O O . ASN A 1 400 ? -24.677 18.739 19.001 1.00 96.81 400 ASN A O 1
ATOM 3281 N N . ASN A 1 401 ? -25.586 20.489 17.913 1.00 96.69 401 ASN A N 1
ATOM 3282 C CA . ASN A 1 401 ? -26.974 20.034 17.992 1.00 96.69 401 ASN A CA 1
ATOM 3283 C C . ASN A 1 401 ? -27.192 18.736 17.201 1.00 96.69 401 ASN A C 1
ATOM 3285 O O . ASN A 1 401 ? -27.833 17.812 17.704 1.00 96.69 401 ASN A O 1
ATOM 3289 N N . ILE A 1 402 ? -26.599 18.617 16.006 1.00 97.75 402 ILE A N 1
ATOM 3290 C CA . ILE A 1 402 ? -26.646 17.380 15.209 1.00 97.75 402 ILE A CA 1
ATOM 3291 C C . ILE A 1 402 ? -25.983 16.226 15.974 1.00 97.75 402 ILE A C 1
ATOM 3293 O O . ILE A 1 402 ? -26.530 15.122 16.031 1.00 97.75 402 ILE A O 1
ATOM 3297 N N . LEU A 1 403 ? -24.834 16.468 16.611 1.00 96.62 403 LEU A N 1
ATOM 3298 C CA . LEU A 1 403 ? -24.156 15.461 17.431 1.00 96.62 403 LEU A CA 1
ATOM 3299 C C . LEU A 1 403 ? -24.966 15.072 18.680 1.00 96.62 403 LEU A C 1
ATOM 3301 O O . LEU A 1 403 ? -24.970 13.896 19.040 1.00 96.62 403 LEU A O 1
ATOM 3305 N N . GLN A 1 404 ? -25.675 16.011 19.317 1.00 94.62 404 GLN A N 1
ATOM 3306 C CA . GLN A 1 404 ? -26.568 15.723 20.451 1.00 94.62 404 GLN A CA 1
ATOM 3307 C C . GLN A 1 404 ? -27.770 14.878 20.034 1.00 94.62 404 GLN A C 1
ATOM 3309 O O . GLN A 1 404 ? -28.041 13.854 20.663 1.00 94.62 404 GLN A O 1
ATOM 3314 N N . LYS A 1 405 ? -28.444 15.265 18.943 1.00 95.75 405 LYS A N 1
ATOM 3315 C CA . LYS A 1 405 ? -29.565 14.522 18.343 1.00 95.75 405 LYS A CA 1
ATOM 3316 C C . LYS A 1 405 ? -29.174 13.073 18.044 1.00 95.75 405 LYS A C 1
ATOM 3318 O O . LYS A 1 405 ? -29.961 12.162 18.268 1.00 95.75 405 LYS A O 1
ATOM 3323 N N . ASN A 1 406 ? -27.935 12.858 17.599 1.00 94.69 406 ASN A N 1
ATOM 3324 C CA . ASN A 1 406 ? -27.419 11.553 17.187 1.00 94.69 406 ASN A CA 1
ATOM 3325 C C . ASN A 1 406 ? -26.456 10.913 18.207 1.00 94.69 406 ASN A C 1
ATOM 3327 O O . ASN A 1 406 ? -25.693 10.007 17.865 1.00 94.69 406 ASN A O 1
ATOM 3331 N N . GLN A 1 407 ? -26.467 11.345 19.473 1.00 93.31 407 GLN A N 1
ATOM 3332 C CA . GLN A 1 407 ? -25.498 10.879 20.476 1.00 93.31 407 GLN A CA 1
ATOM 3333 C C . GLN A 1 407 ? -25.587 9.372 20.766 1.00 93.31 407 GLN A C 1
ATOM 3335 O O . GLN A 1 407 ? -24.594 8.756 21.167 1.00 93.31 407 GLN A O 1
ATOM 3340 N N . SER A 1 408 ? -26.761 8.764 20.552 1.00 90.12 408 SER A N 1
ATOM 3341 C CA . SER A 1 408 ? -26.971 7.318 20.678 1.00 90.12 408 SER A CA 1
ATOM 3342 C C . SER A 1 408 ? -26.125 6.532 19.679 1.00 90.12 408 SER A C 1
ATOM 3344 O O . SER A 1 408 ? -25.757 5.405 19.987 1.00 90.12 408 SER A O 1
ATOM 3346 N N . LEU A 1 409 ? -25.742 7.144 18.547 1.00 90.62 409 LEU A N 1
ATOM 3347 C CA . LEU A 1 409 ? -24.880 6.594 17.496 1.00 90.62 409 LEU A CA 1
ATOM 3348 C C . LEU A 1 409 ? -23.386 6.818 17.752 1.00 90.62 409 LEU A C 1
ATOM 3350 O O . LEU A 1 409 ? -22.555 6.303 17.001 1.00 90.62 409 LEU A O 1
ATOM 3354 N N . ILE A 1 410 ? -23.002 7.479 18.843 1.00 91.44 410 ILE A N 1
ATOM 3355 C CA . ILE A 1 410 ? -21.599 7.685 19.216 1.00 91.44 410 ILE A CA 1
ATOM 3356 C C . ILE A 1 410 ? -21.177 6.600 20.211 1.00 91.44 410 ILE A C 1
ATOM 3358 O O . ILE A 1 410 ? -21.873 6.286 21.177 1.00 91.44 410 ILE A O 1
ATOM 3362 N N . SER A 1 411 ? -20.046 5.945 19.948 1.00 85.19 411 SER A N 1
ATOM 3363 C CA . SER A 1 411 ? -19.562 4.844 20.788 1.00 85.19 411 SER A CA 1
ATOM 3364 C C . SER A 1 411 ? -19.189 5.296 22.200 1.00 85.19 411 SER A C 1
ATOM 3366 O O . SER A 1 411 ? -18.779 6.436 22.432 1.00 85.19 411 SER A O 1
ATOM 3368 N N . LYS A 1 412 ? -19.262 4.364 23.160 1.00 84.75 412 LYS A N 1
ATOM 3369 C CA . LYS A 1 412 ? -18.911 4.610 24.569 1.00 84.75 412 LYS A CA 1
ATOM 3370 C C . LYS A 1 412 ? -17.512 5.219 24.723 1.00 84.75 412 LYS A C 1
ATOM 3372 O O . LYS A 1 412 ? -17.347 6.141 25.517 1.00 84.75 412 LYS A O 1
ATOM 3377 N N . ARG A 1 413 ? -16.535 4.771 23.920 1.00 84.94 413 ARG A N 1
ATOM 3378 C CA . ARG A 1 413 ? -15.165 5.318 23.915 1.00 84.94 413 ARG A CA 1
ATOM 3379 C C . ARG A 1 413 ? -15.102 6.799 23.530 1.00 84.94 413 ARG A C 1
ATOM 3381 O O . ARG A 1 413 ? -14.273 7.523 24.068 1.00 84.94 413 ARG A O 1
ATOM 3388 N N . ASN A 1 414 ? -16.006 7.254 22.662 1.00 90.94 414 ASN A N 1
ATOM 3389 C CA . ASN A 1 414 ? -16.032 8.614 22.128 1.00 90.94 414 ASN A CA 1
ATOM 3390 C C . ASN A 1 414 ? -16.999 9.550 22.873 1.00 90.94 414 ASN A C 1
ATOM 3392 O O . ASN A 1 414 ? -16.906 10.765 22.706 1.00 90.94 414 ASN A O 1
ATOM 3396 N N . LYS A 1 415 ? -17.861 9.037 23.764 1.00 91.12 415 LYS A N 1
ATOM 3397 C CA . LYS A 1 415 ? -18.712 9.874 24.634 1.00 91.12 415 LYS A CA 1
ATOM 3398 C C . LYS A 1 415 ? -17.934 10.918 25.455 1.00 91.12 415 LYS A C 1
ATOM 3400 O O . LYS A 1 415 ? -18.409 12.047 25.550 1.00 91.12 415 LYS A O 1
ATOM 3405 N N . PRO A 1 416 ? -16.740 10.628 26.015 1.00 91.50 416 PRO A N 1
ATOM 3406 C CA . PRO A 1 416 ? -15.934 11.651 26.680 1.00 91.50 416 PRO A CA 1
ATOM 3407 C C . PRO A 1 416 ? -15.497 12.787 25.749 1.00 91.50 416 PRO A C 1
ATOM 3409 O O . PRO A 1 416 ? -15.434 13.929 26.191 1.00 91.50 416 PRO A O 1
ATOM 3412 N N . LEU A 1 417 ? -15.199 12.489 24.479 1.00 93.50 417 LEU A N 1
ATOM 3413 C CA . LEU A 1 417 ? -14.849 13.511 23.490 1.00 93.50 417 LEU A CA 1
ATOM 3414 C C . LEU A 1 417 ? -16.077 14.355 23.126 1.00 93.50 417 LEU A C 1
ATOM 3416 O O . LEU A 1 417 ? -15.993 15.577 23.140 1.00 93.50 417 LEU A O 1
ATOM 3420 N N . LEU A 1 418 ? -17.226 13.713 22.906 1.00 95.00 418 LEU A N 1
ATOM 3421 C CA . LEU A 1 418 ? -18.500 14.399 22.684 1.00 95.00 418 LEU A CA 1
ATOM 3422 C C . LEU A 1 418 ? -18.848 15.349 23.842 1.00 95.00 418 LEU A C 1
ATOM 3424 O O . LEU A 1 418 ? -19.171 16.511 23.619 1.00 95.00 418 LEU A O 1
ATOM 3428 N N . LYS A 1 419 ? -18.707 14.882 25.091 1.00 95.38 419 LYS A N 1
ATOM 3429 C CA . LYS A 1 419 ? -18.919 15.709 26.285 1.00 95.38 419 LYS A CA 1
ATOM 3430 C C . LYS A 1 419 ? -17.994 16.927 26.298 1.00 95.38 419 LYS A C 1
ATOM 3432 O O . LYS A 1 419 ? -18.457 18.014 26.617 1.00 95.38 419 LYS A O 1
ATOM 3437 N N . LYS A 1 420 ? -16.715 16.762 25.937 1.00 94.31 420 LYS A N 1
ATOM 3438 C CA . LYS A 1 420 ? -15.762 17.880 25.835 1.00 94.31 420 LYS A CA 1
ATOM 3439 C C . LYS A 1 420 ? -16.201 18.899 24.786 1.00 94.31 420 LYS A C 1
ATOM 3441 O O . LYS A 1 420 ? -16.244 20.076 25.110 1.00 94.31 420 LYS A O 1
ATOM 3446 N N . ILE A 1 421 ? -16.607 18.451 23.594 1.00 95.88 421 ILE A N 1
ATOM 3447 C CA . ILE A 1 421 ? -17.149 19.329 22.542 1.00 95.88 421 ILE A CA 1
ATOM 3448 C C . ILE A 1 421 ? -18.332 20.141 23.089 1.00 95.88 421 ILE A C 1
ATOM 3450 O O . ILE A 1 421 ? -18.306 21.368 23.041 1.00 95.88 421 ILE A O 1
ATOM 3454 N N . HIS A 1 422 ? -19.321 19.468 23.690 1.00 95.06 422 HIS A N 1
ATOM 3455 C CA . HIS A 1 422 ? -20.497 20.126 24.268 1.00 95.06 422 HIS A CA 1
ATOM 3456 C C . HIS A 1 422 ? -20.131 21.137 25.356 1.00 95.06 422 HIS A C 1
ATOM 3458 O O . HIS A 1 422 ? -20.642 22.254 25.356 1.00 95.06 422 HIS A O 1
ATOM 3464 N N . THR A 1 423 ? -19.258 20.760 26.294 1.00 95.75 423 THR A N 1
ATOM 3465 C CA . THR A 1 423 ? -18.846 21.641 27.391 1.00 95.75 423 THR A CA 1
ATOM 3466 C C . THR A 1 423 ? -18.084 22.858 26.872 1.00 95.75 423 THR A C 1
ATOM 3468 O O . THR A 1 423 ? -18.400 23.969 27.286 1.00 95.75 423 THR A O 1
ATOM 3471 N N . THR A 1 424 ? -17.135 22.677 25.950 1.00 95.75 424 THR A N 1
ATOM 3472 C CA . THR A 1 424 ? -16.335 23.779 25.399 1.00 95.75 424 THR A CA 1
ATOM 3473 C C . THR A 1 424 ? -17.194 24.758 24.608 1.00 95.75 424 THR A C 1
ATOM 3475 O O . THR A 1 424 ? -17.054 25.959 24.804 1.00 95.75 424 THR A O 1
ATOM 3478 N N . LEU A 1 425 ? -18.127 24.271 23.784 1.00 95.44 425 LEU A N 1
ATOM 3479 C CA . LEU A 1 425 ? -19.039 25.137 23.029 1.00 95.44 425 LEU A CA 1
ATOM 3480 C C . LEU A 1 425 ? -20.058 25.846 23.924 1.00 95.44 425 LEU A C 1
ATOM 3482 O O . LEU A 1 425 ? -20.406 26.992 23.668 1.00 95.44 425 LEU A O 1
ATOM 3486 N N . LYS A 1 426 ? -20.503 25.201 25.009 1.00 94.25 426 LYS A N 1
ATOM 3487 C CA . LYS A 1 426 ? -21.368 25.847 26.005 1.00 94.25 426 LYS A CA 1
ATOM 3488 C C . LYS A 1 426 ? -20.639 26.967 26.756 1.00 94.25 426 LYS A C 1
ATOM 3490 O O . LYS A 1 426 ? -21.255 27.974 27.079 1.00 94.25 426 LYS A O 1
ATOM 3495 N N . GLN A 1 427 ? -19.358 26.771 27.070 1.00 94.19 427 GLN A N 1
ATOM 3496 C CA . GLN A 1 427 ? -18.537 27.752 27.787 1.00 94.19 427 GLN A CA 1
ATOM 3497 C C . GLN A 1 427 ? -18.068 28.894 26.880 1.00 94.19 427 GLN A C 1
ATOM 3499 O O . GLN A 1 427 ? -18.001 30.028 27.336 1.00 94.19 427 GLN A O 1
ATOM 3504 N N . ASN A 1 428 ? -17.792 28.601 25.607 1.00 94.50 428 ASN A N 1
ATOM 3505 C CA . ASN A 1 428 ? -17.294 29.557 24.622 1.00 94.50 428 ASN A CA 1
ATOM 3506 C C . ASN A 1 428 ? -18.127 29.478 23.324 1.00 94.50 428 ASN A C 1
ATOM 3508 O O . ASN A 1 428 ? -17.681 28.865 22.353 1.00 94.50 428 ASN A O 1
ATOM 3512 N N . PRO A 1 429 ? -19.329 30.087 23.271 1.00 91.12 429 PRO A N 1
ATOM 3513 C CA . PRO A 1 429 ? -20.231 29.963 22.118 1.00 91.12 429 PRO A CA 1
ATOM 3514 C C . PRO A 1 429 ? -19.668 30.505 20.796 1.00 91.12 429 PRO A C 1
ATOM 3516 O O . PRO A 1 429 ? -20.043 30.026 19.730 1.00 91.12 429 PRO A O 1
ATOM 3519 N N . ASN A 1 430 ? -18.751 31.475 20.874 1.00 91.69 430 ASN A N 1
ATOM 3520 C CA . ASN A 1 430 ? -18.152 32.157 19.721 1.00 91.69 430 ASN A CA 1
ATOM 3521 C C . ASN A 1 430 ? -16.734 31.656 19.388 1.00 91.69 430 ASN A C 1
ATOM 3523 O O . ASN A 1 430 ? -16.006 32.332 18.666 1.00 91.69 430 ASN A O 1
ATOM 3527 N N . ILE A 1 431 ? -16.313 30.513 19.941 1.00 96.31 431 ILE A N 1
ATOM 3528 C CA . ILE A 1 431 ? -14.988 29.940 19.674 1.00 96.31 431 ILE A CA 1
ATOM 3529 C C . ILE A 1 431 ? -14.816 29.613 18.184 1.00 96.31 431 ILE A C 1
ATOM 3531 O O . ILE A 1 431 ? -15.744 29.122 17.540 1.00 96.31 431 ILE A O 1
ATOM 3535 N N . SER A 1 432 ? -13.628 29.847 17.628 1.00 95.94 432 SER A N 1
ATOM 3536 C CA . SER A 1 432 ? -13.325 29.430 16.256 1.00 95.94 432 SER A CA 1
ATOM 3537 C C . SER A 1 432 ? -13.116 27.912 16.148 1.00 95.94 432 SER A C 1
ATOM 3539 O O . SER A 1 432 ? -12.816 27.225 17.130 1.00 95.94 432 SER A O 1
ATOM 3541 N N . GLU A 1 433 ? -13.223 27.356 14.933 1.00 93.94 433 GLU A N 1
ATOM 3542 C CA . GLU A 1 433 ? -12.947 25.927 14.708 1.00 93.94 433 GLU A CA 1
ATOM 3543 C C . GLU A 1 433 ? -11.519 25.536 15.126 1.00 93.94 433 GLU A C 1
ATOM 3545 O O . GLU A 1 433 ? -11.314 24.477 15.724 1.00 93.94 433 GLU A O 1
ATOM 3550 N N . ALA A 1 434 ? -10.540 26.397 14.827 1.00 93.50 434 ALA A N 1
ATOM 3551 C CA . ALA A 1 434 ? -9.132 26.158 15.124 1.00 93.50 434 ALA A CA 1
ATOM 3552 C C . ALA A 1 434 ? -8.867 26.131 16.636 1.00 93.50 434 ALA A C 1
ATOM 3554 O O . ALA A 1 434 ? -8.196 25.225 17.135 1.00 93.50 434 ALA A O 1
ATOM 3555 N N . GLU A 1 435 ? -9.442 27.078 17.380 1.00 96.31 435 GLU A N 1
ATOM 3556 C CA . GLU A 1 435 ? -9.336 27.120 18.840 1.00 96.31 435 GLU A CA 1
ATOM 3557 C C . GLU A 1 435 ? -10.015 25.911 19.487 1.00 96.31 435 GLU A C 1
ATOM 3559 O O . GLU A 1 435 ? -9.412 25.259 20.341 1.00 96.31 435 GLU A O 1
ATOM 3564 N N . LEU A 1 436 ? -11.230 25.550 19.044 1.00 96.44 436 LEU A N 1
ATOM 3565 C CA . LEU A 1 436 ? -11.914 24.351 19.531 1.00 96.44 436 LEU A CA 1
ATOM 3566 C C . LEU A 1 436 ? -11.041 23.113 19.314 1.00 96.44 436 LEU A C 1
ATOM 3568 O O . LEU A 1 436 ? -10.850 22.319 20.237 1.00 96.44 436 LEU A O 1
ATOM 3572 N N . LEU A 1 437 ? -10.487 22.946 18.113 1.00 95.31 437 LEU A N 1
ATOM 3573 C CA . LEU A 1 437 ? -9.653 21.794 17.802 1.00 95.31 437 LEU A CA 1
ATOM 3574 C C . LEU A 1 437 ? -8.398 21.730 18.678 1.00 95.31 437 LEU A C 1
ATOM 3576 O O . LEU A 1 437 ? -8.067 20.649 19.170 1.00 95.31 437 LEU A O 1
ATOM 3580 N N . ASN A 1 438 ? -7.723 22.858 18.899 1.00 95.44 438 ASN A N 1
ATOM 3581 C CA . ASN A 1 438 ? -6.537 22.920 19.753 1.00 95.44 438 ASN A CA 1
ATOM 3582 C C . ASN A 1 438 ? -6.871 22.535 21.200 1.00 95.44 438 ASN A C 1
ATOM 3584 O O . ASN A 1 438 ? -6.202 21.670 21.766 1.00 95.44 438 ASN A O 1
ATOM 3588 N N . ILE A 1 439 ? -7.975 23.052 21.753 1.00 96.06 439 ILE A N 1
ATOM 3589 C CA . ILE A 1 439 ? -8.458 22.663 23.087 1.00 96.06 439 ILE A CA 1
ATOM 3590 C C . ILE A 1 439 ? -8.718 21.152 23.156 1.00 96.06 439 ILE A C 1
ATOM 3592 O O . ILE A 1 439 ? -8.317 20.486 24.115 1.00 96.06 439 ILE A O 1
ATOM 3596 N N . LEU A 1 440 ? -9.375 20.574 22.145 1.00 96.00 440 LEU A N 1
ATOM 3597 C CA . LEU A 1 440 ? -9.666 19.138 22.117 1.00 96.00 440 LEU A CA 1
ATOM 3598 C C . LEU A 1 440 ? -8.384 18.295 22.018 1.00 96.00 440 LEU A C 1
ATOM 3600 O O . LEU A 1 440 ? -8.270 17.273 22.711 1.00 96.00 440 LEU A O 1
ATOM 3604 N N . LYS A 1 441 ? -7.415 18.708 21.191 1.00 96.06 441 LYS A N 1
ATOM 3605 C CA . LYS A 1 441 ? -6.107 18.047 21.051 1.00 96.06 441 LYS A CA 1
ATOM 3606 C C . LYS A 1 441 ? -5.344 18.064 22.373 1.00 96.06 441 LYS A C 1
ATOM 3608 O O . LYS A 1 441 ? -4.995 16.994 22.873 1.00 96.06 441 LYS A O 1
ATOM 3613 N N . ASP A 1 442 ? -5.229 19.224 23.011 1.00 95.38 442 ASP A N 1
ATOM 3614 C CA . ASP A 1 442 ? -4.583 19.367 24.318 1.00 95.38 442 ASP A CA 1
ATOM 3615 C C . ASP A 1 442 ? -5.241 18.498 25.386 1.00 95.38 442 ASP A C 1
ATOM 3617 O O . ASP A 1 442 ? -4.593 17.702 26.072 1.00 95.38 442 ASP A O 1
ATOM 3621 N N . GLN A 1 443 ? -6.565 18.582 25.514 1.00 93.62 443 GLN A N 1
ATOM 3622 C CA . GLN A 1 443 ? -7.281 17.829 26.535 1.00 93.62 443 GLN A CA 1
ATOM 3623 C C . GLN A 1 443 ? -7.204 16.313 26.317 1.00 93.62 443 GLN A C 1
ATOM 3625 O O . GLN A 1 443 ? -7.257 15.549 27.289 1.00 93.62 443 GLN A O 1
ATOM 3630 N N . THR A 1 444 ? -7.175 15.835 25.070 1.00 93.81 444 THR A N 1
ATOM 3631 C CA . THR A 1 444 ? -7.044 14.399 24.770 1.00 93.81 444 THR A CA 1
ATOM 3632 C C . THR A 1 444 ? -5.611 13.910 24.962 1.00 93.81 444 THR A C 1
ATOM 3634 O O . THR A 1 444 ? -5.437 12.865 25.591 1.00 93.81 444 THR A O 1
ATOM 3637 N N . ALA A 1 445 ? -4.605 14.691 24.559 1.00 95.19 445 ALA A N 1
ATOM 3638 C CA . ALA A 1 445 ? -3.197 14.407 24.824 1.00 95.19 445 ALA A CA 1
ATOM 3639 C C . ALA A 1 445 ? -2.915 14.312 26.333 1.00 95.19 445 ALA A C 1
ATOM 3641 O O . ALA A 1 445 ? -2.388 13.304 26.806 1.00 95.19 445 ALA A O 1
ATOM 3642 N N . ASN A 1 446 ? -3.393 15.279 27.120 1.00 94.62 446 ASN A N 1
ATOM 3643 C CA . ASN A 1 446 ? -3.259 15.270 28.581 1.00 94.62 446 ASN A CA 1
ATOM 3644 C C . ASN A 1 446 ? -3.972 14.075 29.238 1.00 94.62 446 ASN A C 1
ATOM 3646 O O . ASN A 1 446 ? -3.514 13.551 30.254 1.00 94.62 446 ASN A O 1
ATOM 3650 N N . SER A 1 447 ? -5.076 13.600 28.648 1.00 93.50 447 SER A N 1
ATOM 3651 C CA . SER A 1 447 ? -5.755 12.386 29.124 1.00 93.50 447 SER A CA 1
ATOM 3652 C C . SER A 1 447 ? -4.910 11.126 28.888 1.00 93.50 447 SER A C 1
ATOM 3654 O O . SER A 1 447 ? -4.923 10.230 29.727 1.00 93.50 447 SER A O 1
ATOM 3656 N N . ILE A 1 448 ? -4.175 11.053 27.771 1.00 95.62 448 ILE A N 1
ATOM 3657 C CA . ILE A 1 448 ? -3.232 9.958 27.489 1.00 95.62 448 ILE A CA 1
ATOM 3658 C C . ILE A 1 448 ? -2.038 10.031 28.445 1.00 95.62 448 ILE A C 1
ATOM 3660 O O . ILE A 1 448 ? -1.702 9.019 29.051 1.00 95.62 448 ILE A O 1
ATOM 3664 N N . LYS A 1 449 ? -1.447 11.218 28.640 1.00 96.44 449 LYS A N 1
ATOM 3665 C CA . LYS A 1 449 ? -0.318 11.427 29.567 1.00 96.44 449 LYS A CA 1
ATOM 3666 C C . LYS A 1 449 ? -0.654 10.971 30.986 1.00 96.44 449 LYS A C 1
ATOM 3668 O O . LYS A 1 449 ? 0.101 10.212 31.581 1.00 96.44 449 LYS A O 1
ATOM 3673 N N . ARG A 1 450 ? -1.829 11.350 31.498 1.00 95.69 450 ARG A N 1
ATOM 3674 C CA . ARG A 1 450 ? -2.306 10.901 32.816 1.00 95.69 450 ARG A CA 1
ATOM 3675 C C . ARG A 1 450 ? -2.413 9.381 32.906 1.00 95.69 450 ARG A C 1
ATOM 3677 O O . ARG A 1 450 ? -1.926 8.785 33.856 1.00 95.69 450 ARG A O 1
ATOM 3684 N N . LEU A 1 451 ? -2.998 8.757 31.888 1.00 95.12 451 LEU A N 1
ATOM 3685 C CA . LEU A 1 451 ? -3.166 7.310 31.854 1.00 95.12 451 LEU A CA 1
ATOM 3686 C C . LEU A 1 451 ? -1.823 6.570 31.745 1.00 95.12 451 LEU A C 1
ATOM 3688 O O . LEU A 1 451 ? -1.671 5.493 32.312 1.00 95.12 451 LEU A O 1
ATOM 3692 N N . LEU A 1 452 ? -0.837 7.144 31.049 1.00 96.75 452 LEU A N 1
ATOM 3693 C CA . LEU A 1 452 ? 0.528 6.620 31.029 1.00 96.75 452 LEU A CA 1
ATOM 3694 C C . LEU A 1 452 ? 1.151 6.646 32.427 1.00 96.75 452 LEU A C 1
ATOM 3696 O O . LEU A 1 452 ? 1.745 5.645 32.810 1.00 96.75 452 LEU A O 1
ATOM 3700 N N . ILE A 1 453 ? 0.978 7.732 33.188 1.00 96.25 453 ILE A N 1
ATOM 3701 C CA . ILE A 1 453 ? 1.455 7.843 34.578 1.00 96.25 453 ILE A CA 1
ATOM 3702 C C . ILE A 1 453 ? 0.785 6.778 35.457 1.00 96.25 453 ILE A C 1
ATOM 3704 O O . ILE A 1 453 ? 1.477 5.959 36.055 1.00 96.25 453 ILE A O 1
ATOM 3708 N N . GLU A 1 454 ? -0.550 6.712 35.449 1.00 96.00 454 GLU A N 1
ATOM 3709 C CA . GLU A 1 454 ? -1.328 5.737 36.231 1.00 96.00 454 GLU A CA 1
ATOM 3710 C C . GLU A 1 454 ? -0.923 4.287 35.913 1.00 96.00 454 GLU A C 1
ATOM 3712 O O . GLU A 1 454 ? -0.719 3.460 36.809 1.00 96.00 454 GLU A O 1
ATOM 3717 N N . ASN A 1 455 ? -0.765 3.970 34.624 1.00 95.00 455 ASN A N 1
ATOM 3718 C CA . ASN A 1 455 ? -0.304 2.659 34.187 1.00 95.00 455 ASN A CA 1
ATOM 3719 C C . ASN A 1 455 ? 1.133 2.387 34.641 1.00 95.00 455 ASN A C 1
ATOM 3721 O O . ASN A 1 455 ? 1.423 1.273 35.075 1.00 95.00 455 ASN A O 1
ATOM 3725 N N . ASN A 1 456 ? 2.025 3.376 34.556 1.00 94.69 456 ASN A N 1
ATOM 3726 C CA . ASN A 1 456 ? 3.419 3.251 34.970 1.00 94.69 456 ASN A CA 1
ATOM 3727 C C . ASN A 1 456 ? 3.529 2.947 36.472 1.00 94.69 456 ASN A C 1
ATOM 3729 O O . ASN A 1 456 ? 4.240 2.023 36.866 1.00 94.69 456 ASN A O 1
ATOM 3733 N N . ASP A 1 457 ? 2.754 3.643 37.304 1.00 95.06 457 ASP A N 1
ATOM 3734 C CA . ASP A 1 457 ? 2.709 3.416 38.751 1.00 95.06 457 ASP A CA 1
ATOM 3735 C C . ASP A 1 457 ? 2.166 2.027 39.089 1.00 95.06 457 ASP A C 1
ATOM 3737 O O . ASP A 1 457 ? 2.731 1.298 39.913 1.00 95.06 457 ASP A O 1
ATOM 3741 N N . ARG A 1 458 ? 1.117 1.593 38.385 1.00 95.44 458 ARG A N 1
ATOM 3742 C CA . ARG A 1 458 ? 0.558 0.252 38.564 1.00 95.44 458 ARG A CA 1
ATOM 3743 C C . ARG A 1 458 ? 1.516 -0.841 38.090 1.00 95.44 458 ARG A C 1
ATOM 3745 O O . ARG A 1 458 ? 1.611 -1.879 38.739 1.00 95.44 458 ARG A O 1
ATOM 3752 N N . ILE A 1 459 ? 2.281 -0.611 37.024 1.00 94.81 459 ILE A N 1
ATOM 3753 C CA . ILE A 1 459 ? 3.350 -1.511 36.566 1.00 94.81 459 ILE A CA 1
ATOM 3754 C C . ILE A 1 459 ? 4.472 -1.604 37.613 1.00 94.81 459 ILE A C 1
ATOM 3756 O O . ILE A 1 459 ? 4.907 -2.713 37.939 1.00 94.81 459 ILE A O 1
ATOM 3760 N N . LYS A 1 460 ? 4.903 -0.477 38.198 1.00 93.44 460 LYS A N 1
ATOM 3761 C CA . LYS A 1 460 ? 5.884 -0.448 39.301 1.00 93.44 460 LYS A CA 1
ATOM 3762 C C . LYS A 1 460 ? 5.373 -1.237 40.514 1.00 93.44 460 LYS A C 1
ATOM 3764 O O . LYS A 1 460 ? 6.114 -2.041 41.080 1.00 93.44 460 LYS A O 1
ATOM 3769 N N . TYR A 1 461 ? 4.097 -1.086 40.871 1.00 94.06 461 TYR A N 1
ATOM 3770 C CA . TYR A 1 461 ? 3.457 -1.878 41.926 1.00 94.06 461 TYR A CA 1
ATOM 3771 C C . TYR A 1 461 ? 3.433 -3.382 41.603 1.00 94.06 461 TYR A C 1
ATOM 3773 O O . TYR A 1 461 ? 3.851 -4.194 42.428 1.00 94.06 461 TYR A O 1
ATOM 3781 N N . LEU A 1 462 ? 3.007 -3.770 40.394 1.00 91.62 462 LEU A N 1
ATOM 3782 C CA . LEU A 1 462 ? 2.963 -5.176 39.971 1.00 91.62 462 LEU A CA 1
ATOM 3783 C C . LEU A 1 462 ? 4.352 -5.823 39.941 1.00 91.62 462 LEU A C 1
ATOM 3785 O O . LEU A 1 462 ? 4.481 -7.004 40.250 1.00 91.62 462 LEU A O 1
ATOM 3789 N N . THR A 1 463 ? 5.392 -5.052 39.621 1.00 92.19 463 THR A N 1
ATOM 3790 C CA . THR A 1 463 ? 6.790 -5.511 39.652 1.00 92.19 463 THR A CA 1
ATOM 3791 C C . THR A 1 463 ? 7.213 -5.946 41.051 1.00 92.19 463 THR A C 1
ATOM 3793 O O . THR A 1 463 ? 7.876 -6.972 41.195 1.00 92.19 463 THR A O 1
ATOM 3796 N N . LYS A 1 464 ? 6.796 -5.195 42.082 1.00 90.62 464 LYS A N 1
ATOM 3797 C CA . LYS A 1 464 ? 7.024 -5.551 43.490 1.00 90.62 464 LYS A CA 1
ATOM 3798 C C . LYS A 1 464 ? 6.153 -6.738 43.903 1.00 90.62 464 LYS A C 1
ATOM 3800 O O . LYS A 1 464 ? 6.661 -7.699 44.462 1.00 90.62 464 LYS A O 1
ATOM 3805 N N . LYS A 1 465 ? 4.860 -6.699 43.564 1.00 93.00 465 LYS A N 1
ATOM 3806 C CA . LYS A 1 465 ? 3.870 -7.721 43.942 1.00 93.00 465 LYS A CA 1
ATOM 3807 C C . LYS A 1 465 ? 4.154 -9.111 43.366 1.00 93.00 465 LYS A C 1
ATOM 3809 O O . LYS A 1 465 ? 3.827 -10.101 44.003 1.00 93.00 465 LYS A O 1
ATOM 3814 N N . TYR A 1 466 ? 4.670 -9.195 42.142 1.00 90.25 466 TYR A N 1
ATOM 3815 C CA . TYR A 1 466 ? 4.899 -10.470 41.453 1.00 90.25 466 TYR A CA 1
ATOM 3816 C C . TYR A 1 466 ? 6.305 -11.031 41.617 1.00 90.25 466 TYR A C 1
ATOM 3818 O O . TYR A 1 466 ? 6.621 -12.000 40.932 1.00 90.25 466 TYR A O 1
ATOM 3826 N N . GLU A 1 467 ? 7.131 -10.423 42.474 1.00 87.31 467 GLU A N 1
ATOM 3827 C CA . GLU A 1 467 ? 8.476 -10.913 42.804 1.00 87.31 467 GLU A CA 1
ATOM 3828 C C . GLU A 1 467 ? 9.278 -11.319 41.556 1.00 87.31 467 GLU A C 1
ATOM 3830 O O . GLU A 1 467 ? 9.866 -12.393 41.466 1.00 87.31 467 GLU A O 1
ATOM 3835 N N . LEU A 1 468 ? 9.263 -10.449 40.539 1.00 88.75 468 LEU A N 1
ATOM 3836 C CA . LEU A 1 468 ? 9.867 -10.747 39.242 1.00 88.75 468 LEU A CA 1
ATOM 3837 C C . LEU A 1 468 ? 11.373 -11.058 39.371 1.00 88.75 468 LEU A C 1
ATOM 3839 O O . LEU A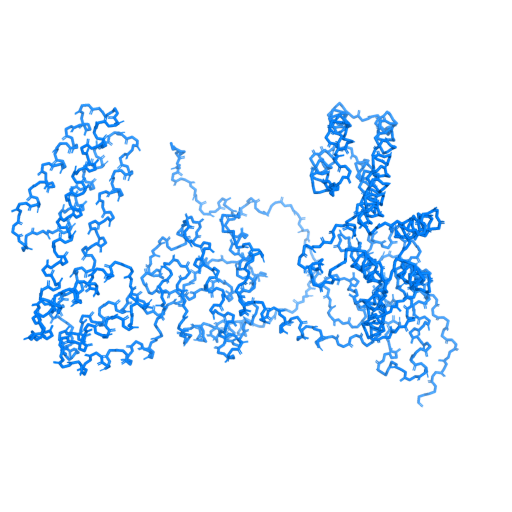 1 468 ? 12.073 -10.488 40.216 1.00 88.75 468 LEU A O 1
ATOM 3843 N N . ASN A 1 469 ? 11.888 -11.921 38.489 1.00 88.81 469 ASN A N 1
ATOM 3844 C CA . ASN A 1 469 ? 13.328 -12.178 38.386 1.00 88.81 469 ASN A CA 1
ATOM 3845 C C . ASN A 1 469 ? 14.088 -10.915 37.925 1.00 88.81 469 ASN A C 1
ATOM 3847 O O . ASN A 1 469 ? 13.494 -9.965 37.411 1.00 88.81 469 ASN A O 1
ATOM 3851 N N . ASN A 1 470 ? 15.413 -10.906 38.092 1.00 92.00 470 ASN A N 1
ATOM 3852 C CA . ASN A 1 470 ? 16.241 -9.730 37.799 1.00 92.00 470 ASN A CA 1
ATOM 3853 C C . ASN A 1 470 ? 16.151 -9.275 36.333 1.00 92.00 470 ASN A C 1
ATOM 3855 O O . ASN A 1 470 ? 16.107 -8.073 36.074 1.00 92.00 470 ASN A O 1
ATOM 3859 N N . ASN A 1 471 ? 16.048 -10.213 35.386 1.00 91.44 471 ASN A N 1
ATOM 3860 C CA . ASN A 1 471 ? 15.917 -9.888 33.963 1.00 91.44 471 ASN A CA 1
ATOM 3861 C C . ASN A 1 471 ? 14.581 -9.186 33.673 1.00 91.44 471 ASN A C 1
ATOM 3863 O O . ASN A 1 471 ? 14.556 -8.131 33.044 1.00 91.44 471 ASN A O 1
ATOM 3867 N N . ASP A 1 472 ? 13.475 -9.727 34.186 1.00 91.50 472 ASP A N 1
ATOM 3868 C CA . ASP A 1 472 ? 12.139 -9.150 34.031 1.00 91.50 472 ASP A CA 1
ATOM 3869 C C . ASP A 1 472 ? 12.039 -7.782 34.732 1.00 91.50 472 ASP A C 1
ATOM 3871 O O . ASP A 1 472 ? 11.459 -6.850 34.174 1.00 91.50 472 ASP A O 1
ATOM 3875 N N . LYS A 1 473 ? 12.657 -7.617 35.912 1.00 94.06 473 LYS A N 1
ATOM 3876 C CA . LYS A 1 473 ? 12.762 -6.318 36.605 1.00 94.06 473 LYS A CA 1
ATOM 3877 C C . LYS A 1 473 ? 13.505 -5.283 35.761 1.00 94.06 473 LYS A C 1
ATOM 3879 O O . LYS A 1 473 ? 13.011 -4.168 35.617 1.00 94.06 473 LYS A O 1
ATOM 3884 N N . ALA A 1 474 ? 14.642 -5.651 35.168 1.00 94.31 474 ALA A N 1
ATOM 3885 C CA . ALA A 1 474 ? 15.418 -4.760 34.306 1.00 94.31 474 ALA A CA 1
ATOM 3886 C C . ALA A 1 474 ? 14.632 -4.348 33.049 1.00 94.31 474 ALA A C 1
ATOM 3888 O O . ALA A 1 474 ? 14.637 -3.176 32.665 1.00 94.31 474 ALA A O 1
ATOM 3889 N N . LEU A 1 475 ? 13.898 -5.286 32.436 1.00 95.44 475 LEU A N 1
ATOM 3890 C CA . LEU A 1 475 ? 13.002 -4.995 31.314 1.00 95.44 475 LEU A CA 1
ATOM 3891 C C . LEU A 1 475 ? 11.912 -3.993 31.716 1.00 95.44 475 LEU A C 1
ATOM 3893 O O . LEU A 1 475 ? 11.707 -2.999 31.015 1.00 95.44 475 LEU A O 1
ATOM 3897 N N . VAL A 1 476 ? 11.235 -4.220 32.846 1.00 95.25 476 VAL A N 1
ATOM 3898 C CA . VAL A 1 476 ? 10.189 -3.309 33.329 1.00 95.25 476 VAL A CA 1
ATOM 3899 C C . VAL A 1 476 ? 10.765 -1.934 33.669 1.00 95.25 476 VAL A C 1
ATOM 3901 O O . VAL A 1 476 ? 10.193 -0.933 33.252 1.00 95.25 476 VAL A O 1
ATOM 3904 N N . GLN A 1 477 ? 11.912 -1.856 34.344 1.00 95.44 477 GLN A N 1
ATOM 3905 C CA . GLN A 1 477 ? 12.563 -0.582 34.663 1.00 95.44 477 GLN A CA 1
ATOM 3906 C C . GLN A 1 477 ? 12.909 0.214 33.399 1.00 95.44 477 GLN A C 1
ATOM 3908 O O . GLN A 1 477 ? 12.621 1.409 33.318 1.00 95.44 477 GLN A O 1
ATOM 3913 N N . LYS A 1 478 ? 13.466 -0.454 32.381 1.00 95.44 478 LYS A N 1
ATOM 3914 C CA . LYS A 1 478 ? 13.735 0.174 31.085 1.00 95.44 478 LYS A CA 1
ATOM 3915 C C . LYS A 1 478 ? 12.448 0.698 30.452 1.00 95.44 478 LYS A C 1
ATOM 3917 O O . LYS A 1 478 ? 12.424 1.821 29.965 1.00 95.44 478 LYS A O 1
ATOM 3922 N N . PHE A 1 479 ? 11.369 -0.084 30.498 1.00 96.62 479 PHE A N 1
ATOM 3923 C CA . PHE A 1 479 ? 10.061 0.352 30.016 1.00 96.62 479 PHE A CA 1
ATOM 3924 C C . PHE A 1 479 ? 9.575 1.609 30.739 1.00 96.62 479 PHE A C 1
ATOM 3926 O O . PHE A 1 479 ? 9.240 2.581 30.068 1.00 96.62 479 PHE A O 1
ATOM 3933 N N . THR A 1 480 ? 9.583 1.631 32.076 1.00 96.06 480 THR A N 1
ATOM 3934 C CA . THR A 1 480 ? 9.075 2.782 32.838 1.00 96.06 480 THR A CA 1
ATOM 3935 C C . THR A 1 480 ? 9.887 4.051 32.573 1.00 96.06 480 THR A C 1
ATOM 3937 O O . THR A 1 480 ? 9.308 5.123 32.427 1.00 96.06 480 THR A O 1
ATOM 3940 N N . GLN A 1 481 ? 11.212 3.923 32.436 1.00 95.44 481 GLN A N 1
ATOM 3941 C CA . GLN A 1 481 ? 12.101 5.034 32.074 1.00 95.44 481 GLN A CA 1
ATOM 3942 C C . GLN A 1 481 ? 11.836 5.550 30.654 1.00 95.44 481 GLN A C 1
ATOM 3944 O O . GLN A 1 481 ? 11.789 6.759 30.432 1.00 95.44 481 GLN A O 1
ATOM 3949 N N . THR A 1 482 ? 11.626 4.654 29.684 1.00 96.06 482 THR A N 1
ATOM 3950 C CA . THR A 1 482 ? 11.286 5.054 28.312 1.00 96.06 482 THR A CA 1
ATOM 3951 C C . THR A 1 482 ? 9.937 5.776 28.258 1.00 96.06 482 THR A C 1
ATOM 3953 O O . THR A 1 482 ? 9.816 6.764 27.538 1.00 96.06 482 THR A O 1
ATOM 3956 N N . ILE A 1 483 ? 8.936 5.355 29.046 1.00 96.25 483 ILE A N 1
ATOM 3957 C CA . ILE A 1 483 ? 7.658 6.085 29.137 1.00 96.25 483 ILE A CA 1
ATOM 3958 C C . ILE A 1 483 ? 7.880 7.525 29.592 1.00 96.25 483 ILE A C 1
ATOM 3960 O O . ILE A 1 483 ? 7.388 8.448 28.944 1.00 96.25 483 ILE A O 1
ATOM 3964 N N . GLU A 1 484 ? 8.640 7.712 30.670 1.00 93.94 484 GLU A N 1
ATOM 3965 C CA . GLU A 1 484 ? 8.908 9.028 31.249 1.00 93.94 484 GLU A CA 1
ATOM 3966 C C . GLU A 1 484 ? 9.676 9.938 30.279 1.00 93.94 484 GLU A C 1
ATOM 3968 O O . GLU A 1 484 ? 9.323 11.106 30.127 1.00 93.94 484 GLU A O 1
ATOM 3973 N N . LYS A 1 485 ? 10.672 9.396 29.568 1.00 94.12 485 LYS A N 1
ATOM 3974 C CA . LYS A 1 485 ? 11.532 10.171 28.664 1.00 94.12 485 LYS A CA 1
ATOM 3975 C C . LYS A 1 485 ? 10.882 10.501 27.317 1.00 94.12 485 LYS A C 1
ATOM 3977 O O . LYS A 1 485 ? 11.069 11.607 26.813 1.00 94.12 485 LYS A O 1
ATOM 3982 N N . GLU A 1 486 ? 10.170 9.547 26.718 1.00 94.00 486 GLU A N 1
ATOM 3983 C CA . GLU A 1 486 ? 9.752 9.622 25.308 1.00 94.00 486 GLU A CA 1
ATOM 3984 C C . GLU A 1 486 ? 8.235 9.775 25.132 1.00 94.00 486 GLU A C 1
ATOM 3986 O O . GLU A 1 486 ? 7.784 10.449 24.210 1.00 94.00 486 GLU A O 1
ATOM 3991 N N . PHE A 1 487 ? 7.425 9.167 26.006 1.00 95.25 487 PHE A N 1
ATOM 3992 C CA . PHE A 1 487 ? 5.970 9.086 25.808 1.00 95.25 487 PHE A CA 1
ATOM 3993 C C . PHE A 1 487 ? 5.163 10.043 26.688 1.00 95.25 487 PHE A C 1
ATOM 3995 O O . PHE A 1 487 ? 4.000 10.288 26.379 1.00 95.25 487 PHE A O 1
ATOM 4002 N N . LEU A 1 488 ? 5.733 10.606 27.758 1.00 94.75 488 LEU A N 1
ATOM 4003 C CA . LEU A 1 488 ? 5.098 11.696 28.518 1.00 94.75 488 LEU A CA 1
ATOM 4004 C C . LEU A 1 488 ? 5.385 13.080 27.923 1.00 94.75 488 LEU A C 1
ATOM 4006 O O . LEU A 1 488 ? 4.609 14.014 28.131 1.00 94.75 488 LEU A O 1
ATOM 4010 N N . THR A 1 489 ? 6.459 13.201 27.148 1.00 92.81 489 THR A N 1
ATOM 4011 C CA . THR A 1 489 ? 6.982 14.462 26.603 1.00 92.81 489 THR A CA 1
ATOM 4012 C C . THR A 1 489 ? 6.474 14.783 25.195 1.00 92.81 489 THR A C 1
ATOM 4014 O O . THR A 1 489 ? 6.813 15.834 24.661 1.00 92.81 489 THR A O 1
ATOM 4017 N N . PHE A 1 490 ? 5.632 13.929 24.595 1.00 93.12 490 PHE A N 1
ATOM 4018 C CA . PHE A 1 490 ? 5.131 14.157 23.236 1.00 93.12 490 PHE A CA 1
ATOM 4019 C C . PHE A 1 490 ? 4.326 15.462 23.110 1.00 93.12 490 PHE A C 1
ATOM 4021 O O . PHE A 1 490 ? 3.633 15.890 24.046 1.00 93.12 490 PHE A O 1
ATOM 4028 N N . ASN A 1 491 ? 4.406 16.065 21.923 1.00 93.12 491 ASN A N 1
ATOM 4029 C CA . ASN A 1 491 ? 3.710 17.295 21.572 1.00 93.12 491 ASN A CA 1
ATOM 4030 C C . ASN A 1 491 ? 2.189 17.071 21.539 1.00 93.12 491 ASN A C 1
ATOM 4032 O O . ASN A 1 491 ? 1.697 16.176 20.853 1.00 93.12 491 ASN A O 1
ATOM 4036 N N . ASN A 1 492 ? 1.428 17.898 22.258 1.00 92.56 492 ASN A N 1
ATOM 4037 C CA . ASN A 1 492 ? -0.030 17.777 22.318 1.00 92.56 492 ASN A CA 1
ATOM 4038 C C . ASN A 1 492 ? -0.718 18.063 20.976 1.00 92.56 492 ASN A C 1
ATOM 4040 O O . ASN A 1 492 ? -1.800 17.533 20.712 1.00 92.56 492 ASN A O 1
ATOM 4044 N N . SER A 1 493 ? -0.081 18.874 20.130 1.00 89.75 493 SER A N 1
ATOM 4045 C CA . SER A 1 493 ? -0.556 19.193 18.783 1.00 89.75 493 SER A CA 1
ATOM 4046 C C . SER A 1 493 ? -0.350 18.048 17.793 1.00 89.75 493 SER A C 1
ATOM 4048 O O . SER A 1 493 ? -0.819 18.145 16.661 1.00 89.75 493 SER A O 1
ATOM 4050 N N . GLU A 1 494 ? 0.315 16.966 18.207 1.00 92.44 494 GLU A N 1
ATOM 4051 C CA . GLU A 1 494 ? 0.603 15.783 17.403 1.00 92.44 494 GLU A CA 1
ATOM 4052 C C . GLU A 1 494 ? -0.171 14.554 17.896 1.00 92.44 494 GLU A C 1
ATOM 4054 O O . GLU A 1 494 ? -0.649 14.460 19.033 1.00 92.44 494 GLU A O 1
ATOM 4059 N N . ARG A 1 495 ? -0.310 13.570 17.005 1.00 93.19 495 ARG A N 1
ATOM 4060 C CA . ARG A 1 495 ? -0.941 12.296 17.345 1.00 93.19 495 ARG A CA 1
ATOM 4061 C C . ARG A 1 495 ? 0.008 11.489 18.233 1.00 93.19 495 ARG A C 1
ATOM 4063 O O . ARG A 1 495 ? 1.183 11.359 17.906 1.00 93.19 495 ARG A O 1
ATOM 4070 N N . PHE A 1 496 ? -0.510 10.874 19.300 1.00 96.19 496 PHE A N 1
ATOM 4071 C CA . PHE A 1 496 ? 0.296 10.006 20.160 1.00 96.19 496 PHE A CA 1
ATOM 4072 C C . PHE A 1 496 ? 1.001 8.908 19.332 1.00 96.19 496 PHE A C 1
ATOM 4074 O O . PHE A 1 496 ? 0.323 8.235 18.538 1.00 96.19 496 PHE A O 1
ATOM 4081 N N . PRO A 1 497 ? 2.321 8.686 19.509 1.00 95.19 497 PRO A N 1
ATOM 4082 C CA . PRO A 1 497 ? 3.110 7.724 18.733 1.00 95.19 497 PRO A CA 1
ATOM 4083 C C . PRO A 1 497 ? 2.820 6.268 19.144 1.00 95.19 497 PRO A C 1
ATOM 4085 O O . PRO A 1 497 ? 3.667 5.528 19.644 1.00 95.19 497 PRO A O 1
ATOM 4088 N N . PHE A 1 498 ? 1.582 5.818 18.923 1.00 94.12 498 PHE A N 1
ATOM 4089 C CA . PHE A 1 498 ? 1.091 4.517 19.380 1.00 94.12 498 PHE A CA 1
ATOM 4090 C C . PHE A 1 498 ? 1.839 3.335 18.750 1.00 94.12 498 PHE A C 1
ATOM 4092 O O . PHE A 1 498 ? 2.001 2.301 19.390 1.00 94.12 498 PHE A O 1
ATOM 4099 N N . SER A 1 499 ? 2.322 3.471 17.511 1.00 90.44 499 SER A N 1
ATOM 4100 C CA . SER A 1 499 ? 3.124 2.425 16.859 1.00 90.44 499 SER A CA 1
ATOM 4101 C C . SER A 1 499 ? 4.426 2.162 17.620 1.00 90.44 499 SER A C 1
ATOM 4103 O O . SER A 1 499 ? 4.750 1.011 17.921 1.00 90.44 499 SER A O 1
ATOM 4105 N N . ASP A 1 500 ? 5.135 3.225 17.996 1.00 94.06 500 ASP A N 1
ATOM 4106 C CA . ASP A 1 500 ? 6.391 3.127 18.741 1.00 94.06 500 ASP A CA 1
ATOM 4107 C C . ASP A 1 500 ? 6.144 2.632 20.164 1.00 94.06 500 ASP A C 1
ATOM 4109 O O . ASP A 1 500 ? 6.856 1.749 20.647 1.00 94.06 500 ASP A O 1
ATOM 4113 N N . TYR A 1 501 ? 5.047 3.079 20.781 1.00 95.69 501 TYR A N 1
ATOM 4114 C CA . TYR A 1 501 ? 4.588 2.577 22.075 1.00 95.69 501 TYR A CA 1
ATOM 4115 C C . TYR A 1 501 ? 4.313 1.061 22.053 1.00 95.69 501 TYR A C 1
ATOM 4117 O O . TYR A 1 501 ? 4.748 0.317 22.935 1.00 95.69 501 TYR A O 1
ATOM 4125 N N . ILE A 1 502 ? 3.643 0.559 21.011 1.00 91.81 502 ILE A N 1
ATOM 4126 C CA . ILE A 1 502 ? 3.402 -0.880 20.833 1.00 91.81 502 ILE A CA 1
ATOM 4127 C C . ILE A 1 502 ? 4.708 -1.642 20.594 1.00 91.81 502 ILE A C 1
ATOM 4129 O O . ILE A 1 502 ? 4.865 -2.762 21.088 1.00 91.81 502 ILE A O 1
ATOM 4133 N N . ASN A 1 503 ? 5.654 -1.066 19.854 1.00 91.31 503 ASN A N 1
ATOM 4134 C CA . ASN A 1 503 ? 6.966 -1.676 19.655 1.00 91.31 503 ASN A CA 1
ATOM 4135 C C . ASN A 1 503 ? 7.749 -1.771 20.969 1.00 91.31 503 ASN A C 1
ATOM 4137 O O . ASN A 1 503 ? 8.386 -2.798 21.209 1.00 91.31 503 ASN A O 1
ATOM 4141 N N . LEU A 1 504 ? 7.652 -0.763 21.838 1.00 95.25 504 LEU A N 1
ATOM 4142 C CA . LEU A 1 504 ? 8.204 -0.810 23.189 1.00 95.25 504 LEU A CA 1
ATOM 4143 C C . LEU A 1 504 ? 7.560 -1.940 24.008 1.00 95.25 504 LEU A C 1
ATOM 4145 O O . LEU A 1 504 ? 8.275 -2.784 24.542 1.00 95.25 504 LEU A O 1
ATOM 4149 N N . ILE A 1 505 ? 6.224 -2.036 24.025 1.00 92.00 505 ILE A N 1
ATOM 4150 C CA . ILE A 1 505 ? 5.500 -3.136 24.692 1.00 92.00 505 ILE A CA 1
ATOM 4151 C C . ILE A 1 505 ? 5.992 -4.508 24.208 1.00 92.00 505 ILE A C 1
ATOM 4153 O O . ILE A 1 505 ? 6.228 -5.400 25.023 1.00 92.00 505 ILE A O 1
ATOM 4157 N N . LYS A 1 506 ? 6.169 -4.689 22.894 1.00 86.12 506 LYS A N 1
ATOM 4158 C CA . LYS A 1 506 ? 6.670 -5.945 22.313 1.00 86.12 506 LYS A CA 1
ATOM 4159 C C . LYS A 1 506 ? 8.113 -6.231 22.724 1.00 86.12 506 LYS A C 1
ATOM 4161 O O . LYS A 1 506 ? 8.413 -7.347 23.124 1.00 86.12 506 LYS A O 1
ATOM 4166 N N . LYS A 1 507 ? 9.006 -5.242 22.658 1.00 90.00 507 LYS A N 1
ATOM 4167 C CA . LYS A 1 507 ? 10.419 -5.411 23.041 1.00 90.00 507 LYS A CA 1
ATOM 4168 C C . LYS A 1 507 ? 10.598 -5.679 24.537 1.00 90.00 507 LYS A C 1
ATOM 4170 O O . LYS A 1 507 ? 11.588 -6.301 24.913 1.00 90.00 507 LYS A O 1
ATOM 4175 N N . THR A 1 508 ? 9.653 -5.240 25.364 1.00 91.81 508 THR A N 1
ATOM 4176 C CA . THR A 1 508 ? 9.689 -5.444 26.813 1.00 91.81 508 THR A CA 1
ATOM 4177 C C . THR A 1 508 ? 8.895 -6.677 27.230 1.00 91.81 508 THR A C 1
ATOM 4179 O O . THR A 1 508 ? 9.472 -7.705 27.569 1.00 91.81 508 THR A O 1
ATOM 4182 N N . PHE A 1 509 ? 7.563 -6.600 27.222 1.00 88.56 509 PHE A N 1
ATOM 4183 C CA . PHE A 1 509 ? 6.729 -7.569 27.931 1.00 88.56 509 PHE A CA 1
ATOM 4184 C C . PHE A 1 509 ? 6.643 -8.928 27.230 1.00 88.56 509 PHE A C 1
ATOM 4186 O O . PHE A 1 509 ? 6.449 -9.939 27.898 1.00 88.56 509 PHE A O 1
ATOM 4193 N N . PHE A 1 510 ? 6.830 -9.004 25.907 1.00 79.69 510 PHE A N 1
ATOM 4194 C CA . PHE A 1 510 ? 6.841 -10.307 25.220 1.00 79.69 510 PHE A CA 1
ATOM 4195 C C . PHE A 1 510 ? 8.102 -11.116 25.543 1.00 79.69 510 PHE A C 1
ATOM 4197 O O . PHE A 1 510 ? 8.034 -12.347 25.561 1.00 79.69 510 PHE A O 1
ATOM 4204 N N . ASN A 1 511 ? 9.198 -10.420 25.855 1.00 86.31 511 ASN A N 1
ATOM 4205 C CA . ASN A 1 511 ? 10.492 -10.992 26.219 1.00 86.31 511 ASN A CA 1
ATOM 4206 C C . ASN A 1 511 ? 10.613 -11.312 27.715 1.00 86.31 511 ASN A C 1
ATOM 4208 O O . ASN A 1 511 ? 11.664 -11.772 28.148 1.00 86.31 511 ASN A O 1
ATOM 4212 N N . MET A 1 512 ? 9.555 -11.084 28.500 1.00 84.50 512 MET A N 1
ATOM 4213 C CA . MET A 1 512 ? 9.542 -11.496 29.898 1.00 84.50 512 MET A CA 1
ATOM 4214 C C . MET A 1 512 ? 9.387 -13.013 30.037 1.00 84.50 512 MET A C 1
ATOM 4216 O O . MET A 1 512 ? 8.612 -13.651 29.306 1.00 84.50 512 MET A O 1
ATOM 4220 N N . ASN A 1 513 ? 10.057 -13.561 31.047 1.00 81.81 513 ASN A N 1
ATOM 4221 C CA . ASN A 1 513 ? 10.002 -14.980 31.392 1.00 81.81 513 ASN A CA 1
ATOM 4222 C C . ASN A 1 513 ? 8.773 -15.326 32.246 1.00 81.81 513 ASN A C 1
ATOM 4224 O O . ASN A 1 513 ? 8.272 -16.448 32.183 1.00 81.81 513 ASN A O 1
ATOM 4228 N N . THR A 1 514 ? 8.247 -14.373 33.022 1.00 79.00 514 THR A N 1
ATOM 4229 C CA . THR A 1 514 ? 7.065 -14.603 33.865 1.00 79.00 514 THR A CA 1
ATOM 4230 C C . THR A 1 514 ? 5.802 -14.963 33.070 1.00 79.00 514 THR A C 1
ATOM 4232 O O . THR A 1 514 ? 5.460 -14.346 32.056 1.00 79.00 514 THR A O 1
ATOM 4235 N N . GLN A 1 515 ? 5.013 -15.901 33.607 1.00 75.69 515 GLN A N 1
ATOM 4236 C CA . GLN A 1 515 ? 3.665 -16.202 33.110 1.00 75.69 515 GLN A CA 1
ATOM 4237 C C . GLN A 1 515 ? 2.697 -15.014 33.280 1.00 75.69 515 GLN A C 1
ATOM 4239 O O . GLN A 1 515 ? 1.677 -14.935 32.597 1.00 75.69 515 GLN A O 1
ATOM 4244 N N . LYS A 1 516 ? 3.020 -14.045 34.152 1.00 80.12 516 LYS A N 1
ATOM 4245 C CA . LYS A 1 516 ? 2.190 -12.855 34.411 1.00 80.12 516 LYS A CA 1
ATOM 4246 C C . LYS A 1 516 ? 2.331 -11.755 33.352 1.00 80.12 516 LYS A C 1
ATOM 4248 O O . LYS A 1 516 ? 1.647 -10.737 33.448 1.00 80.12 516 LYS A O 1
ATOM 4253 N N . LYS A 1 517 ? 3.160 -11.941 32.317 1.00 81.12 517 LYS A N 1
ATOM 4254 C CA . LYS A 1 517 ? 3.424 -10.926 31.279 1.00 81.12 517 LYS A CA 1
ATOM 4255 C C . LYS A 1 517 ? 2.175 -10.410 30.563 1.00 81.12 517 LYS A C 1
ATOM 4257 O O . LYS A 1 517 ? 2.106 -9.235 30.216 1.00 81.12 517 LYS A O 1
ATOM 4262 N N . PHE A 1 518 ? 1.149 -11.247 30.406 1.00 74.62 518 PHE A N 1
ATOM 4263 C CA . PHE A 1 518 ? -0.118 -10.836 29.794 1.00 74.62 518 PHE A CA 1
ATOM 4264 C C . PHE A 1 518 ? -0.869 -9.780 30.611 1.00 74.62 518 PHE A C 1
ATOM 4266 O O . PHE A 1 518 ? -1.530 -8.927 30.024 1.00 74.62 518 PHE A O 1
ATOM 4273 N N . HIS A 1 519 ? -0.716 -9.772 31.939 1.00 82.12 519 HIS A N 1
ATOM 4274 C CA . HIS A 1 519 ? -1.303 -8.732 32.781 1.00 82.12 519 HIS A CA 1
ATOM 4275 C C . HIS A 1 519 ? -0.627 -7.376 32.531 1.00 82.12 519 HIS A C 1
ATOM 4277 O O . HIS A 1 519 ? -1.316 -6.372 32.369 1.00 82.12 519 HIS A O 1
ATOM 4283 N N . PHE A 1 520 ? 0.705 -7.350 32.397 1.00 85.31 520 PHE A N 1
ATOM 4284 C CA . PHE A 1 520 ? 1.443 -6.135 32.028 1.00 85.31 520 PHE A CA 1
ATOM 4285 C C . PHE A 1 520 ? 1.054 -5.630 30.634 1.00 85.31 520 PHE A C 1
ATOM 4287 O O . PHE A 1 520 ? 0.802 -4.440 30.461 1.00 85.31 520 PHE A O 1
ATOM 4294 N N . ILE A 1 521 ? 0.948 -6.535 29.652 1.00 82.19 521 ILE A N 1
ATOM 4295 C CA . ILE A 1 521 ? 0.534 -6.189 28.284 1.00 82.19 521 ILE A CA 1
ATOM 4296 C C . ILE A 1 521 ? -0.871 -5.584 28.281 1.00 82.19 521 ILE A C 1
ATOM 4298 O O . ILE A 1 521 ? -1.065 -4.529 27.683 1.00 82.19 521 ILE A O 1
ATOM 4302 N N . SER A 1 522 ? -1.834 -6.229 28.943 1.00 80.75 522 SER A N 1
ATOM 4303 C CA . SER A 1 522 ? -3.219 -5.753 29.013 1.00 80.75 522 SER A CA 1
ATOM 4304 C C . SER A 1 522 ? -3.302 -4.368 29.662 1.00 80.75 522 SER A C 1
ATOM 4306 O O . SER A 1 522 ? -3.867 -3.446 29.071 1.00 80.75 522 SER A O 1
ATOM 4308 N N . LEU A 1 523 ? -2.638 -4.186 30.809 1.00 86.06 523 LEU A N 1
ATOM 4309 C CA . LEU A 1 523 ? -2.582 -2.914 31.528 1.00 86.06 523 LEU A CA 1
ATOM 4310 C C . LEU A 1 523 ? -1.977 -1.785 30.678 1.00 86.06 523 LEU A C 1
ATOM 4312 O O . LEU A 1 523 ? -2.567 -0.711 30.572 1.00 86.06 523 LEU A O 1
ATOM 4316 N N . ALA A 1 524 ? -0.824 -2.024 30.047 1.00 89.38 524 ALA A N 1
ATOM 4317 C CA . ALA A 1 524 ? -0.141 -1.012 29.246 1.00 89.38 524 ALA A CA 1
ATOM 4318 C C . ALA A 1 524 ? -0.900 -0.674 27.952 1.00 89.38 524 ALA A C 1
ATOM 4320 O O . ALA A 1 524 ? -0.930 0.475 27.520 1.00 89.38 524 ALA A O 1
ATOM 4321 N N . LYS A 1 525 ? -1.525 -1.666 27.316 1.00 87.25 525 LYS A N 1
ATOM 4322 C CA . LYS A 1 525 ? -2.049 -1.525 25.956 1.00 87.25 525 LYS A CA 1
ATOM 4323 C C . LYS A 1 525 ? -3.491 -1.037 25.899 1.00 87.25 525 LYS A C 1
ATOM 4325 O O . LYS A 1 525 ? -3.767 -0.111 25.140 1.00 87.25 525 LYS A O 1
ATOM 4330 N N . GLU A 1 526 ? -4.414 -1.679 26.615 1.00 82.62 526 GLU A N 1
ATOM 4331 C CA . GLU A 1 526 ? -5.842 -1.604 26.266 1.00 82.62 526 GLU A CA 1
ATOM 4332 C C . GLU A 1 526 ? -6.423 -0.203 26.493 1.00 82.62 526 GLU A C 1
ATOM 4334 O O . GLU A 1 526 ? -6.962 0.413 25.570 1.00 82.62 526 GLU A O 1
ATOM 4339 N N . ASN A 1 527 ? -6.212 0.375 27.677 1.00 83.25 527 ASN A N 1
ATOM 4340 C CA . ASN A 1 527 ? -6.741 1.705 27.988 1.00 83.25 527 ASN A CA 1
ATOM 4341 C C . ASN A 1 527 ? -6.087 2.800 27.123 1.00 83.25 527 ASN A C 1
ATOM 4343 O O . ASN A 1 527 ? -6.760 3.742 26.695 1.00 83.25 527 ASN A O 1
ATOM 4347 N N . ILE A 1 528 ? -4.787 2.668 26.828 1.00 91.56 528 ILE A N 1
ATOM 4348 C CA . ILE A 1 528 ? -4.058 3.611 25.966 1.00 91.56 528 ILE A CA 1
ATOM 4349 C C . ILE A 1 528 ? -4.573 3.520 24.530 1.00 91.56 528 ILE A C 1
ATOM 4351 O O . ILE A 1 528 ? -4.827 4.555 23.916 1.00 91.56 528 ILE A O 1
ATOM 4355 N N . LYS A 1 529 ? -4.801 2.306 24.009 1.00 88.19 529 LYS A N 1
ATOM 4356 C CA . LYS A 1 529 ? -5.380 2.079 22.676 1.00 88.19 529 LYS A CA 1
ATOM 4357 C C . LYS A 1 529 ? -6.726 2.786 22.542 1.00 88.19 529 LYS A C 1
ATOM 4359 O O . LYS A 1 529 ? -6.944 3.485 21.556 1.00 88.19 529 LYS A O 1
ATOM 4364 N N . LEU A 1 530 ? -7.606 2.655 23.536 1.00 84.94 530 LEU A N 1
ATOM 4365 C CA . LEU A 1 530 ? -8.916 3.310 23.522 1.00 84.94 530 LEU A CA 1
ATOM 4366 C C . LEU A 1 530 ? -8.795 4.839 23.455 1.00 84.94 530 LEU A C 1
ATOM 4368 O O . LEU A 1 530 ? -9.456 5.470 22.630 1.00 84.94 530 LEU A O 1
ATOM 4372 N N . LYS A 1 531 ? -7.918 5.442 24.269 1.00 90.12 531 LYS A N 1
ATOM 4373 C CA . LYS A 1 531 ? -7.686 6.897 24.242 1.00 90.12 531 LYS A CA 1
ATOM 4374 C C . LYS A 1 531 ? -7.034 7.364 22.943 1.00 90.12 531 LYS A C 1
ATOM 4376 O O . LYS A 1 531 ? -7.443 8.390 22.404 1.00 90.12 531 LYS A O 1
ATOM 4381 N N . TYR A 1 532 ? -6.077 6.602 22.424 1.00 91.94 532 TYR A N 1
ATOM 4382 C CA . TYR A 1 532 ? -5.430 6.861 21.141 1.00 91.94 532 TYR A CA 1
ATOM 4383 C C . TYR A 1 532 ? -6.430 6.853 19.980 1.00 91.94 532 TYR A C 1
ATOM 4385 O O . TYR A 1 532 ? -6.382 7.737 19.126 1.00 91.94 532 TYR A O 1
ATOM 4393 N N . LEU A 1 533 ? -7.356 5.889 19.946 1.00 87.94 533 LEU A N 1
ATOM 4394 C CA . LEU A 1 533 ? -8.373 5.809 18.895 1.00 87.94 533 LEU A CA 1
ATOM 4395 C C . LEU A 1 533 ? -9.301 7.028 18.919 1.00 87.94 533 LEU A C 1
ATOM 4397 O O . LEU A 1 533 ? -9.571 7.595 17.864 1.00 87.94 533 LEU A O 1
ATOM 4401 N N . SER A 1 534 ? -9.716 7.487 20.104 1.00 89.62 534 SER A N 1
ATOM 4402 C CA . SER A 1 534 ? -10.485 8.731 20.234 1.00 89.62 534 SER A CA 1
ATOM 4403 C C . SER A 1 534 ? -9.673 9.971 19.852 1.00 89.62 534 SER A C 1
ATOM 4405 O O . SER A 1 534 ? -10.194 10.839 19.158 1.00 89.62 534 SER A O 1
ATOM 4407 N N . GLN A 1 535 ? -8.399 10.059 20.256 1.00 93.12 535 GLN A N 1
ATOM 4408 C CA . GLN A 1 535 ? -7.519 11.168 19.870 1.00 93.12 535 GLN A CA 1
ATOM 4409 C C . GLN A 1 535 ? -7.319 11.206 18.350 1.00 93.12 535 GLN A C 1
ATOM 4411 O O . GLN A 1 535 ? -7.352 12.276 17.756 1.00 93.12 535 GLN A O 1
ATOM 4416 N N . SER A 1 536 ? -7.157 10.047 17.708 1.00 91.56 536 SER A N 1
ATOM 4417 C CA . SER A 1 536 ? -6.893 9.939 16.268 1.00 91.56 536 SER A CA 1
ATOM 4418 C C . SER A 1 536 ? -7.985 10.571 15.403 1.00 91.56 536 SER A C 1
ATOM 4420 O O . SER A 1 536 ? -7.687 10.998 14.289 1.00 91.56 536 SER A O 1
ATOM 4422 N N . LEU A 1 537 ? -9.217 10.688 15.917 1.00 92.06 537 LEU A N 1
ATOM 4423 C CA . LEU A 1 537 ? -10.313 11.385 15.239 1.00 92.06 537 LEU A CA 1
ATOM 4424 C C . LEU A 1 537 ? -10.017 12.874 15.021 1.00 92.06 537 LEU A C 1
ATOM 4426 O O . LEU A 1 537 ? -10.438 13.416 14.008 1.00 92.06 537 LEU A O 1
ATOM 4430 N N . LEU A 1 538 ? -9.258 13.506 15.925 1.00 94.69 538 LEU A N 1
ATOM 4431 C CA . LEU A 1 538 ? -8.883 14.929 15.886 1.00 94.69 538 LEU A CA 1
ATOM 4432 C C . LEU A 1 538 ? -7.772 15.250 14.873 1.00 94.69 538 LEU A C 1
ATOM 4434 O O . LEU A 1 538 ? -7.301 16.382 14.796 1.00 94.69 538 LEU A O 1
ATOM 4438 N N . PHE A 1 539 ? -7.336 14.245 14.116 1.00 93.00 539 PHE A N 1
ATOM 4439 C CA . PHE A 1 539 ? -6.286 14.346 13.109 1.00 93.00 539 PHE A CA 1
ATOM 4440 C C . PHE A 1 539 ? -6.814 13.826 11.763 1.00 93.00 539 PHE A C 1
ATOM 4442 O O . PHE A 1 539 ? -6.363 12.762 11.315 1.00 93.00 539 PHE A O 1
ATOM 4449 N N . PRO A 1 540 ? -7.812 14.504 11.155 1.00 88.12 540 PRO A N 1
ATOM 4450 C CA . PRO A 1 540 ? -8.324 14.143 9.836 1.00 88.12 540 PRO A CA 1
ATOM 4451 C C . PRO A 1 540 ? -7.244 14.315 8.757 1.00 88.12 540 PRO A C 1
ATOM 4453 O O . PRO A 1 540 ? -6.300 15.082 8.927 1.00 88.12 540 PRO A O 1
ATOM 4456 N N . SER A 1 541 ? -7.368 13.593 7.640 1.00 84.38 541 SER A N 1
ATOM 4457 C CA . SER A 1 541 ? -6.452 13.752 6.501 1.00 84.38 541 SER A CA 1
ATOM 4458 C C . SER A 1 541 ? -6.602 15.129 5.853 1.00 84.38 541 SER A C 1
ATOM 4460 O O . SER A 1 541 ? -7.731 15.614 5.727 1.00 84.38 541 SER A O 1
ATOM 4462 N N . GLU A 1 542 ? -5.501 15.689 5.354 1.00 81.12 542 GLU A N 1
ATOM 4463 C CA . GLU A 1 542 ? -5.472 16.967 4.624 1.00 81.12 542 GLU A CA 1
ATOM 4464 C C . GLU A 1 542 ? -6.465 16.973 3.457 1.00 81.12 542 GLU A C 1
ATOM 4466 O O . GLU A 1 542 ? -7.366 17.801 3.440 1.00 81.12 542 GLU A O 1
ATOM 4471 N N . THR A 1 543 ? -6.449 15.944 2.605 1.00 78.69 543 THR A N 1
ATOM 4472 C CA . THR A 1 543 ? -7.367 15.818 1.454 1.00 78.69 543 THR A CA 1
ATOM 4473 C C . THR A 1 543 ? -8.850 15.882 1.837 1.00 78.69 543 THR A C 1
ATOM 4475 O O . THR A 1 543 ? -9.670 16.470 1.136 1.00 78.69 543 THR A O 1
ATOM 4478 N N . ALA A 1 544 ? -9.232 15.263 2.959 1.00 77.25 544 ALA A N 1
ATOM 4479 C CA . ALA A 1 544 ? -10.615 15.330 3.435 1.00 77.25 544 ALA A CA 1
ATOM 4480 C C . ALA A 1 544 ? -10.948 16.728 3.976 1.00 77.25 544 ALA A C 1
ATOM 4482 O O . ALA A 1 544 ? -12.055 17.217 3.758 1.00 77.25 544 ALA A O 1
ATOM 4483 N N . SER A 1 545 ? -9.980 17.350 4.660 1.00 79.94 545 SER A N 1
ATOM 4484 C CA . SER A 1 545 ? -10.082 18.695 5.240 1.00 79.94 545 SER A CA 1
ATOM 4485 C C . SER A 1 545 ? -10.263 19.754 4.164 1.00 79.94 545 SER A C 1
ATOM 4487 O O . SER A 1 545 ? -11.139 20.599 4.305 1.00 79.94 545 SER A O 1
ATOM 4489 N N . GLU A 1 546 ? -9.523 19.647 3.063 1.00 78.81 546 GLU A N 1
ATOM 4490 C CA . GLU A 1 546 ? -9.664 20.498 1.880 1.00 78.81 546 GLU A CA 1
ATOM 4491 C C . GLU A 1 546 ? -11.046 20.342 1.239 1.00 78.81 546 GLU A C 1
ATOM 4493 O O . GLU A 1 546 ? -11.715 21.333 0.959 1.00 78.81 546 GLU A O 1
ATOM 4498 N N . LYS A 1 547 ? -11.527 19.099 1.077 1.00 82.12 547 LYS A N 1
ATOM 4499 C CA . LYS A 1 547 ? -12.818 18.826 0.427 1.00 82.12 547 LYS A CA 1
ATOM 4500 C C . LYS A 1 547 ? -14.015 19.451 1.153 1.00 82.12 547 LYS A C 1
ATOM 4502 O O . LYS A 1 547 ? -14.977 19.840 0.499 1.00 82.12 547 LYS A O 1
ATOM 4507 N N . LEU A 1 548 ? -13.993 19.492 2.486 1.00 83.12 548 LEU A N 1
ATOM 4508 C CA . LEU A 1 548 ? -15.095 20.039 3.292 1.00 83.12 548 LEU A CA 1
ATOM 4509 C C . LEU A 1 548 ? -14.819 21.438 3.853 1.00 83.12 548 LEU A C 1
ATOM 4511 O O . LEU A 1 548 ? -15.708 22.009 4.484 1.00 83.12 548 LEU A O 1
ATOM 4515 N N . ASN A 1 549 ? -13.606 21.962 3.661 1.00 86.94 549 ASN A N 1
ATOM 4516 C CA . ASN A 1 549 ? -13.120 23.213 4.244 1.00 86.94 549 ASN A CA 1
ATOM 4517 C C . ASN A 1 549 ? -13.429 23.359 5.756 1.00 86.94 549 ASN A C 1
ATOM 4519 O O . ASN A 1 549 ? -13.732 24.445 6.240 1.00 86.94 549 ASN A O 1
ATOM 4523 N N . SER A 1 550 ? -13.435 22.246 6.500 1.00 91.12 550 SER A N 1
ATOM 4524 C CA . SER A 1 550 ? -13.704 22.213 7.945 1.00 91.12 550 SER A CA 1
ATOM 4525 C C . SER A 1 550 ? -13.238 20.890 8.546 1.00 91.12 550 SER A C 1
ATOM 4527 O O . SER A 1 550 ? -13.717 19.805 8.194 1.00 91.12 550 SER A O 1
ATOM 4529 N N . GLN A 1 551 ? -12.318 20.970 9.506 1.00 93.00 551 GLN A N 1
ATOM 4530 C CA . GLN A 1 551 ? -11.840 19.793 10.236 1.00 93.00 551 GLN A CA 1
ATOM 4531 C C . GLN A 1 551 ? -12.883 19.304 11.248 1.00 93.00 551 GLN A C 1
ATOM 4533 O O . GLN A 1 551 ? -13.013 18.097 11.469 1.00 93.00 551 GLN A O 1
ATOM 4538 N N . ILE A 1 552 ? -13.673 20.217 11.823 1.00 95.06 552 ILE A N 1
ATOM 4539 C CA . ILE A 1 552 ? -14.706 19.875 12.805 1.00 95.06 552 ILE A CA 1
ATOM 4540 C C . ILE A 1 552 ? -15.849 19.087 12.159 1.00 95.06 552 ILE A C 1
ATOM 4542 O O . ILE A 1 552 ? -16.296 18.096 12.742 1.00 95.06 552 ILE A O 1
ATOM 4546 N N . LYS A 1 553 ? -16.267 19.433 10.932 1.00 95.31 553 LYS A N 1
ATOM 4547 C CA . LYS A 1 553 ? -17.260 18.641 10.181 1.00 95.31 553 LYS A CA 1
ATOM 4548 C C . LYS A 1 553 ? -16.797 17.198 9.966 1.00 95.31 553 LYS A C 1
ATOM 4550 O O . LYS A 1 553 ? -17.572 16.264 10.164 1.00 95.31 553 LYS A O 1
ATOM 4555 N N . ILE A 1 554 ? -15.518 16.988 9.655 1.00 93.69 554 ILE A N 1
ATOM 4556 C CA . ILE A 1 554 ? -14.949 15.640 9.477 1.00 93.69 554 ILE A CA 1
ATOM 4557 C C . ILE A 1 554 ? -14.906 14.876 10.799 1.00 93.69 554 ILE A C 1
ATOM 4559 O O . ILE A 1 554 ? -15.237 13.690 10.843 1.00 93.69 554 ILE A O 1
ATOM 4563 N N . ILE A 1 555 ? -14.515 15.540 11.889 1.00 95.06 555 ILE A N 1
ATOM 4564 C CA . ILE A 1 555 ? -14.530 14.944 13.230 1.00 95.06 555 ILE A CA 1
ATOM 4565 C C . ILE A 1 555 ? -15.955 14.511 13.595 1.00 95.06 555 ILE A C 1
ATOM 4567 O O . ILE A 1 555 ? -16.147 13.381 14.047 1.00 95.06 555 ILE A O 1
ATOM 4571 N N . ALA A 1 556 ? -16.954 15.359 13.341 1.00 95.81 556 ALA A N 1
ATOM 4572 C CA . ALA A 1 556 ? -18.360 15.047 13.572 1.00 95.81 556 ALA A CA 1
ATOM 4573 C C . ALA A 1 556 ? -18.824 13.836 12.744 1.00 95.81 556 ALA A C 1
ATOM 4575 O O . ALA A 1 556 ? -19.382 12.891 13.303 1.00 95.81 556 ALA A O 1
ATOM 4576 N N . GLN A 1 557 ? -18.512 13.801 11.444 1.00 94.44 557 GLN A N 1
ATOM 4577 C CA . GLN A 1 557 ? -18.797 12.644 10.588 1.00 94.44 557 GLN A CA 1
ATOM 4578 C C . GLN A 1 557 ? -18.143 11.367 11.132 1.00 94.44 557 GLN A C 1
ATOM 4580 O O . GLN A 1 557 ? -18.798 10.332 11.249 1.00 94.44 557 GLN A O 1
ATOM 4585 N N . ASN A 1 558 ? -16.874 11.431 11.542 1.00 92.44 558 ASN A N 1
ATOM 4586 C CA . ASN A 1 558 ? -16.152 10.279 12.078 1.00 92.44 558 ASN A CA 1
ATOM 4587 C C . ASN A 1 558 ? -16.711 9.775 13.420 1.00 92.44 558 ASN A C 1
ATOM 4589 O O . ASN A 1 558 ? -16.689 8.567 13.663 1.00 92.44 558 ASN A O 1
ATOM 4593 N N . LEU A 1 559 ? -17.235 10.662 14.273 1.00 94.06 559 LEU A N 1
ATOM 4594 C CA . LEU A 1 559 ? -17.922 10.276 15.512 1.00 94.06 559 LEU A CA 1
ATOM 4595 C C . LEU A 1 559 ? -19.179 9.444 15.223 1.00 94.06 559 LEU A C 1
ATOM 4597 O O . LEU A 1 559 ? -19.384 8.413 15.869 1.00 94.06 559 LEU A O 1
ATOM 4601 N N . ILE A 1 560 ? -19.977 9.856 14.233 1.00 94.56 560 ILE A N 1
ATOM 4602 C CA . ILE A 1 560 ? -21.183 9.138 13.790 1.00 94.56 560 ILE A CA 1
ATOM 4603 C C . ILE A 1 560 ? -20.824 7.820 13.095 1.00 94.56 560 ILE A C 1
ATOM 4605 O O . ILE A 1 560 ? -21.452 6.789 13.338 1.00 94.56 560 ILE A O 1
ATOM 4609 N N . ASN A 1 561 ? -19.764 7.817 12.284 1.00 91.69 561 ASN A N 1
ATOM 4610 C CA . ASN A 1 561 ? -19.292 6.647 11.539 1.00 91.69 561 ASN A CA 1
ATOM 4611 C C . ASN A 1 561 ? -19.012 5.426 12.429 1.00 91.69 561 ASN A C 1
ATOM 4613 O O . ASN A 1 561 ? -19.122 4.290 11.974 1.00 91.69 561 ASN A O 1
ATOM 4617 N N . GLY A 1 562 ? -18.654 5.642 13.699 1.00 88.88 562 GLY A N 1
ATOM 4618 C CA . GLY A 1 562 ? -18.431 4.559 14.656 1.00 88.88 562 GLY A CA 1
ATOM 4619 C C . GLY A 1 562 ? -19.684 3.726 14.958 1.00 88.88 562 GLY A C 1
ATOM 4620 O O . GLY A 1 562 ? -19.568 2.572 15.370 1.00 88.88 562 GLY A O 1
ATOM 4621 N N . GLY A 1 563 ? -20.881 4.287 14.747 1.00 91.50 563 GLY A N 1
ATOM 4622 C CA . GLY A 1 563 ? -22.171 3.602 14.864 1.00 91.50 563 GLY A CA 1
ATOM 4623 C C . GLY A 1 563 ? -22.636 2.867 13.605 1.00 91.50 563 GLY A C 1
ATOM 4624 O O . GLY A 1 563 ? -23.650 2.180 13.670 1.00 91.50 563 GLY A O 1
ATOM 4625 N N . LEU A 1 564 ? -21.918 2.987 12.485 1.00 94.25 564 LEU A N 1
ATOM 4626 C CA . LEU A 1 564 ? -22.287 2.346 11.222 1.00 94.25 564 LEU A CA 1
ATOM 4627 C C . LEU A 1 564 ? -22.362 0.821 11.385 1.00 94.25 564 LEU A C 1
ATOM 4629 O O . LEU A 1 564 ? -21.435 0.215 11.930 1.00 94.25 564 LEU A O 1
ATOM 4633 N N . ALA A 1 565 ? -23.444 0.221 10.892 1.00 93.81 565 ALA A N 1
ATOM 4634 C CA . ALA A 1 565 ? -23.601 -1.220 10.783 1.00 93.81 565 ALA A CA 1
ATOM 4635 C C . ALA A 1 565 ? -22.523 -1.789 9.851 1.00 93.81 565 ALA A C 1
ATOM 4637 O O . ALA A 1 565 ? -22.317 -1.312 8.733 1.00 93.81 565 ALA A O 1
ATOM 4638 N N . THR A 1 566 ? -21.805 -2.800 10.327 1.00 92.00 566 THR A N 1
ATOM 4639 C CA . THR A 1 566 ? -20.801 -3.528 9.552 1.00 92.00 566 THR A CA 1
ATOM 4640 C C . THR A 1 566 ? -20.999 -5.020 9.733 1.00 92.00 566 THR A C 1
ATOM 4642 O O . THR A 1 566 ? -21.484 -5.465 10.773 1.00 92.00 566 THR A O 1
ATOM 4645 N N . VAL A 1 567 ? -20.597 -5.784 8.722 1.00 90.44 567 VAL A N 1
ATOM 4646 C CA . VAL A 1 567 ? -20.545 -7.242 8.807 1.00 90.44 567 VAL A CA 1
ATOM 4647 C C . VAL A 1 567 ? -19.268 -7.636 9.544 1.00 90.44 567 VAL A C 1
ATOM 4649 O O . VAL A 1 567 ? -18.172 -7.220 9.159 1.00 90.44 567 VAL A O 1
ATOM 4652 N N . ASP A 1 568 ? -19.408 -8.417 10.609 1.00 88.56 568 ASP A N 1
ATOM 4653 C CA . ASP A 1 568 ? -18.291 -9.068 11.287 1.00 88.56 568 ASP A CA 1
ATOM 4654 C C . ASP A 1 568 ? -18.336 -10.579 11.064 1.00 88.56 568 ASP A C 1
ATOM 4656 O O . ASP A 1 568 ? -19.386 -11.203 11.214 1.00 88.56 568 ASP A O 1
ATOM 4660 N N . HIS A 1 569 ? -17.179 -11.159 10.740 1.00 87.19 569 HIS A N 1
ATOM 4661 C CA . HIS A 1 569 ? -16.990 -12.605 10.697 1.00 87.19 569 HIS A CA 1
ATOM 4662 C C . HIS A 1 569 ? -16.570 -13.111 12.076 1.00 87.19 569 HIS A C 1
ATOM 4664 O O . HIS A 1 569 ? -15.470 -12.783 12.540 1.00 87.19 569 HIS A O 1
ATOM 4670 N N . LEU A 1 570 ? -17.381 -13.960 12.709 1.00 84.06 570 LEU A N 1
ATOM 4671 C CA . LEU A 1 570 ? -17.049 -14.559 14.006 1.00 84.06 570 LEU A CA 1
ATOM 4672 C C . LEU A 1 570 ? -15.706 -15.299 13.932 1.00 84.06 570 LEU A C 1
ATOM 4674 O O . LEU A 1 570 ? -14.775 -15.007 14.685 1.00 84.06 570 LEU A O 1
ATOM 4678 N N . THR A 1 571 ? -15.555 -16.161 12.929 1.00 80.25 571 THR A N 1
ATOM 4679 C CA . THR A 1 571 ? -14.270 -16.718 12.506 1.00 80.25 571 THR A CA 1
ATOM 4680 C C . THR A 1 571 ? -13.766 -15.933 11.298 1.00 80.25 571 THR A C 1
ATOM 4682 O O . THR A 1 571 ? -14.386 -15.994 10.236 1.00 80.25 571 THR A O 1
ATOM 4685 N N . PRO A 1 572 ? -12.644 -15.202 11.404 1.00 69.50 572 PRO A N 1
ATOM 4686 C CA . PRO A 1 572 ? -12.134 -14.405 10.295 1.00 69.50 572 PRO A CA 1
ATOM 4687 C C . PRO A 1 572 ? -11.727 -15.252 9.081 1.00 69.50 572 PRO A C 1
ATOM 4689 O O . PRO A 1 572 ? -11.144 -16.327 9.233 1.00 69.50 572 PRO A O 1
ATOM 4692 N N . LYS A 1 573 ? -11.906 -14.714 7.868 1.00 61.19 573 LYS A N 1
ATOM 4693 C CA . LYS A 1 573 ? -11.542 -15.383 6.601 1.00 61.19 573 LYS A CA 1
ATOM 4694 C C . LYS A 1 573 ? -10.072 -15.824 6.529 1.00 61.19 573 LYS A C 1
ATOM 4696 O O . LYS A 1 573 ? -9.777 -16.894 6.012 1.00 61.19 573 LYS A O 1
ATOM 4701 N N . PHE A 1 574 ? -9.143 -15.048 7.098 1.00 52.84 574 PHE A N 1
ATOM 4702 C CA . PHE A 1 574 ? -7.715 -15.412 7.142 1.00 52.84 574 PHE A CA 1
ATOM 4703 C C . PHE A 1 574 ? -7.410 -16.612 8.058 1.00 52.84 574 PHE A C 1
ATOM 4705 O O . PHE A 1 574 ? -6.314 -17.157 7.999 1.00 52.84 574 PHE A O 1
ATOM 4712 N N . LYS A 1 575 ? -8.368 -17.014 8.903 1.00 53.22 575 LYS A N 1
ATOM 4713 C CA . LYS A 1 575 ? -8.354 -18.262 9.676 1.00 53.22 575 LYS A CA 1
ATOM 4714 C C . LYS A 1 575 ? -9.289 -19.316 9.071 1.00 53.22 575 LYS A C 1
ATOM 4716 O O . LYS A 1 575 ? -9.790 -20.165 9.796 1.00 53.22 575 LYS A O 1
ATOM 4721 N N . HIS A 1 576 ? -9.549 -19.235 7.764 1.00 58.22 576 HIS A N 1
ATOM 4722 C CA . HIS A 1 576 ? -10.446 -20.130 7.027 1.00 58.22 576 HIS A CA 1
ATOM 4723 C C . HIS A 1 576 ? -11.913 -20.092 7.487 1.00 58.22 576 HIS A C 1
ATOM 4725 O O . HIS A 1 576 ? -12.647 -21.053 7.280 1.00 58.22 576 HIS A O 1
ATOM 4731 N N . GLY A 1 577 ? -12.362 -18.989 8.098 1.00 59.41 577 GLY A N 1
ATOM 4732 C CA . GLY A 1 577 ? -13.777 -18.815 8.420 1.00 59.41 577 GLY A CA 1
ATOM 4733 C C . GLY A 1 577 ? -14.647 -18.840 7.165 1.00 59.41 577 GLY A C 1
ATOM 4734 O O . GLY A 1 577 ? -14.337 -18.155 6.186 1.00 59.41 577 GLY A O 1
ATOM 4735 N N . ALA A 1 578 ? -15.722 -19.630 7.203 1.00 66.56 578 ALA A N 1
ATOM 4736 C CA . ALA A 1 578 ? -16.672 -19.734 6.106 1.00 66.56 578 ALA A CA 1
ATOM 4737 C C . ALA A 1 578 ? -17.369 -18.388 5.856 1.00 66.56 578 ALA A C 1
ATOM 4739 O O . ALA A 1 578 ? -17.634 -17.616 6.779 1.00 66.56 578 ALA A O 1
ATOM 4740 N N . ASN A 1 579 ? -17.693 -18.116 4.596 1.00 68.56 579 ASN A N 1
ATOM 4741 C CA . ASN A 1 579 ? -18.513 -16.974 4.189 1.00 68.56 579 ASN A CA 1
ATOM 4742 C C . ASN A 1 579 ? -20.019 -17.307 4.292 1.00 68.56 579 ASN A C 1
ATOM 4744 O O . ASN A 1 579 ? -20.809 -16.885 3.456 1.00 68.56 579 ASN A O 1
ATOM 4748 N N . SER A 1 580 ? -20.408 -18.107 5.284 1.00 78.62 580 SER A N 1
ATOM 4749 C CA . SER A 1 580 ? -21.785 -18.539 5.508 1.00 78.62 580 SER A CA 1
ATOM 4750 C C . SER A 1 580 ? -22.491 -17.633 6.516 1.00 78.62 580 SER A C 1
ATOM 4752 O O . SER A 1 580 ? -21.839 -17.040 7.379 1.00 78.62 580 SER A O 1
ATOM 4754 N N . ILE A 1 581 ? -23.815 -17.490 6.394 1.00 83.19 581 ILE A N 1
ATOM 4755 C CA . ILE A 1 581 ? -24.596 -16.520 7.177 1.00 83.19 581 ILE A CA 1
ATOM 4756 C C . ILE A 1 581 ? -24.415 -16.717 8.684 1.00 83.19 581 ILE A C 1
ATOM 4758 O O . ILE A 1 581 ? -24.284 -15.739 9.405 1.00 83.19 581 ILE A O 1
ATOM 4762 N N . GLU A 1 582 ? -24.293 -17.957 9.156 1.00 83.62 582 GLU A N 1
ATOM 4763 C CA . GLU A 1 582 ? -24.083 -18.314 10.562 1.00 83.62 582 GLU A CA 1
ATOM 4764 C C . GLU A 1 582 ? -22.720 -17.886 11.128 1.00 83.62 582 GLU A C 1
ATOM 4766 O O . GLU A 1 582 ? -22.517 -17.878 12.342 1.00 83.62 582 GLU A O 1
ATOM 4771 N N . ASN A 1 583 ? -21.773 -17.505 10.268 1.00 86.06 583 ASN A N 1
ATOM 4772 C CA . ASN A 1 583 ? -20.493 -16.930 10.668 1.00 86.06 583 ASN A CA 1
ATOM 4773 C C . ASN A 1 583 ? -20.509 -15.391 10.662 1.00 86.06 583 ASN A C 1
ATOM 4775 O O . ASN A 1 583 ? -19.473 -14.778 10.926 1.00 86.06 583 ASN A O 1
ATOM 4779 N N . LEU A 1 584 ? -21.648 -14.761 10.359 1.00 90.50 584 LEU A N 1
ATOM 4780 C CA . LEU A 1 584 ? -21.780 -13.314 10.215 1.00 90.50 584 LEU A CA 1
ATOM 4781 C C . LEU A 1 584 ? -22.673 -12.723 11.300 1.00 90.50 584 LEU A C 1
ATOM 4783 O O . LEU A 1 584 ? -23.695 -13.299 11.666 1.00 90.50 584 LEU A O 1
ATOM 4787 N N . THR A 1 585 ? -22.314 -11.533 11.777 1.00 93.38 585 THR A N 1
ATOM 4788 C CA . THR A 1 585 ? -23.150 -10.730 12.681 1.00 93.38 585 THR A CA 1
ATOM 4789 C C . THR A 1 585 ? -23.095 -9.253 12.316 1.00 93.38 585 THR A C 1
ATOM 4791 O O . THR A 1 585 ? -22.134 -8.787 11.694 1.00 93.38 585 THR A O 1
ATOM 4794 N N . VAL A 1 586 ? -24.116 -8.492 12.727 1.00 94.12 586 VAL A N 1
ATOM 4795 C CA . VAL A 1 586 ? -24.035 -7.027 12.698 1.00 94.12 586 VAL A CA 1
ATOM 4796 C C . VAL A 1 586 ? -23.231 -6.552 13.901 1.00 94.12 586 VAL A C 1
ATOM 4798 O O . VAL A 1 586 ? -23.624 -6.720 15.058 1.00 94.12 586 VAL A O 1
ATOM 4801 N N . MET A 1 587 ? -22.123 -5.874 13.623 1.00 93.38 587 MET A N 1
ATOM 4802 C CA . MET A 1 587 ? -21.365 -5.128 14.619 1.00 93.38 587 MET A CA 1
ATOM 4803 C C . MET A 1 587 ? -21.252 -3.668 14.200 1.00 93.38 587 MET A C 1
ATOM 4805 O O . MET A 1 587 ? -21.105 -3.352 13.018 1.00 93.38 587 MET A O 1
ATOM 4809 N N . CYS A 1 588 ? -21.271 -2.754 15.169 1.00 93.50 588 CYS A N 1
ATOM 4810 C CA . CYS A 1 588 ? -20.918 -1.371 14.881 1.00 93.50 588 CYS A CA 1
ATOM 4811 C C . CYS A 1 588 ? -19.445 -1.290 14.454 1.00 93.50 588 CYS A C 1
ATOM 4813 O O . CYS A 1 588 ? -18.595 -2.046 14.944 1.00 93.50 588 CYS A O 1
ATOM 4815 N N . ARG A 1 589 ? -19.139 -0.352 13.553 1.00 91.12 589 ARG A N 1
ATOM 4816 C CA . ARG A 1 589 ? -17.795 -0.150 12.997 1.00 91.12 589 ARG A CA 1
ATOM 4817 C C . ARG A 1 589 ? -16.715 -0.067 14.075 1.00 91.12 589 ARG A C 1
ATOM 4819 O O . ARG A 1 589 ? -15.640 -0.637 13.901 1.00 91.12 589 ARG A O 1
ATOM 4826 N N . ASP A 1 590 ? -17.001 0.609 15.186 1.00 88.62 590 ASP A N 1
ATOM 4827 C CA . ASP A 1 590 ? -16.052 0.763 16.288 1.00 88.62 590 ASP A CA 1
ATOM 4828 C C . ASP A 1 590 ? -15.687 -0.574 16.950 1.00 88.62 590 ASP A C 1
ATOM 4830 O O . ASP A 1 590 ? -14.498 -0.848 17.122 1.00 88.62 590 ASP A O 1
ATOM 4834 N N . CYS A 1 591 ? -16.676 -1.418 17.268 1.00 89.25 591 CYS A N 1
ATOM 4835 C CA . CYS A 1 591 ? -16.432 -2.735 17.863 1.00 89.25 591 CYS A CA 1
ATOM 4836 C C . CYS A 1 591 ? -15.720 -3.675 16.884 1.00 89.25 591 CYS A C 1
ATOM 4838 O O . CYS A 1 591 ? -14.804 -4.390 17.282 1.00 89.25 591 CYS A O 1
ATOM 4840 N N . ASN A 1 592 ? -16.094 -3.648 15.602 1.00 88.56 592 ASN A N 1
ATOM 4841 C CA . ASN A 1 592 ? -15.461 -4.482 14.577 1.00 88.56 592 ASN A CA 1
ATOM 4842 C C . ASN A 1 592 ? -13.966 -4.120 14.402 1.00 88.56 592 ASN A C 1
ATOM 4844 O O . ASN A 1 592 ? -13.073 -4.974 14.434 1.00 88.56 592 ASN A O 1
ATOM 4848 N N . GLN A 1 593 ? -13.657 -2.819 14.345 1.00 83.75 593 GLN A N 1
ATOM 4849 C CA . GLN A 1 593 ? -12.272 -2.333 14.318 1.00 83.75 593 GLN A CA 1
ATOM 4850 C C . GLN A 1 593 ? -11.486 -2.712 15.578 1.00 83.75 593 GLN A C 1
ATOM 4852 O O . GLN A 1 593 ? -10.298 -3.032 15.501 1.00 83.75 593 GLN A O 1
ATOM 4857 N N . GLU A 1 594 ? -12.123 -2.669 16.747 1.00 81.38 594 GLU A N 1
ATOM 4858 C CA . GLU A 1 594 ? -11.472 -3.013 18.008 1.00 81.38 594 GLU A CA 1
ATOM 4859 C C . GLU A 1 594 ? -11.119 -4.504 18.085 1.00 81.38 594 GLU A C 1
ATOM 4861 O O . GLU A 1 594 ? -9.978 -4.837 18.441 1.00 81.38 594 GLU A O 1
ATOM 4866 N N . LYS A 1 595 ? -12.051 -5.361 17.639 1.00 82.75 595 LYS A N 1
ATOM 4867 C CA . LYS A 1 595 ? -11.927 -6.822 17.577 1.00 82.75 595 LYS A CA 1
ATOM 4868 C C . LYS A 1 595 ? -10.843 -7.298 16.612 1.00 82.75 595 LYS A C 1
ATOM 4870 O O . LYS A 1 595 ? -10.247 -8.330 16.882 1.00 82.75 595 LYS A O 1
ATOM 4875 N N . THR A 1 596 ? -10.537 -6.574 15.528 1.00 72.25 596 THR A N 1
ATOM 4876 C CA . THR A 1 596 ? -9.668 -7.015 14.401 1.00 72.25 596 THR A CA 1
ATOM 4877 C C . THR A 1 596 ? -8.340 -7.701 14.809 1.00 72.25 596 THR A C 1
ATOM 4879 O O . THR A 1 596 ? -7.777 -8.478 14.043 1.00 72.25 596 THR A O 1
ATOM 4882 N N . SER A 1 597 ? -7.810 -7.436 16.010 1.00 66.94 597 SER A N 1
ATOM 4883 C CA . SER A 1 597 ? -6.578 -8.055 16.538 1.00 66.94 597 SER A CA 1
ATOM 4884 C C . SER A 1 597 ? -6.776 -9.319 17.396 1.00 66.94 597 SER A C 1
ATOM 4886 O O . SER A 1 597 ? -5.788 -9.859 17.892 1.00 66.94 597 SER A O 1
ATOM 4888 N N . TYR A 1 598 ? -8.009 -9.781 17.602 1.00 72.62 598 TYR A N 1
ATOM 4889 C CA . TYR A 1 598 ? -8.376 -10.834 18.551 1.00 72.62 598 TYR A CA 1
ATOM 4890 C C . TYR A 1 598 ? -9.183 -11.948 17.863 1.00 72.62 598 TYR A C 1
ATOM 4892 O O . TYR A 1 598 ? -9.919 -11.705 16.907 1.00 72.62 598 TYR A O 1
ATOM 4900 N N . SER A 1 599 ? -9.042 -13.196 18.331 1.00 76.69 599 SER A N 1
ATOM 4901 C CA . SER A 1 599 ? -10.025 -14.238 18.002 1.00 76.69 599 SER A CA 1
ATOM 4902 C C . SER A 1 599 ? -11.353 -13.909 18.677 1.00 76.69 599 SER A C 1
ATOM 4904 O O . SER A 1 599 ? -11.357 -13.284 19.736 1.00 76.69 599 SER A O 1
ATOM 4906 N N . PHE A 1 600 ? -12.472 -14.354 18.099 1.00 82.75 600 PHE A N 1
ATOM 4907 C CA . PHE A 1 600 ? -13.774 -14.140 18.728 1.00 82.75 600 PHE A CA 1
ATOM 4908 C C . PHE A 1 600 ? -13.865 -14.796 20.109 1.00 82.75 600 PHE A C 1
ATOM 4910 O O . PHE A 1 600 ? -14.354 -14.163 21.028 1.00 82.75 600 PHE A O 1
ATOM 4917 N N . GLU A 1 601 ? -13.288 -15.986 20.304 1.00 80.38 601 GLU A N 1
ATOM 4918 C CA . GLU A 1 601 ? -13.205 -16.634 21.623 1.00 80.38 601 GLU A CA 1
ATOM 4919 C C . GLU A 1 601 ? -12.534 -15.737 22.680 1.00 80.38 601 GLU A C 1
ATOM 4921 O O . GLU A 1 601 ? -13.051 -15.541 23.779 1.00 80.38 601 GLU A O 1
ATOM 4926 N N . TYR A 1 602 ? -11.380 -15.154 22.345 1.00 77.94 602 TYR A N 1
ATOM 4927 C CA . TYR A 1 602 ? -10.669 -14.269 23.264 1.00 77.94 602 TYR A CA 1
ATOM 4928 C C . TYR A 1 602 ? -11.431 -12.958 23.474 1.00 77.94 602 TYR A C 1
ATOM 4930 O O . TYR A 1 602 ? -11.513 -12.460 24.592 1.00 77.94 602 TYR A O 1
ATOM 4938 N N . TRP A 1 603 ? -12.030 -12.426 22.407 1.00 84.31 603 TRP A N 1
ATOM 4939 C CA . TRP A 1 603 ? -12.865 -11.230 22.452 1.00 84.31 603 TRP A CA 1
ATOM 4940 C C . TRP A 1 603 ? -14.093 -11.415 23.354 1.00 84.31 603 TRP A C 1
ATOM 4942 O O . TRP A 1 603 ? -14.377 -10.555 24.179 1.00 84.31 603 TRP A O 1
ATOM 4952 N N . TYR A 1 604 ? -14.754 -12.569 23.267 1.00 84.25 604 TYR A N 1
ATOM 4953 C CA . TYR A 1 604 ? -15.892 -12.955 24.100 1.00 84.25 604 TYR A CA 1
ATOM 4954 C C . TYR A 1 604 ? -15.521 -13.026 25.587 1.00 84.25 604 TYR A C 1
ATOM 4956 O O . TYR A 1 604 ? -16.257 -12.536 26.435 1.00 84.25 604 TYR A O 1
ATOM 4964 N N . LYS A 1 605 ? -14.334 -13.554 25.913 1.00 79.94 605 LYS A N 1
ATOM 4965 C CA . LYS A 1 605 ? -13.816 -13.572 27.295 1.00 79.94 605 LYS A CA 1
ATOM 4966 C C . LYS A 1 605 ? -13.483 -12.174 27.827 1.00 79.94 605 LYS A C 1
ATOM 4968 O O . LYS A 1 605 ? -13.619 -11.935 29.022 1.00 79.94 605 LYS A O 1
ATOM 4973 N N . LEU A 1 606 ? -13.021 -11.268 26.962 1.00 77.38 606 LEU A N 1
ATOM 4974 C CA . LEU A 1 606 ? -12.730 -9.879 27.335 1.00 77.38 606 LEU A CA 1
ATOM 4975 C C . LEU A 1 606 ? -13.992 -9.029 27.516 1.00 77.38 606 LEU A C 1
ATOM 4977 O O . LEU A 1 606 ? -13.968 -8.079 28.296 1.00 77.38 606 LEU A O 1
ATOM 4981 N N . HIS A 1 607 ? -15.065 -9.376 26.808 1.00 83.69 607 HIS A N 1
ATOM 4982 C CA . HIS A 1 607 ? -16.326 -8.645 26.778 1.00 83.69 607 HIS A CA 1
ATOM 4983 C C . HIS A 1 607 ? -17.489 -9.567 27.167 1.00 83.69 607 HIS A C 1
ATOM 4985 O O . HIS A 1 607 ? -18.266 -9.977 26.301 1.00 83.69 607 HIS A O 1
ATOM 4991 N N . PRO A 1 608 ? -17.632 -9.924 28.457 1.00 83.88 608 PRO A N 1
ATOM 4992 C CA . PRO A 1 608 ? -18.708 -10.806 28.909 1.00 83.88 608 PRO A CA 1
ATOM 4993 C C . PRO A 1 608 ? -20.110 -10.246 28.610 1.00 83.88 608 PRO A C 1
ATOM 4995 O O . PRO A 1 608 ? -21.060 -11.015 28.473 1.00 83.88 608 PRO A O 1
ATOM 4998 N N . GLU A 1 609 ? -20.246 -8.926 28.423 1.00 87.56 609 GLU A N 1
ATOM 4999 C CA . GLU A 1 609 ? -21.485 -8.276 27.984 1.00 87.56 609 GLU A CA 1
ATOM 5000 C C . GLU A 1 609 ? -21.973 -8.738 26.601 1.00 87.56 609 GLU A C 1
ATOM 5002 O O . GLU A 1 609 ? -23.147 -8.554 26.274 1.00 87.56 609 GLU A O 1
ATOM 5007 N N . ILE A 1 610 ? -21.106 -9.358 25.786 1.00 90.31 610 ILE A N 1
ATOM 5008 C CA . ILE A 1 610 ? -21.481 -9.913 24.479 1.00 90.31 610 ILE A CA 1
ATOM 5009 C C . ILE A 1 610 ? -22.601 -10.943 24.630 1.00 90.31 610 ILE A C 1
ATOM 5011 O O . ILE A 1 610 ? -23.462 -10.995 23.761 1.00 90.31 610 ILE A O 1
ATOM 5015 N N . LYS A 1 611 ? -22.654 -11.704 25.734 1.00 86.62 611 LYS A N 1
ATOM 5016 C CA . LYS A 1 611 ? -23.725 -12.686 25.979 1.00 86.62 611 LYS A CA 1
ATOM 5017 C C . LYS A 1 611 ? -25.113 -12.034 25.916 1.00 86.62 611 LYS A C 1
ATOM 5019 O O . LYS A 1 611 ? -25.945 -12.420 25.100 1.00 86.62 611 LYS A O 1
ATOM 5024 N N . GLU A 1 612 ? -25.346 -11.002 26.729 1.00 90.44 612 GLU A N 1
ATOM 5025 C CA . GLU A 1 612 ? -26.622 -10.270 26.734 1.00 90.44 612 GLU A CA 1
ATOM 5026 C C . GLU A 1 612 ? -26.868 -9.505 25.430 1.00 90.44 612 GLU A C 1
ATOM 5028 O O . GLU A 1 612 ? -28.000 -9.419 24.955 1.00 90.44 612 GLU A O 1
ATOM 5033 N N . ASN A 1 613 ? -25.826 -8.907 24.852 1.00 93.38 613 ASN A N 1
ATOM 5034 C CA . ASN A 1 613 ? -25.976 -8.085 23.653 1.00 93.38 613 ASN A CA 1
ATOM 5035 C C . ASN A 1 613 ? -26.280 -8.926 22.412 1.00 93.38 613 ASN A C 1
ATOM 5037 O O . ASN A 1 613 ? -27.068 -8.501 21.568 1.00 93.38 613 ASN A O 1
ATOM 5041 N N . LEU A 1 614 ? -25.714 -10.130 22.328 1.00 91.88 614 LEU A N 1
ATOM 5042 C CA . LEU A 1 614 ? -26.022 -11.093 21.283 1.00 91.88 614 LEU A CA 1
ATOM 5043 C C . LEU A 1 614 ? -27.459 -11.611 21.416 1.00 91.88 614 LEU A C 1
ATOM 5045 O O . LEU A 1 614 ? -28.143 -11.736 20.407 1.00 91.88 614 LEU A O 1
ATOM 5049 N N . GLN A 1 615 ? -27.961 -11.810 22.639 1.00 89.94 615 GLN A N 1
ATOM 5050 C CA . GLN A 1 615 ? -29.372 -12.136 22.865 1.00 89.94 615 GLN A CA 1
ATOM 5051 C C . GLN A 1 615 ? -30.298 -11.019 22.351 1.00 89.94 615 GLN A C 1
ATOM 5053 O O . GLN A 1 615 ? -31.223 -11.277 21.584 1.00 89.94 615 GLN A O 1
ATOM 5058 N N . LYS A 1 616 ? -30.022 -9.758 22.714 1.00 93.38 616 LYS A N 1
ATOM 5059 C CA . LYS A 1 616 ? -30.782 -8.587 22.226 1.00 93.38 616 LYS A CA 1
ATOM 5060 C C . LYS A 1 616 ? -30.738 -8.474 20.701 1.00 93.38 616 LYS A C 1
ATOM 5062 O O . LYS A 1 616 ? -31.744 -8.157 20.071 1.00 93.38 616 LYS A O 1
ATOM 5067 N N . TYR A 1 617 ? -29.577 -8.756 20.113 1.00 95.25 617 TYR A N 1
ATOM 5068 C CA . TYR A 1 617 ? -29.395 -8.842 18.669 1.00 95.25 617 TYR A CA 1
ATOM 5069 C C . TYR A 1 617 ? -30.289 -9.909 18.039 1.00 95.25 617 TYR A C 1
ATOM 5071 O O . TYR A 1 617 ? -31.057 -9.589 17.136 1.00 95.25 617 TYR A O 1
ATOM 5079 N N . LEU A 1 618 ? -30.249 -11.141 18.546 1.00 93.75 618 LEU A N 1
ATOM 5080 C CA . LEU A 1 618 ? -31.065 -12.241 18.040 1.00 93.75 618 LEU A CA 1
ATOM 5081 C C . LEU A 1 618 ? -32.563 -11.942 18.152 1.00 93.75 618 LEU A C 1
ATOM 5083 O O . LEU A 1 618 ? -33.289 -12.161 17.186 1.00 93.75 618 LEU A O 1
ATOM 5087 N N . TYR A 1 619 ? -33.021 -11.356 19.263 1.00 93.50 619 TYR A N 1
ATOM 5088 C CA . TYR A 1 619 ? -34.417 -10.937 19.403 1.00 93.50 619 TYR A CA 1
ATOM 5089 C C . TYR A 1 619 ? -34.833 -9.908 18.354 1.00 93.50 619 TYR A C 1
ATOM 5091 O O . TYR A 1 619 ? -35.887 -10.067 17.738 1.00 93.50 619 TYR A O 1
ATOM 5099 N N . LYS A 1 620 ? -33.993 -8.901 18.082 1.00 95.19 620 LYS A N 1
ATOM 5100 C CA . LYS A 1 620 ? -34.297 -7.916 17.037 1.00 95.19 620 LYS A CA 1
ATOM 5101 C C . LYS A 1 620 ? -34.348 -8.550 15.648 1.00 95.19 620 LYS A C 1
ATOM 5103 O O . LYS A 1 620 ? -35.197 -8.196 14.836 1.00 95.19 620 LYS A O 1
ATOM 5108 N N . ILE A 1 621 ? -33.468 -9.508 15.373 1.00 95.06 621 ILE A N 1
ATOM 5109 C CA . ILE A 1 621 ? -33.486 -10.257 14.115 1.00 95.06 621 ILE A CA 1
ATOM 5110 C C . ILE A 1 621 ? -34.773 -11.082 13.986 1.00 95.06 621 ILE A C 1
ATOM 5112 O O . ILE A 1 621 ? -35.412 -11.030 12.939 1.00 95.06 621 ILE A O 1
ATOM 5116 N N . VAL A 1 622 ? -35.193 -11.788 15.041 1.00 92.56 622 VAL A N 1
ATOM 5117 C CA . VAL A 1 622 ? -36.450 -12.558 15.061 1.00 92.56 622 VAL A CA 1
ATOM 5118 C C . VAL A 1 622 ? -37.664 -11.653 14.847 1.00 92.56 622 VAL A C 1
ATOM 5120 O O . VAL A 1 622 ? -38.540 -11.990 14.054 1.00 92.56 622 VAL A O 1
ATOM 5123 N N . GLU A 1 623 ? -37.710 -10.490 15.499 1.00 94.75 623 GLU A N 1
ATOM 5124 C CA . GLU A 1 623 ? -38.745 -9.471 15.277 1.00 94.75 623 GLU A CA 1
ATOM 5125 C C . GLU A 1 623 ? -38.805 -9.067 13.795 1.00 94.75 623 GLU A C 1
ATOM 5127 O O . GLU A 1 623 ? -39.858 -9.144 13.169 1.00 94.75 623 GLU A O 1
ATOM 5132 N N . MET A 1 624 ? -37.661 -8.742 13.188 1.00 94.50 624 MET A N 1
ATOM 5133 C CA . MET A 1 624 ? -37.587 -8.347 11.778 1.00 94.50 624 MET A CA 1
ATOM 5134 C C . MET A 1 624 ? -37.932 -9.478 10.797 1.00 94.50 624 MET A C 1
ATOM 5136 O O . MET A 1 624 ? -38.431 -9.206 9.702 1.00 94.50 624 MET A O 1
ATOM 5140 N N . ILE A 1 625 ? -37.671 -10.737 11.159 1.00 91.75 625 ILE A N 1
ATOM 5141 C CA . ILE A 1 625 ? -38.122 -11.911 10.398 1.00 91.75 625 ILE A CA 1
ATOM 5142 C C . ILE A 1 625 ? -39.653 -11.999 10.445 1.00 91.75 625 ILE A C 1
ATOM 5144 O O . ILE A 1 625 ? -40.278 -12.108 9.392 1.00 91.75 625 ILE A O 1
ATOM 5148 N N . LYS A 1 626 ? -40.259 -11.879 11.637 1.00 91.50 626 LYS A N 1
ATOM 5149 C CA . LYS A 1 626 ? -41.724 -11.900 11.826 1.00 91.50 626 LYS A CA 1
ATOM 5150 C C . LYS A 1 626 ? -42.426 -10.757 11.088 1.00 91.50 626 LYS A C 1
ATOM 5152 O O . LYS A 1 626 ? -43.497 -10.955 10.530 1.00 91.50 626 LYS A O 1
ATOM 5157 N N . GLU A 1 627 ? -41.801 -9.585 11.023 1.00 92.62 627 GLU A N 1
ATOM 5158 C CA . GLU A 1 627 ? -42.275 -8.434 10.240 1.00 92.62 627 GLU A CA 1
ATOM 5159 C C . GLU A 1 627 ? -42.082 -8.596 8.717 1.00 92.62 627 GLU A C 1
ATOM 5161 O O . GLU A 1 627 ? -42.441 -7.706 7.946 1.00 92.62 627 GLU A O 1
ATOM 5166 N N . GLY A 1 628 ? -41.464 -9.689 8.255 1.00 89.12 628 GLY A N 1
ATOM 5167 C CA . GLY A 1 628 ? -41.204 -9.944 6.838 1.00 89.12 628 GLY A CA 1
ATOM 5168 C C . GLY A 1 628 ? -40.083 -9.096 6.223 1.00 89.12 628 GLY A C 1
ATOM 5169 O O . GLY A 1 628 ? -39.927 -9.101 4.999 1.00 89.12 628 GLY A O 1
ATOM 5170 N N . LYS A 1 629 ? -39.287 -8.384 7.039 1.00 89.12 629 LYS A N 1
ATOM 5171 C CA . LYS A 1 629 ? -38.149 -7.563 6.582 1.00 89.12 629 LYS A CA 1
ATOM 5172 C C . LYS A 1 629 ? -36.945 -8.420 6.183 1.00 89.12 629 LYS A C 1
ATOM 5174 O O . LYS A 1 629 ? -36.261 -8.082 5.227 1.00 89.12 629 LYS A O 1
ATOM 5179 N N . LEU A 1 630 ? -36.703 -9.538 6.872 1.00 89.00 630 LEU A N 1
ATOM 5180 C CA . LEU A 1 630 ? -35.569 -10.441 6.618 1.00 89.00 630 LEU A CA 1
ATOM 5181 C C . LEU A 1 630 ? -36.031 -11.786 6.030 1.00 89.00 630 LEU A C 1
ATOM 5183 O O . LEU A 1 630 ? -35.996 -12.824 6.691 1.00 89.00 630 LEU A O 1
ATOM 5187 N N . LYS A 1 631 ? -36.474 -11.782 4.768 1.00 83.12 631 LYS A N 1
ATOM 5188 C CA . LYS A 1 631 ? -36.922 -13.006 4.075 1.00 83.12 631 LYS A CA 1
ATOM 5189 C C . LYS A 1 631 ? -35.762 -13.987 3.872 1.00 83.12 631 LYS A C 1
ATOM 5191 O O . LYS A 1 631 ? -34.681 -13.589 3.455 1.00 83.12 631 LYS A O 1
ATOM 5196 N N . GLY A 1 632 ? -35.992 -15.272 4.153 1.00 82.50 632 GLY A N 1
ATOM 5197 C CA . GLY A 1 632 ? -34.975 -16.328 4.020 1.00 82.50 632 GLY A CA 1
ATOM 5198 C C . GLY A 1 632 ? -34.026 -16.476 5.219 1.00 82.50 632 GLY A C 1
ATOM 5199 O O . GLY A 1 632 ? -33.171 -17.357 5.205 1.00 82.50 632 GLY A O 1
ATOM 5200 N N . TYR A 1 633 ? -34.196 -15.679 6.281 1.00 86.88 633 TYR A N 1
ATOM 5201 C CA . TYR A 1 633 ? -33.356 -15.724 7.487 1.00 86.88 633 TYR A CA 1
ATOM 5202 C C . TYR A 1 633 ? -33.934 -16.583 8.626 1.00 86.88 633 TYR A C 1
ATOM 5204 O O . TYR A 1 633 ? -33.402 -16.555 9.730 1.00 86.88 633 TYR A O 1
ATOM 5212 N N . ASN A 1 634 ? -34.976 -17.385 8.388 1.00 84.12 634 ASN A N 1
ATOM 5213 C CA . ASN A 1 634 ? -35.677 -18.134 9.445 1.00 84.12 634 ASN A CA 1
ATOM 5214 C C . ASN A 1 634 ? -34.742 -19.020 10.292 1.00 84.12 634 ASN A C 1
ATOM 5216 O O . ASN A 1 634 ? -34.838 -19.018 11.512 1.00 84.12 634 ASN A O 1
ATOM 5220 N N . SER A 1 635 ? -33.786 -19.717 9.664 1.00 83.50 635 SER A N 1
ATOM 5221 C CA . SER A 1 635 ? -32.819 -20.572 10.379 1.00 83.50 635 SER A CA 1
ATOM 5222 C C . SER A 1 635 ? -31.603 -19.823 10.942 1.00 83.50 635 SER A C 1
ATOM 5224 O O . SER A 1 635 ? -30.729 -20.432 11.550 1.00 83.50 635 SER A O 1
ATOM 5226 N N . TYR A 1 636 ? -31.459 -18.525 10.657 1.00 89.00 636 TYR A N 1
ATOM 5227 C CA . TYR A 1 636 ? -30.241 -17.781 10.988 1.00 89.00 636 TYR A CA 1
ATOM 5228 C C . TYR A 1 636 ? -30.013 -17.626 12.503 1.00 89.00 636 TYR A C 1
ATOM 5230 O O . TYR A 1 636 ? -28.890 -17.902 12.931 1.00 89.00 636 TYR A O 1
ATOM 5238 N N . PRO A 1 637 ? -31.017 -17.249 13.327 1.00 88.88 637 PRO A N 1
ATOM 5239 C CA . PRO A 1 637 ? -30.824 -17.110 14.771 1.00 88.88 637 PRO A CA 1
ATOM 5240 C C . PRO A 1 637 ? -30.281 -18.376 15.447 1.00 88.88 637 PRO A C 1
ATOM 5242 O O . PRO A 1 637 ? -29.351 -18.299 16.249 1.00 88.88 637 PRO A O 1
ATOM 5245 N N . GLU A 1 638 ? -30.827 -19.535 15.078 1.00 83.62 638 GLU A N 1
ATOM 5246 C CA . GLU A 1 638 ? -30.430 -20.843 15.605 1.00 83.62 638 GLU A CA 1
ATOM 5247 C C . GLU A 1 638 ? -28.999 -21.202 15.185 1.00 83.62 638 GLU A C 1
ATOM 5249 O O . GLU A 1 638 ? -28.129 -21.374 16.038 1.00 83.62 638 GLU A O 1
ATOM 5254 N N . LYS A 1 639 ? -28.711 -21.183 13.876 1.00 85.25 639 LYS A N 1
ATOM 5255 C CA . LYS A 1 639 ? -27.379 -21.518 13.345 1.00 85.25 639 LYS A CA 1
ATOM 5256 C C . LYS A 1 639 ? -26.280 -20.598 13.875 1.00 85.25 639 LYS A C 1
ATOM 5258 O O . LYS A 1 639 ? -25.156 -21.039 14.114 1.00 85.25 639 LYS A O 1
ATOM 5263 N N . LEU A 1 640 ? -26.580 -19.309 14.054 1.00 88.69 640 LEU A N 1
ATOM 5264 C CA . LEU A 1 640 ? -25.639 -18.371 14.659 1.00 88.69 640 LEU A CA 1
ATOM 5265 C C . LEU A 1 640 ? -25.350 -18.742 16.120 1.00 88.69 640 LEU A C 1
ATOM 5267 O O . LEU A 1 640 ? -24.186 -18.739 16.521 1.00 88.69 640 LEU A O 1
ATOM 5271 N N . SER A 1 641 ? -26.387 -19.059 16.903 1.00 85.00 641 SER A N 1
ATOM 5272 C CA . SER A 1 641 ? -26.244 -19.474 18.305 1.00 85.00 641 SER A CA 1
ATOM 5273 C C . SER A 1 641 ? -25.365 -20.724 18.423 1.00 85.00 641 SER A C 1
ATOM 5275 O O . SER A 1 641 ? -24.377 -20.721 19.161 1.00 85.00 641 SER A O 1
ATOM 5277 N N . GLU A 1 642 ? -25.636 -21.749 17.608 1.00 82.88 642 GLU A N 1
ATOM 5278 C CA . GLU A 1 642 ? -24.836 -22.979 17.543 1.00 82.88 642 GLU A CA 1
ATOM 5279 C C . GLU A 1 642 ? -23.370 -22.705 17.185 1.00 82.88 642 GLU A C 1
ATOM 5281 O O . GLU A 1 642 ? -22.443 -23.238 17.803 1.00 82.88 642 GLU A O 1
ATOM 5286 N N . ASN A 1 643 ? -23.130 -21.839 16.196 1.00 85.06 643 ASN A N 1
ATOM 5287 C CA . ASN A 1 643 ? -21.774 -21.490 15.794 1.00 85.06 643 ASN A CA 1
ATOM 5288 C C . ASN A 1 643 ? -21.031 -20.733 16.908 1.00 85.06 643 ASN A C 1
ATOM 5290 O O . ASN A 1 643 ? -19.867 -21.028 17.180 1.00 85.06 643 ASN A O 1
ATOM 5294 N N . VAL A 1 644 ? -21.698 -19.805 17.602 1.00 85.06 644 VAL A N 1
ATOM 5295 C CA . VAL A 1 644 ? -21.128 -19.091 18.756 1.00 85.06 644 VAL A CA 1
ATOM 5296 C C . VAL A 1 644 ? -20.771 -20.057 19.888 1.00 85.06 644 VAL A C 1
ATOM 5298 O O . VAL A 1 644 ? -19.677 -19.952 20.449 1.00 85.06 644 VAL A O 1
ATOM 5301 N N . GLN A 1 645 ? -21.627 -21.036 20.189 1.00 81.31 645 GLN A N 1
ATOM 5302 C CA . GLN A 1 645 ? -21.331 -22.092 21.166 1.00 81.31 645 GLN A CA 1
ATOM 5303 C C . GLN A 1 645 ? -20.080 -22.878 20.774 1.00 81.31 645 GLN A C 1
ATOM 5305 O O . GLN A 1 645 ? -19.139 -23.013 21.562 1.00 81.31 645 GLN A O 1
ATOM 5310 N N . LYS A 1 646 ? -20.029 -23.325 19.517 1.00 81.00 646 LYS A N 1
ATOM 5311 C CA . LYS A 1 646 ? -18.919 -24.110 18.976 1.00 81.00 646 LYS A CA 1
ATOM 5312 C C . LYS A 1 646 ? -17.577 -23.385 19.079 1.00 81.00 646 LYS A C 1
ATOM 5314 O O . LYS A 1 646 ? -16.578 -24.001 19.443 1.00 81.00 646 LYS A O 1
ATOM 5319 N N . ILE A 1 647 ? -17.531 -22.090 18.758 1.00 78.56 647 ILE A N 1
ATOM 5320 C CA . ILE A 1 647 ? -16.275 -21.318 18.734 1.00 78.56 647 ILE A CA 1
ATOM 5321 C C . ILE A 1 647 ? -15.849 -20.779 20.104 1.00 78.56 647 ILE A C 1
ATOM 5323 O O . ILE A 1 647 ? -14.689 -20.398 20.258 1.00 78.56 647 ILE A O 1
ATOM 5327 N N . THR A 1 648 ? -16.758 -20.696 21.080 1.00 74.94 648 THR A N 1
ATOM 5328 C CA . THR A 1 648 ? -16.445 -20.170 22.422 1.00 74.94 648 THR A CA 1
ATOM 5329 C C . THR A 1 648 ? -16.165 -21.257 23.460 1.00 74.94 648 THR A C 1
ATOM 5331 O O . THR A 1 648 ? -15.624 -20.932 24.518 1.00 74.94 648 THR A O 1
ATOM 5334 N N . ALA A 1 649 ? -16.465 -22.529 23.155 1.00 62.09 649 ALA A N 1
ATOM 5335 C CA . ALA A 1 649 ? -16.225 -23.697 24.015 1.00 62.09 649 ALA A CA 1
ATOM 5336 C C . ALA A 1 649 ? -16.789 -23.558 25.448 1.00 62.09 649 ALA A C 1
ATOM 5338 O O . ALA A 1 649 ? -16.267 -24.157 26.389 1.00 62.09 649 ALA A O 1
ATOM 5339 N N . GLY A 1 650 ? -17.841 -22.754 25.623 1.00 52.03 650 GLY A N 1
ATOM 5340 C CA . GLY A 1 650 ? -18.521 -22.532 26.899 1.00 52.03 650 GLY A CA 1
ATOM 5341 C C . GLY A 1 650 ? -20.029 -22.768 26.780 1.00 52.03 650 GLY A C 1
ATOM 5342 O O . GLY A 1 650 ? -20.572 -22.647 25.681 1.00 52.03 650 GLY A O 1
ATOM 5343 N N . PRO A 1 651 ? -20.725 -23.090 27.887 1.00 40.50 651 PRO A N 1
ATOM 5344 C CA . PRO A 1 651 ? -22.178 -23.194 27.894 1.00 40.50 651 PRO A CA 1
ATOM 5345 C C . PRO A 1 651 ? -22.760 -21.800 27.647 1.00 40.50 651 PRO A C 1
ATOM 5347 O O . PRO A 1 651 ? -22.735 -20.935 28.525 1.00 40.50 651 PRO A O 1
ATOM 5350 N N . SER A 1 652 ? -23.240 -21.531 26.435 1.00 43.62 652 SER A N 1
ATOM 5351 C CA . SER A 1 652 ? -24.013 -20.320 26.205 1.00 43.62 652 SER A CA 1
ATOM 5352 C C . SER A 1 652 ? -25.459 -20.622 26.583 1.00 43.62 652 SER A C 1
ATOM 5354 O O . SER A 1 652 ? -26.179 -21.272 25.831 1.00 43.62 652 SER A O 1
ATOM 5356 N N . GLU A 1 653 ? -25.902 -20.122 27.730 1.00 49.81 653 GLU A N 1
ATOM 5357 C CA . GLU A 1 653 ? -27.327 -19.905 28.009 1.00 49.81 653 GLU A CA 1
ATOM 5358 C C . GLU A 1 653 ? -27.846 -18.758 27.109 1.00 49.81 653 GLU A C 1
ATOM 5360 O O . GLU A 1 653 ? -28.254 -17.706 27.595 1.00 49.81 653 GLU A O 1
ATOM 5365 N N . ILE A 1 654 ? -27.717 -18.888 25.784 1.00 53.69 654 ILE A N 1
ATOM 5366 C CA . ILE A 1 654 ? -28.468 -18.068 24.827 1.00 53.69 654 ILE A CA 1
ATOM 5367 C C . ILE A 1 654 ? -29.812 -18.779 24.718 1.00 53.69 654 ILE A C 1
ATOM 5369 O O . ILE A 1 654 ? -29.985 -19.692 23.912 1.00 53.69 654 ILE A O 1
ATOM 5373 N N . LEU A 1 655 ? -30.715 -18.436 25.633 1.00 48.41 655 LEU A N 1
ATOM 5374 C CA . LEU A 1 655 ? -32.067 -18.972 25.676 1.00 48.41 655 LEU A CA 1
ATOM 5375 C C . LEU A 1 655 ? -32.867 -18.257 24.591 1.00 48.41 655 LEU A C 1
ATOM 5377 O O . LEU A 1 655 ? -33.311 -17.124 24.767 1.00 48.41 655 LEU A O 1
ATOM 5381 N N . LEU A 1 656 ? -32.995 -18.879 23.424 1.00 51.09 656 LEU A N 1
ATOM 5382 C CA . LEU A 1 656 ? -34.089 -18.536 22.528 1.00 51.09 656 LEU A CA 1
ATOM 5383 C C . LEU A 1 656 ? -35.322 -19.233 23.107 1.00 51.09 656 LEU A C 1
ATOM 5385 O O . LEU A 1 656 ? -35.531 -20.409 22.827 1.00 51.09 656 LEU A O 1
ATOM 5389 N N . ASP A 1 657 ? -36.094 -18.539 23.949 1.00 44.47 657 ASP A N 1
ATOM 5390 C CA . ASP A 1 657 ? -37.432 -19.007 24.328 1.00 44.47 657 ASP A CA 1
ATOM 5391 C C . ASP A 1 657 ? -38.291 -19.012 23.056 1.00 44.47 657 ASP A C 1
ATOM 5393 O O . ASP A 1 657 ? -38.861 -18.002 22.635 1.00 44.47 657 ASP A O 1
ATOM 5397 N N . TYR A 1 658 ? -38.291 -20.154 22.371 1.00 42.62 658 TYR A N 1
ATOM 5398 C CA . TYR A 1 658 ? -39.031 -20.410 21.141 1.00 42.62 658 TYR A CA 1
ATOM 5399 C C . TYR A 1 658 ? -40.494 -20.754 21.456 1.00 42.62 658 TYR A C 1
ATOM 5401 O O . TYR A 1 658 ? -41.007 -21.777 21.025 1.00 42.62 658 TYR A O 1
ATOM 5409 N N . ASP A 1 659 ? -41.207 -19.867 22.146 1.00 38.28 659 ASP A N 1
ATOM 5410 C CA . ASP A 1 659 ? -42.675 -19.896 22.155 1.00 38.28 659 ASP A CA 1
ATOM 5411 C C . ASP A 1 659 ? -43.198 -19.013 21.021 1.00 38.28 659 ASP A C 1
ATOM 5413 O O . ASP A 1 659 ? -43.746 -17.934 21.219 1.00 38.28 659 ASP A O 1
ATOM 5417 N N . CYS A 1 660 ? -42.956 -19.447 19.785 1.00 35.41 660 CYS A N 1
ATOM 5418 C CA . CYS A 1 660 ? -43.623 -18.939 18.590 1.00 35.41 660 CYS A CA 1
ATOM 5419 C C . CYS A 1 660 ? -43.576 -20.029 17.521 1.00 35.41 660 CYS A C 1
ATOM 5421 O O . CYS A 1 660 ? -42.683 -20.055 16.674 1.00 35.41 660 CYS A O 1
ATOM 5423 N N . THR A 1 661 ? -44.562 -20.918 17.569 1.00 33.84 661 THR A N 1
ATOM 5424 C CA . THR A 1 661 ? -45.065 -21.664 16.418 1.00 33.84 661 THR A CA 1
ATOM 5425 C C . THR A 1 661 ? -45.274 -20.699 15.249 1.00 33.84 661 THR A C 1
ATOM 5427 O O . THR A 1 661 ? -46.279 -19.998 15.150 1.00 33.84 661 THR A O 1
ATOM 5430 N N . ILE A 1 662 ? -44.283 -20.620 14.362 1.00 34.78 662 ILE A N 1
ATOM 5431 C CA . ILE A 1 662 ? -44.472 -20.063 13.028 1.00 34.78 662 ILE A CA 1
ATOM 5432 C C . ILE A 1 662 ? -45.302 -21.119 12.301 1.00 34.78 662 ILE A C 1
ATOM 5434 O O . ILE A 1 662 ? -44.772 -22.153 11.903 1.00 34.78 662 ILE A O 1
ATOM 5438 N N . ASN A 1 663 ? -46.617 -20.906 12.220 1.00 31.48 663 ASN A N 1
ATOM 5439 C CA . ASN A 1 663 ? -47.457 -21.692 11.324 1.00 31.48 663 ASN A CA 1
ATOM 5440 C C . ASN A 1 663 ? -46.894 -21.522 9.906 1.00 31.48 663 ASN A C 1
ATOM 5442 O O . ASN A 1 663 ? -46.757 -20.392 9.433 1.00 31.48 663 ASN A O 1
ATOM 5446 N N . PHE A 1 664 ? -46.490 -22.653 9.327 1.00 35.03 664 PHE A N 1
ATOM 5447 C CA . PHE A 1 664 ? -45.916 -22.786 7.991 1.00 35.03 664 PHE A CA 1
ATOM 5448 C C . PHE A 1 664 ? -46.849 -22.283 6.891 1.00 35.03 664 PHE A C 1
ATOM 5450 O O . PHE A 1 664 ? -48.081 -22.465 7.036 1.00 35.03 664 PHE A O 1
#

pLDDT: mean 82.39, std 17.16, range [21.17, 97.75]

Radius of gyration: 34.2 Å; chains: 1; bounding box: 100×67×94 Å

Foldseek 3Di:
DDDDDPPPDPVVVVVVVDPDDDDDDDDDDDDDPPVVLVVLLVQQQVLQLQAFQFQFLQQRAGFAHPVRLVVLLVCLLPDWALVSLLVSCVVRVSLFHPLCVVLSVQSVVCCVVPVPDTNVVSLVVSLVVLLVQLLVLLVVLLVVLVVCLVVDDFDPQLVVLSVVLSVVSVVVNVDDSPPDDVVVVLCSLVVSLVRGPDPCSVVSSCSSNVSNVSSVLLSCLQDDDPPDDDPHDSSSSSSSSRSLQRHWDKAQLDPDDPPPDSRSLRIDIRGPNLRPDPCNNVSCLDPPCSLVSLLSNLLSVLVCVVVVSRPSCLCNSVCNQVVSCVVSVNSRDNDPPPRPPSNVVSVVVVVVVVCVVDPLVVLQDWQQAALFPRQTFDHPVVLVVLLVQLLPDPDLVSLLVSCVVLVSLFDPLQVVLNVLSVVVCVVPVPDDLVRSLLVSLQVLLVVLLVLLVVLLVVLVVVCVVVVFDPLLNVLSVVLSVCCVVPQNPDDSVDQRPVVVQVVSLCVRLVPGPDPCSVVSSCSSPDVSVSSSVNSVLSPDDPVVCVVSVHSVSSSSSVSSQQRRWDWAFLADVVNVGDSDLLRIDTHGNNVRVVCPVDHSLVSCVVRVCSLVSNLSSLVVVVVCVVVVNDPPCPCRSVSNVVVSCVRNVDDRPSDPVPPDDPPD

Sequence (664 aa):
MIRI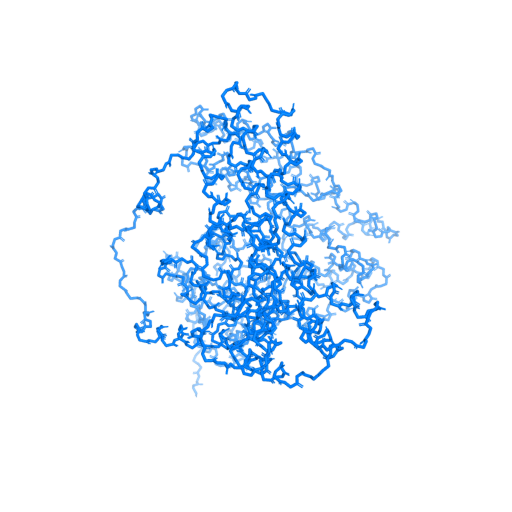NNDFSYQNYYNLLYTKNINKNTKHSSTNPISFKSEQLEKFISEMKDLEDIHCPLCGVMTVSQEKYKKLIDEAGNIKTSQEFSKFLERNKSYMKNSFRPVIENSKEILAQTPDITADTLLHELYIKSIEEIRKAISDSAAYLDIAKQENNFSLKDQKLIDECQNALKNYQKADRSNFDINTYKELLSRIISQMESTNKWEIYEKLKFPVVEKMQSTRQFFYNKNYEFCGNREQQFIKNILKFSQSNIKQIFSEISPHIDERINYMLMCNNCAGDKKTIYKIFYSPEINQNLKVYQNDIAKKILEEKLTDFERYPLTLASFLRTATKGNVKTNRAGRGESLIALNAMIGEQQRQEIAFEPVNYSGIPCACCGKETINHKDKCKIYDEIISAKNLSEINNILQKNQSLISKRNKPLLKKIHTTLKQNPNISEAELLNILKDQTANSIKRLLIENNDRIKYLTKKYELNNNDKALVQKFTQTIEKEFLTFNNSERFPFSDYINLIKKTFFNMNTQKKFHFISLAKENIKLKYLSQSLLFPSETASEKLNSQIKIIAQNLINGGLATVDHLTPKFKHGANSIENLTVMCRDCNQEKTSYSFEYWYKLHPEIKENLQKYLYKIVEMIKEGKLKGYNSYPEKLSENVQKITAGPSEILLDYDCTINF

Secondary structure (DSSP, 8-state):
-----S---TTHHHHTT--S---S------PPPHHHHHHHHHHHHHHHHH--SPBPTTT-PBPB-HHHHHHHHHHHHT--SHHHHHHHHHHTGGGS-GGGHHHHHHHHHHHHH-TT--HHHHHHHHHHHHHHHHHHHHHHHHHHHHHHHHHS---HHHHHHHHHHHHHHHHHHHS-TT---HHHHHHHHHHHHHH---TTHHHHHHHHHHHHHHHHHHHHTT---TTS---SSHHHHHHHHHHTTTBEEEEES-S---TTS-GGGGEEEEEHHHHS-TTHHHHHHH-TTHHHHHHHHHHHHHHHHHTTS--TTTTHHHHHHHHHHHHTTT-S---SSS--HHHHHHHHHHHHHHHHS---GGGG-SSPBPTTT-PBPB-HHHHHHHHHHHHH--SHHHHHHHHHHTGGGS-TTTHHHHHHHHHHHHH-TT--HHHHHHHHHHHHHHHHHHHHHHHHHHHHHHHHHTT--HHHHHHHHHHHHHIIIIISS--TTS---HHHHHHHHHHHHTT--STTHHHHHHHHHHHHHHHHHHHHTTS--HHHHHHHT-HHHHHHHHHHHTTBEEEEESS-GGGT---SGGGEEEEEHHHHHHHTTS-HHHHHHH-TTHHHHHHHHHHHHHHHHHTTSSTT-TTHHHHHHHHHHHHH-S--------------